Protein AF-A0A2N5UGQ9-F1 (afdb_monomer_lite)

Organism: NCBI:txid200324

Radius of gyration: 31.46 Å; chains: 1; bounding box: 88×105×103 Å

Secondary structure (DSSP, 8-state):
---------------------------------------SSHHHHHHHHHHHHHHHHHHHHHHHHHHHHHHHHHTT---S----------PPPPP-------PPPPEE-----------THHHHT----------------------------PPP-EEEEETTTEEEEE--HHHHHHHTSHHHHGGGGSBTTHHHHHTT-S-SSPPBHHHHHHHHHHHHHHTT--HHHHHHHHHTTTTPPTTTTHHHHHHTS-HHHHTHHHHHTTSSHHHHHHHTT--HHHHT-GGG-TTT---TTS--HHHHHHHHHHHHHTTSS-HHHHHHHHHHEEEETTEEEES-HHHHHHHHHHHHHHIIIIIT-HHHHHHHHHHHHHHHHHHHHTSS-TTHHHHS-HHHHHHHHHHT--HHHHHHHTT-STTEEEEEE--PPP-------PPPPPPP----------EEEE---------EEEETTEEEEHHHH-HHHHHHHHHHHHHTSS-EEEEEEEPPPP--PPPPPPPP---

Structure (mmCIF, N/CA/C/O backbone):
data_AF-A0A2N5UGQ9-F1
#
_entry.id   AF-A0A2N5UGQ9-F1
#
loop_
_atom_site.group_PDB
_atom_site.id
_atom_site.type_symbol
_atom_site.label_atom_id
_atom_site.label_alt_id
_atom_site.label_comp_id
_atom_site.label_asym_id
_atom_site.label_entity_id
_atom_site.label_seq_id
_atom_site.pdbx_PDB_ins_code
_atom_site.Cartn_x
_atom_site.Cartn_y
_atom_site.Cartn_z
_atom_site.occupancy
_atom_site.B_iso_or_equiv
_atom_site.auth_seq_id
_atom_site.auth_comp_id
_atom_site.auth_asym_id
_atom_site.auth_atom_id
_atom_site.pdbx_PDB_model_num
ATOM 1 N N . MET A 1 1 ? -35.618 5.389 42.904 1.00 29.02 1 MET A N 1
ATOM 2 C CA . MET A 1 1 ? -36.733 4.886 43.729 1.00 29.02 1 MET A CA 1
ATOM 3 C C . MET A 1 1 ? -37.173 3.585 43.067 1.00 29.02 1 MET A C 1
ATOM 5 O O . MET A 1 1 ? -37.572 3.658 41.916 1.00 29.02 1 MET A O 1
ATOM 9 N N . THR A 1 2 ? -36.703 2.414 43.520 1.00 29.02 2 THR A N 1
ATOM 10 C CA . THR A 1 2 ? -37.198 1.641 44.693 1.00 29.02 2 THR A CA 1
ATOM 11 C C . THR A 1 2 ? -38.627 1.131 44.433 1.00 29.02 2 THR A C 1
ATOM 13 O O . THR A 1 2 ? -39.467 1.930 44.044 1.00 29.02 2 THR A O 1
ATOM 16 N N . GLU A 1 3 ? -38.963 -0.158 44.566 1.00 28.66 3 GLU A N 1
ATOM 17 C CA . GLU A 1 3 ? -38.413 -1.184 45.476 1.00 28.66 3 GLU A CA 1
ATOM 18 C C . GLU A 1 3 ? -38.223 -2.595 44.869 1.00 28.66 3 GLU A C 1
ATOM 20 O O . GLU A 1 3 ? -38.599 -2.891 43.739 1.00 28.66 3 GLU A O 1
ATOM 25 N N . SER A 1 4 ? -37.595 -3.451 45.677 1.00 27.23 4 SER A N 1
ATOM 26 C CA . SER A 1 4 ? -37.209 -4.854 45.478 1.00 27.23 4 SER A CA 1
ATOM 27 C C . SER A 1 4 ? -38.100 -5.845 46.244 1.00 27.23 4 SER A C 1
ATOM 29 O O . SER A 1 4 ? -38.632 -5.475 47.289 1.00 27.23 4 SER A O 1
ATOM 31 N N . SER A 1 5 ? -38.082 -7.140 45.889 1.00 29.22 5 SER A N 1
ATOM 32 C CA . SER A 1 5 ? -38.308 -8.219 46.875 1.00 29.22 5 SER A CA 1
ATOM 33 C C . SER A 1 5 ? -37.562 -9.544 46.581 1.00 29.22 5 SER A C 1
ATOM 35 O O . SER A 1 5 ? -37.318 -9.922 45.438 1.00 29.22 5 SER A O 1
ATOM 37 N N . SER A 1 6 ? -37.153 -10.190 47.680 1.00 28.23 6 SER A N 1
ATOM 38 C CA . SER A 1 6 ? -36.387 -11.441 47.927 1.00 28.23 6 SER A CA 1
ATOM 39 C C . SER A 1 6 ? -37.110 -12.754 47.508 1.00 28.23 6 SER A C 1
ATOM 41 O O . SER A 1 6 ? -38.331 -12.739 47.443 1.00 28.23 6 SER A O 1
ATOM 43 N N . LEU A 1 7 ? -36.495 -13.901 47.124 1.00 28.92 7 LEU A N 1
ATOM 44 C CA . LEU A 1 7 ? -35.469 -14.823 47.718 1.00 28.92 7 LEU A CA 1
ATOM 45 C C . LEU A 1 7 ? -36.015 -15.818 48.800 1.00 28.92 7 LEU A C 1
ATOM 47 O O . LEU A 1 7 ? -36.831 -15.400 49.611 1.00 28.92 7 LEU A O 1
ATOM 51 N N . VAL A 1 8 ? -35.618 -17.114 48.929 1.00 32.03 8 VAL A N 1
ATOM 52 C CA . VAL A 1 8 ? -34.527 -17.895 48.266 1.00 32.03 8 VAL A CA 1
ATOM 53 C C . VAL A 1 8 ? -34.916 -19.249 47.564 1.00 32.03 8 VAL A C 1
ATOM 55 O O . VAL A 1 8 ? -34.967 -19.204 46.338 1.00 32.03 8 VAL A O 1
ATOM 58 N N . PRO A 1 9 ? -35.044 -20.465 48.188 1.00 38.66 9 PRO A N 1
ATOM 59 C CA . PRO A 1 9 ? -34.280 -21.615 47.646 1.00 38.66 9 PRO A CA 1
ATOM 60 C C . PRO A 1 9 ? -35.013 -22.943 47.315 1.00 38.66 9 PRO A C 1
ATOM 62 O O . PRO A 1 9 ? -36.004 -23.313 47.937 1.00 38.66 9 PRO A O 1
ATOM 65 N N . GLY A 1 10 ? -34.385 -23.742 46.437 1.00 27.06 10 GLY A N 1
ATOM 66 C CA . GLY A 1 10 ? -34.603 -25.188 46.244 1.00 27.06 10 GLY A CA 1
ATOM 67 C C . GLY A 1 10 ? -33.299 -25.875 45.792 1.00 27.06 10 GLY A C 1
ATOM 68 O O . GLY A 1 10 ? -32.514 -25.263 45.069 1.00 27.06 10 GLY A O 1
ATOM 69 N N . THR A 1 11 ? -33.010 -27.096 46.259 1.00 28.11 11 THR A N 1
ATOM 70 C CA . THR A 1 11 ? -31.654 -27.696 46.238 1.00 28.11 11 THR A CA 1
ATOM 71 C C . THR A 1 11 ? -31.594 -29.147 45.711 1.00 28.11 11 THR A C 1
ATOM 73 O O . THR A 1 11 ? -32.601 -29.843 45.670 1.00 28.11 11 THR A O 1
ATOM 76 N N . PHE A 1 12 ? -30.366 -29.601 45.398 1.00 26.59 12 PHE A N 1
ATOM 77 C CA . PHE A 1 12 ? -29.890 -30.998 45.235 1.00 26.59 12 PHE A CA 1
ATOM 78 C C . PHE A 1 12 ? -30.134 -31.804 43.925 1.00 26.59 12 PHE A C 1
ATOM 80 O O . PHE A 1 12 ? -31.005 -32.659 43.838 1.00 26.59 12 PHE A O 1
ATOM 87 N N . SER A 1 13 ? -29.141 -31.671 43.030 1.00 28.47 13 SER A N 1
ATOM 88 C CA . SER A 1 13 ? -28.192 -32.735 42.600 1.00 28.47 13 SER A CA 1
ATOM 89 C C . SER A 1 13 ? -28.497 -33.768 41.480 1.00 28.47 13 SER A C 1
ATOM 91 O O . SER A 1 13 ? -29.654 -34.058 41.191 1.00 28.47 13 SER A O 1
ATOM 93 N N . PRO A 1 14 ? -27.438 -34.330 40.827 1.00 40.19 14 PRO A N 1
ATOM 94 C CA . PRO A 1 14 ? -27.535 -35.041 39.541 1.00 40.19 14 PRO A CA 1
ATOM 95 C C . PRO A 1 14 ? -27.021 -36.508 39.545 1.00 40.19 14 PRO A C 1
ATOM 97 O O . PRO A 1 14 ? -26.355 -36.944 40.485 1.00 40.19 14 PRO A O 1
ATOM 100 N N . PRO A 1 15 ? -27.200 -37.232 38.424 1.00 36.00 15 PRO A N 1
ATOM 101 C CA . PRO A 1 15 ? -26.332 -38.333 37.968 1.00 36.00 15 PRO A CA 1
ATOM 102 C C . PRO A 1 15 ? -25.694 -38.016 36.584 1.00 36.00 15 PRO A C 1
ATOM 104 O O . PRO A 1 15 ? -26.194 -37.160 35.864 1.00 36.00 15 PRO A O 1
ATOM 107 N N . LEU A 1 16 ? -24.615 -38.644 36.095 1.00 29.03 16 LEU A N 1
ATOM 108 C CA . LEU A 1 16 ? -23.739 -39.712 36.602 1.00 29.03 16 LEU A CA 1
ATOM 109 C C . LEU A 1 16 ? -22.352 -39.595 35.914 1.00 29.03 16 LEU A C 1
ATOM 111 O O . LEU A 1 16 ? -22.257 -39.114 34.786 1.00 29.03 16 LEU A O 1
ATOM 115 N N . ARG A 1 17 ? -21.283 -40.065 36.571 1.00 28.36 17 ARG A N 1
ATOM 116 C CA . ARG A 1 17 ? -19.973 -40.360 35.948 1.00 28.36 17 ARG A CA 1
ATOM 117 C C . ARG A 1 17 ? -19.872 -41.865 35.696 1.00 28.36 17 ARG A C 1
ATOM 119 O O . ARG A 1 17 ? -20.254 -42.630 36.574 1.00 28.36 17 ARG A O 1
ATOM 126 N N . GLU A 1 18 ? -19.207 -42.257 34.614 1.00 29.31 18 GLU A N 1
ATOM 127 C CA . GLU A 1 18 ? -18.512 -43.550 34.522 1.00 29.31 18 GLU A CA 1
ATOM 128 C C . GLU A 1 18 ? -17.000 -43.326 34.354 1.00 29.31 18 GLU A C 1
ATOM 130 O O . GLU A 1 18 ? -16.552 -42.253 33.939 1.00 29.31 18 GLU A O 1
ATOM 135 N N . THR A 1 19 ? -16.205 -44.315 34.760 1.00 27.69 19 THR A N 1
ATOM 136 C CA . THR A 1 19 ? -14.738 -44.260 34.876 1.00 27.69 19 THR A CA 1
ATOM 137 C C . THR A 1 19 ? -14.119 -45.639 34.596 1.00 27.69 19 THR A C 1
ATOM 139 O O . THR A 1 19 ? -14.829 -46.637 34.642 1.00 27.69 19 THR A O 1
ATOM 142 N N . ILE A 1 20 ? -12.778 -45.684 34.439 1.00 29.08 20 ILE A N 1
ATOM 143 C CA . ILE A 1 20 ? -11.912 -46.895 34.372 1.00 29.08 20 ILE A CA 1
ATOM 144 C C . ILE A 1 20 ? -11.889 -47.524 32.943 1.00 29.08 20 ILE A C 1
ATOM 146 O O . ILE A 1 20 ? -12.908 -47.542 32.270 1.00 29.08 20 ILE A O 1
ATOM 150 N N . SER A 1 21 ? -10.774 -47.990 32.347 1.00 25.17 21 SER A N 1
ATOM 151 C CA . SER A 1 21 ? -9.422 -48.300 32.862 1.00 25.17 21 SER A CA 1
ATOM 152 C C . SER A 1 21 ? -8.260 -47.908 31.922 1.00 25.17 21 SER A C 1
ATOM 154 O O . SER A 1 21 ? -8.451 -47.595 30.749 1.00 25.17 21 SER A O 1
ATOM 156 N N . SER A 1 22 ? -7.042 -48.002 32.459 1.00 27.41 22 SER A N 1
ATOM 157 C CA . SER A 1 22 ? -5.740 -47.954 31.776 1.00 27.41 22 SER A CA 1
ATOM 158 C C . SER A 1 22 ? -5.113 -49.348 31.614 1.00 27.41 22 SER A C 1
ATOM 160 O O . SER A 1 22 ? -5.283 -50.153 32.520 1.00 27.41 22 SER A O 1
ATOM 162 N N . THR A 1 23 ? -4.275 -49.553 30.587 1.00 28.27 23 THR A N 1
ATOM 163 C CA . THR A 1 23 ? -3.160 -50.545 30.467 1.00 28.27 23 THR A CA 1
ATOM 164 C C . THR A 1 23 ? -2.579 -50.408 29.047 1.00 28.27 23 THR A C 1
ATOM 166 O O . THR A 1 23 ? -3.360 -50.180 28.132 1.00 28.27 23 THR A O 1
ATOM 169 N N . SER A 1 24 ? -1.312 -50.597 28.673 1.00 27.05 24 SER A N 1
ATOM 170 C CA . SER A 1 24 ? 0.035 -50.683 29.269 1.00 27.05 24 SER A CA 1
ATOM 171 C C . SER A 1 24 ? 0.940 -51.248 28.146 1.00 27.05 24 SER A C 1
ATOM 173 O O . SER A 1 24 ? 0.479 -52.077 27.363 1.00 27.05 24 SER A O 1
ATOM 175 N N . PHE A 1 25 ? 2.207 -50.832 28.048 1.00 30.00 25 PHE A N 1
ATOM 176 C CA . PHE A 1 25 ? 3.183 -51.352 27.064 1.00 30.00 25 PHE A CA 1
ATOM 177 C C . PHE A 1 25 ? 3.488 -52.858 27.227 1.00 30.00 25 PHE A C 1
ATOM 179 O O . PHE A 1 25 ? 3.295 -53.413 28.310 1.00 30.00 25 PHE A O 1
ATOM 186 N N . PRO A 1 26 ? 4.071 -53.492 26.190 1.00 36.44 26 PRO A N 1
ATOM 187 C CA . PRO A 1 26 ? 5.343 -54.196 26.418 1.00 36.44 26 PRO A CA 1
ATOM 188 C C . PRO A 1 26 ? 6.451 -53.872 25.388 1.00 36.44 26 PRO A C 1
ATOM 190 O O . PRO A 1 26 ? 6.210 -53.252 24.354 1.00 36.44 26 PRO A O 1
ATOM 193 N N . ASP A 1 27 ? 7.678 -54.297 25.709 1.00 27.75 27 ASP A N 1
ATOM 194 C CA . ASP A 1 27 ? 8.948 -53.970 25.035 1.00 27.75 27 ASP A CA 1
ATOM 195 C C . ASP A 1 27 ? 9.632 -55.223 24.415 1.00 27.75 27 ASP A C 1
ATOM 197 O O . ASP A 1 27 ? 9.356 -56.346 24.830 1.00 27.75 27 ASP A O 1
ATOM 201 N N . ARG A 1 28 ? 10.571 -55.001 23.476 1.00 30.22 28 ARG A N 1
ATOM 202 C CA . ARG A 1 28 ? 11.617 -55.910 22.918 1.00 30.22 28 ARG A CA 1
ATOM 203 C C . ARG A 1 28 ? 11.262 -57.270 22.270 1.00 30.22 28 ARG A C 1
ATOM 205 O O . ARG A 1 28 ? 10.964 -58.247 22.944 1.00 30.22 28 ARG A O 1
ATOM 212 N N . GLY A 1 29 ? 11.709 -57.410 21.010 1.00 26.36 29 GLY A N 1
ATOM 213 C CA . GLY A 1 29 ? 12.816 -58.346 20.704 1.00 26.36 29 GLY A CA 1
ATOM 214 C C . GLY A 1 29 ? 12.620 -59.453 19.642 1.00 26.36 29 GLY A C 1
ATOM 215 O O . GLY A 1 29 ? 11.780 -60.325 19.793 1.00 26.36 29 GLY A O 1
ATOM 216 N N . GLY A 1 30 ? 13.536 -59.514 18.658 1.00 26.05 30 GLY A N 1
ATOM 217 C CA . GLY A 1 30 ? 14.164 -60.796 18.265 1.00 26.05 30 GLY A CA 1
ATOM 218 C C . GLY A 1 30 ? 13.646 -61.623 17.066 1.00 26.05 30 GLY A C 1
ATOM 219 O O . GLY A 1 30 ? 13.143 -62.715 17.264 1.00 26.05 30 GLY A O 1
ATOM 220 N N . ILE A 1 31 ? 13.944 -61.175 15.837 1.00 29.48 31 ILE A N 1
ATOM 221 C CA . ILE A 1 31 ? 14.646 -61.938 14.763 1.00 29.48 31 ILE A CA 1
ATOM 222 C C . ILE A 1 31 ? 14.107 -63.314 14.228 1.00 29.48 31 ILE A C 1
ATOM 224 O O . ILE A 1 31 ? 13.942 -64.294 14.938 1.00 29.48 31 ILE A O 1
ATOM 228 N N . HIS A 1 32 ? 14.091 -63.397 12.882 1.00 28.92 32 HIS A N 1
ATOM 229 C CA . HIS A 1 32 ? 14.123 -64.565 11.960 1.00 28.92 32 HIS A CA 1
ATOM 230 C C . HIS A 1 32 ? 12.854 -65.352 11.522 1.00 28.92 32 HIS A C 1
ATOM 232 O O . HIS A 1 32 ? 12.464 -66.372 12.078 1.00 28.92 32 HIS A O 1
ATOM 238 N N . SER A 1 33 ? 12.476 -65.051 10.268 1.00 28.28 33 SER A N 1
ATOM 239 C CA . SER A 1 33 ? 12.177 -65.993 9.164 1.00 28.28 33 SER A CA 1
ATOM 240 C C . SER A 1 33 ? 10.825 -66.732 9.087 1.00 28.28 33 SER A C 1
ATOM 242 O O . SER A 1 33 ? 10.581 -67.712 9.782 1.00 28.28 33 SER A O 1
ATOM 244 N N . ARG A 1 34 ? 10.039 -66.390 8.051 1.00 27.77 34 ARG A N 1
ATOM 245 C CA . ARG A 1 34 ? 9.722 -67.274 6.901 1.00 27.77 34 ARG A CA 1
ATOM 246 C C . ARG A 1 34 ? 9.024 -66.491 5.778 1.00 27.77 34 ARG A C 1
ATOM 248 O O . ARG A 1 34 ? 8.281 -65.553 6.043 1.00 27.77 34 ARG A O 1
ATOM 255 N N . LEU A 1 35 ? 9.285 -66.870 4.523 1.00 30.47 35 LEU A N 1
ATOM 256 C CA . LEU A 1 35 ? 8.620 -66.300 3.344 1.00 30.47 35 LEU A CA 1
ATOM 257 C C . LEU A 1 35 ? 7.172 -66.805 3.220 1.00 30.47 35 LEU A C 1
ATOM 259 O O . LEU A 1 35 ? 6.908 -67.981 3.461 1.00 30.47 35 LEU A O 1
ATOM 263 N N . GLY A 1 36 ? 6.264 -65.937 2.765 1.00 26.98 36 GLY A N 1
ATOM 264 C CA . GLY A 1 36 ? 4.869 -66.277 2.466 1.00 26.98 36 GLY A CA 1
ATOM 265 C C . GLY A 1 36 ? 4.197 -65.205 1.602 1.00 26.98 36 GLY A C 1
ATOM 266 O O . GLY A 1 36 ? 3.963 -64.090 2.054 1.00 26.98 36 GLY A O 1
ATOM 267 N N . LEU A 1 37 ? 3.922 -65.544 0.342 1.00 35.88 37 LEU A N 1
ATOM 268 C CA . LEU A 1 37 ? 3.366 -64.684 -0.713 1.00 35.88 37 LEU A CA 1
ATOM 269 C C . LEU A 1 37 ? 2.123 -63.860 -0.298 1.00 35.88 37 LEU A C 1
ATOM 271 O O . LEU A 1 37 ? 1.048 -64.419 -0.104 1.00 35.88 37 LEU A O 1
ATOM 275 N N . SER A 1 38 ? 2.233 -62.523 -0.292 1.00 29.17 38 SER A N 1
ATOM 276 C CA . SER A 1 38 ? 1.080 -61.595 -0.307 1.00 29.17 38 SER A CA 1
ATOM 277 C C . SER A 1 38 ? 1.454 -60.218 -0.892 1.00 29.17 38 SER A C 1
ATOM 279 O O . SER A 1 38 ? 1.330 -59.174 -0.256 1.00 29.17 38 SER A O 1
ATOM 281 N N . GLY A 1 39 ? 1.976 -60.211 -2.123 1.00 33.06 39 GLY A N 1
ATOM 282 C CA . GLY A 1 39 ? 2.514 -59.016 -2.792 1.00 33.06 39 GLY A CA 1
ATOM 283 C C . GLY A 1 39 ? 1.795 -58.655 -4.093 1.00 33.06 39 GLY A C 1
ATOM 284 O O . GLY A 1 39 ? 2.442 -58.598 -5.130 1.00 33.06 39 GLY A O 1
ATOM 285 N N . ALA A 1 40 ? 0.469 -58.456 -4.068 1.00 31.64 40 ALA A N 1
ATOM 286 C CA . ALA A 1 40 ? -0.285 -58.087 -5.283 1.00 31.64 40 ALA A CA 1
ATOM 287 C C . ALA A 1 40 ? -1.544 -57.211 -5.087 1.00 31.64 40 ALA A C 1
ATOM 289 O O . ALA A 1 40 ? -2.052 -56.674 -6.068 1.00 31.64 40 ALA A O 1
ATOM 290 N N . ARG A 1 41 ? -2.076 -57.038 -3.862 1.00 31.70 41 ARG A N 1
ATOM 291 C CA . ARG A 1 41 ? -3.328 -56.272 -3.630 1.00 31.70 41 ARG A CA 1
ATOM 292 C C . ARG A 1 41 ? -3.166 -54.918 -2.928 1.00 31.70 41 ARG A C 1
ATOM 294 O O . ARG A 1 41 ? -4.109 -54.137 -2.930 1.00 31.70 41 ARG A O 1
ATOM 301 N N . THR A 1 42 ? -1.986 -54.593 -2.404 1.00 33.34 42 THR A N 1
ATOM 302 C CA . THR A 1 42 ? -1.709 -53.325 -1.693 1.00 33.34 42 THR A CA 1
ATOM 303 C C . THR A 1 42 ? -1.152 -52.199 -2.571 1.00 33.34 42 THR A C 1
ATOM 305 O O . THR A 1 42 ? -1.208 -51.042 -2.169 1.00 33.34 42 THR A O 1
ATOM 308 N N . LEU A 1 43 ? -0.673 -52.488 -3.788 1.00 30.67 43 LEU A N 1
ATOM 309 C CA . LEU A 1 43 ? -0.173 -51.455 -4.713 1.00 30.67 43 LEU A CA 1
ATOM 310 C C . LEU A 1 43 ? -1.290 -50.740 -5.496 1.00 30.67 43 LEU A C 1
ATOM 312 O O . LEU A 1 43 ? -1.149 -49.569 -5.839 1.00 30.67 43 LEU A O 1
ATOM 316 N N . SER A 1 44 ? -2.422 -51.404 -5.751 1.00 31.64 44 SER A N 1
ATOM 317 C CA . SER A 1 44 ? -3.517 -50.804 -6.532 1.00 31.64 44 SER A CA 1
ATOM 318 C C . SER A 1 44 ? -4.309 -49.749 -5.744 1.00 31.64 44 SER A C 1
ATOM 320 O O . SER A 1 44 ? -4.719 -48.745 -6.321 1.00 31.64 44 SER A O 1
ATOM 322 N N . SER A 1 45 ? -4.464 -49.907 -4.424 1.00 33.16 45 SER A N 1
ATOM 323 C CA . SER A 1 45 ? -5.122 -48.906 -3.571 1.00 33.16 45 SER A CA 1
ATOM 324 C C . SER A 1 45 ? -4.252 -47.667 -3.334 1.00 33.16 45 SER A C 1
ATOM 326 O O . SER A 1 45 ? -4.770 -46.553 -3.385 1.00 33.16 45 SER A O 1
ATOM 328 N N . ALA A 1 46 ? -2.936 -47.839 -3.155 1.00 34.66 46 ALA A N 1
ATOM 329 C CA . ALA A 1 46 ? -1.989 -46.731 -3.010 1.00 34.66 46 ALA A CA 1
ATOM 330 C C . ALA A 1 46 ? -1.975 -45.825 -4.255 1.00 34.66 46 ALA A C 1
ATOM 332 O O . ALA A 1 46 ? -2.190 -44.620 -4.143 1.00 34.66 46 ALA A O 1
ATOM 333 N N . ILE A 1 47 ? -1.856 -46.409 -5.454 1.00 34.03 47 ILE A N 1
ATOM 334 C CA . ILE A 1 47 ? -1.821 -45.659 -6.724 1.00 34.03 47 ILE A CA 1
ATOM 335 C C . ILE A 1 47 ? -3.159 -44.946 -7.012 1.00 34.03 47 ILE A C 1
ATOM 337 O O . ILE A 1 47 ? -3.176 -43.876 -7.626 1.00 34.03 47 ILE A O 1
ATOM 341 N N . VAL A 1 48 ? -4.296 -45.492 -6.563 1.00 37.28 48 VAL A N 1
ATOM 342 C CA . VAL A 1 48 ? -5.604 -44.819 -6.676 1.00 37.28 48 VAL A CA 1
ATOM 343 C C . VAL A 1 48 ? -5.734 -43.680 -5.656 1.00 37.28 48 VAL A C 1
ATOM 345 O O . VAL A 1 48 ? -6.184 -42.596 -6.028 1.00 37.28 48 VAL A O 1
ATOM 348 N N . GLY A 1 49 ? -5.278 -43.869 -4.413 1.00 32.69 49 GLY A N 1
ATOM 349 C CA . GLY A 1 49 ? -5.228 -42.817 -3.389 1.00 32.69 49 GLY A CA 1
ATOM 350 C C . GLY A 1 49 ? -4.318 -41.645 -3.776 1.00 32.69 49 GLY A C 1
ATOM 351 O O . GLY A 1 49 ? -4.709 -40.482 -3.648 1.00 32.69 49 GLY A O 1
ATOM 352 N N . GLU A 1 50 ? -3.149 -41.931 -4.350 1.00 32.59 50 GLU A N 1
ATOM 353 C CA . GLU A 1 50 ? -2.255 -40.918 -4.916 1.00 32.59 50 GLU A CA 1
ATOM 354 C C . GLU A 1 50 ? -2.900 -40.199 -6.104 1.00 32.59 50 GLU A C 1
ATOM 356 O O . GLU A 1 50 ? -2.915 -38.976 -6.129 1.00 32.59 50 GLU A O 1
ATOM 361 N N . ARG A 1 51 ? -3.543 -40.896 -7.051 1.00 31.36 51 ARG A N 1
ATOM 362 C CA . ARG A 1 51 ? -4.238 -40.224 -8.171 1.00 31.36 51 ARG A CA 1
ATOM 363 C C . ARG A 1 51 ? -5.424 -39.368 -7.720 1.00 31.36 51 ARG A C 1
ATOM 365 O O . ARG A 1 51 ? -5.666 -38.322 -8.325 1.00 31.36 51 ARG A O 1
ATOM 372 N N . HIS A 1 52 ? -6.147 -39.765 -6.671 1.00 34.69 52 HIS A N 1
ATOM 373 C CA . HIS A 1 52 ? -7.220 -38.951 -6.092 1.00 34.69 52 HIS A CA 1
ATOM 374 C C . HIS A 1 52 ? -6.684 -37.728 -5.342 1.00 34.69 52 HIS A C 1
ATOM 376 O O . HIS A 1 52 ? -7.227 -36.639 -5.517 1.00 34.69 52 HIS A O 1
ATOM 382 N N . THR A 1 53 ? -5.597 -37.859 -4.577 1.00 37.09 53 THR A N 1
ATOM 383 C CA . THR A 1 53 ? -4.960 -36.715 -3.901 1.00 37.09 53 THR A CA 1
ATOM 384 C C . THR A 1 53 ? -4.236 -35.788 -4.880 1.00 37.09 53 THR A C 1
ATOM 386 O O . THR A 1 53 ? -4.322 -34.573 -4.716 1.00 37.09 53 THR A O 1
ATOM 389 N N . GLN A 1 54 ? -3.630 -36.306 -5.954 1.00 32.97 54 GLN A N 1
ATOM 39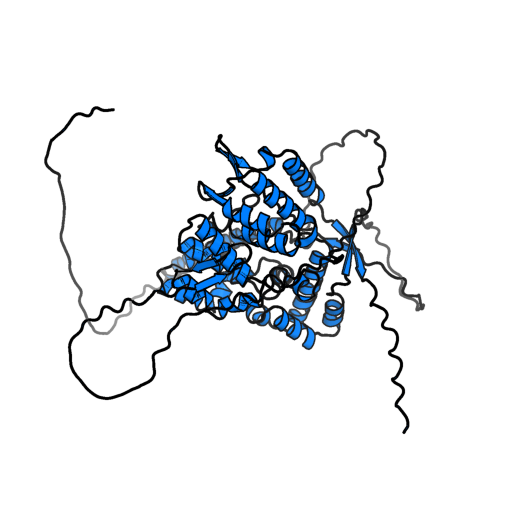0 C CA . GLN A 1 54 ? -3.097 -35.503 -7.058 1.00 32.97 54 GLN A CA 1
ATOM 391 C C . GLN A 1 54 ? -4.228 -34.722 -7.738 1.00 32.97 54 GLN A C 1
ATOM 393 O O . GLN A 1 54 ? -4.142 -33.504 -7.838 1.00 32.97 54 GLN A O 1
ATOM 398 N N . ARG A 1 55 ? -5.336 -35.381 -8.124 1.00 33.66 55 ARG A N 1
ATOM 399 C CA . ARG A 1 55 ? -6.509 -34.709 -8.721 1.00 33.66 55 ARG A CA 1
ATOM 400 C C . ARG A 1 55 ? -7.160 -33.698 -7.777 1.00 33.66 55 ARG A C 1
ATOM 402 O O . ARG A 1 55 ? -7.587 -32.651 -8.253 1.00 33.66 55 ARG A O 1
ATOM 409 N N . ALA A 1 56 ? -7.215 -33.966 -6.472 1.00 34.81 56 ALA A N 1
ATOM 410 C CA . ALA A 1 56 ? -7.697 -33.008 -5.478 1.00 34.81 56 ALA A CA 1
ATOM 411 C C . ALA A 1 56 ? -6.777 -31.780 -5.400 1.00 34.81 56 ALA A C 1
ATOM 413 O O . ALA A 1 56 ? -7.263 -30.663 -5.540 1.00 34.81 56 ALA A O 1
ATOM 414 N N . LYS A 1 57 ? -5.452 -31.973 -5.311 1.00 32.91 57 LYS A N 1
ATOM 415 C CA . LYS A 1 57 ? -4.454 -30.889 -5.356 1.00 32.91 57 LYS A CA 1
ATOM 416 C C . LYS A 1 57 ? -4.515 -30.099 -6.669 1.00 32.91 57 LYS A C 1
ATOM 418 O O . LYS A 1 57 ? -4.452 -28.877 -6.636 1.00 32.91 57 LYS A O 1
ATOM 423 N N . THR A 1 58 ? -4.694 -30.753 -7.820 1.00 32.69 58 THR A N 1
ATOM 424 C CA . THR A 1 58 ? -4.865 -30.073 -9.116 1.00 32.69 58 THR A CA 1
ATOM 425 C C . THR A 1 58 ? -6.179 -29.295 -9.176 1.00 32.69 58 THR A C 1
ATOM 427 O O . THR A 1 58 ? -6.188 -28.186 -9.691 1.00 32.69 58 THR A O 1
ATOM 430 N N . ARG A 1 59 ? -7.284 -29.828 -8.635 1.00 31.11 59 ARG A N 1
ATOM 431 C CA . ARG A 1 59 ? -8.594 -29.151 -8.609 1.00 31.11 59 ARG A CA 1
ATOM 432 C C . ARG A 1 59 ? -8.620 -27.980 -7.622 1.00 31.11 59 ARG A C 1
ATOM 434 O O . ARG A 1 59 ? -9.220 -26.961 -7.932 1.00 31.11 59 ARG A O 1
ATOM 441 N N . GLN A 1 60 ? -7.924 -28.099 -6.492 1.00 35.53 60 GLN A N 1
ATOM 442 C CA . GLN A 1 60 ? -7.728 -27.022 -5.520 1.00 35.53 60 GLN A CA 1
ATOM 443 C C . GLN A 1 60 ? -6.802 -25.933 -6.078 1.00 35.53 60 GLN A C 1
ATOM 445 O O . GLN A 1 60 ? -7.146 -24.762 -5.992 1.00 35.53 60 GLN A O 1
ATOM 450 N N . LYS A 1 61 ? -5.704 -26.300 -6.761 1.00 34.62 61 LYS A N 1
ATOM 451 C CA . LYS A 1 61 ? -4.894 -25.343 -7.536 1.00 34.62 61 LYS A CA 1
ATOM 452 C C . LYS A 1 61 ? -5.706 -24.659 -8.636 1.00 34.62 61 LYS A C 1
ATOM 454 O O . LYS A 1 61 ? -5.569 -23.460 -8.802 1.00 34.62 61 LYS A O 1
ATOM 459 N N . ARG A 1 62 ? -6.566 -25.380 -9.365 1.00 31.45 62 ARG A N 1
ATOM 460 C CA . ARG A 1 62 ? -7.419 -24.776 -10.403 1.00 31.45 62 ARG A CA 1
ATOM 461 C C . ARG A 1 62 ? -8.416 -23.790 -9.798 1.00 31.45 62 ARG A C 1
ATOM 463 O O . ARG A 1 62 ? -8.445 -22.657 -10.230 1.00 31.45 62 ARG A O 1
ATOM 470 N N . SER A 1 63 ? -9.096 -24.165 -8.713 1.00 36.00 63 SER A N 1
ATOM 471 C CA . SER A 1 63 ? -9.973 -23.259 -7.956 1.00 36.00 63 SER A CA 1
ATOM 472 C C . SER A 1 63 ? -9.246 -22.034 -7.388 1.00 36.00 63 SER A C 1
ATOM 474 O O . SER A 1 63 ? -9.868 -20.987 -7.254 1.00 36.00 63 SER A O 1
ATOM 476 N N . PHE A 1 64 ? -7.961 -22.160 -7.042 1.00 37.16 64 PHE A N 1
ATOM 477 C CA . PHE A 1 64 ? -7.110 -21.039 -6.639 1.00 37.16 64 PHE A CA 1
ATOM 478 C C . PHE A 1 64 ? -6.792 -20.139 -7.842 1.00 37.16 64 PHE A C 1
ATOM 480 O O . PHE A 1 64 ? -7.070 -18.950 -7.781 1.00 37.16 64 PHE A O 1
ATOM 487 N N . TYR A 1 65 ? -6.331 -20.693 -8.970 1.00 34.78 65 TYR A N 1
ATOM 488 C CA . TYR A 1 65 ? -6.104 -19.928 -10.205 1.00 34.78 65 TYR A CA 1
ATOM 489 C C . TYR A 1 65 ? -7.381 -19.277 -10.764 1.00 34.78 65 TYR A C 1
ATOM 491 O O . TYR A 1 65 ? -7.309 -18.160 -11.258 1.00 34.78 65 TYR A O 1
ATOM 499 N N . ASP A 1 66 ? -8.544 -19.920 -10.656 1.00 37.16 66 ASP A N 1
ATOM 500 C CA . ASP A 1 66 ? -9.831 -19.377 -11.112 1.00 37.16 66 ASP A CA 1
ATOM 501 C C . ASP A 1 66 ? -10.322 -18.238 -10.189 1.00 37.16 66 ASP A C 1
ATOM 503 O O . ASP A 1 66 ? -10.920 -17.270 -10.659 1.00 37.16 66 ASP A O 1
ATOM 507 N N . ALA A 1 67 ? -10.036 -18.309 -8.881 1.00 40.62 67 ALA A N 1
ATOM 508 C CA . ALA A 1 67 ? -10.243 -17.192 -7.955 1.00 40.62 67 ALA A CA 1
ATOM 509 C C . ALA A 1 67 ? -9.239 -16.056 -8.212 1.00 40.62 67 ALA A C 1
ATOM 511 O O . ALA A 1 67 ? -9.616 -14.889 -8.218 1.00 40.62 67 ALA A O 1
ATOM 512 N N . GLN A 1 68 ? -7.983 -16.383 -8.518 1.00 42.84 68 GLN A N 1
ATOM 513 C CA . GLN A 1 68 ? -6.971 -15.387 -8.855 1.00 42.84 68 GLN A CA 1
ATOM 514 C C . GLN A 1 68 ? -7.152 -14.770 -10.241 1.00 42.84 68 GLN A C 1
ATOM 516 O O . GLN A 1 68 ? -6.727 -13.642 -10.432 1.00 42.84 68 GLN A O 1
ATOM 521 N N . LEU A 1 69 ? -7.831 -15.427 -11.184 1.00 33.69 69 LEU A N 1
ATOM 522 C CA . LEU A 1 69 ? -8.286 -14.794 -12.425 1.00 33.69 69 LEU A CA 1
ATOM 523 C C . LEU A 1 69 ? -9.349 -13.723 -12.148 1.00 33.69 69 LEU A C 1
ATOM 525 O O . LEU A 1 69 ? -9.305 -12.667 -12.769 1.00 33.69 69 LEU A O 1
ATOM 529 N N . LYS A 1 70 ? -10.228 -13.931 -11.158 1.00 34.88 70 LYS A N 1
ATOM 530 C CA . LYS A 1 70 ? -11.144 -12.880 -10.685 1.00 34.88 70 LYS A CA 1
ATOM 531 C C . LYS A 1 70 ? -10.409 -11.751 -9.966 1.00 34.88 70 LYS A C 1
ATOM 533 O O . LYS A 1 70 ? -10.672 -10.592 -10.275 1.00 34.88 70 LYS A O 1
ATOM 538 N N . ASN A 1 71 ? -9.423 -12.059 -9.116 1.00 37.19 71 ASN A N 1
ATOM 539 C CA . ASN A 1 71 ? -8.544 -11.012 -8.585 1.00 37.19 71 ASN A CA 1
ATOM 540 C C . ASN A 1 71 ? -7.797 -10.304 -9.733 1.00 37.19 71 ASN A C 1
ATOM 542 O O . ASN A 1 71 ? -7.687 -9.094 -9.710 1.00 37.19 71 ASN A O 1
ATOM 546 N N . LEU A 1 72 ? -7.342 -10.984 -10.789 1.00 36.34 72 LEU A N 1
ATOM 547 C CA . LEU A 1 72 ? -6.683 -10.346 -11.940 1.00 36.34 72 LEU A CA 1
ATOM 548 C C . LEU A 1 72 ? -7.624 -9.443 -12.754 1.00 36.34 72 LEU A C 1
ATOM 550 O O . LEU A 1 72 ? -7.174 -8.427 -13.284 1.00 36.34 72 LEU A O 1
ATOM 554 N N . GLU A 1 73 ? -8.924 -9.743 -12.806 1.00 35.72 73 GLU A N 1
ATOM 555 C CA . GLU A 1 73 ? -9.946 -8.829 -13.333 1.00 35.72 73 GLU A CA 1
ATOM 556 C C . GLU A 1 73 ? -10.115 -7.585 -12.433 1.00 35.72 73 GLU A C 1
ATOM 558 O O . GLU A 1 73 ? -10.180 -6.467 -12.956 1.00 35.72 73 GLU A O 1
ATOM 563 N N . GLU A 1 74 ? -10.080 -7.762 -11.105 1.00 36.06 74 GLU A N 1
ATOM 564 C CA . GLU A 1 74 ? -10.131 -6.725 -10.048 1.00 36.06 74 GLU A CA 1
ATOM 565 C C . GLU A 1 74 ? -8.817 -5.911 -9.895 1.00 36.06 74 GLU A C 1
ATOM 567 O O . GLU A 1 74 ? -8.803 -4.760 -9.442 1.00 36.06 74 GLU A O 1
ATOM 572 N N . TYR A 1 75 ? -7.697 -6.479 -10.343 1.00 35.47 75 TYR A N 1
ATOM 573 C CA . TYR A 1 75 ? -6.367 -5.870 -10.446 1.00 35.47 75 TYR A CA 1
ATOM 574 C C . TYR A 1 75 ? -6.043 -5.398 -11.881 1.00 35.47 75 TYR A C 1
ATOM 576 O O . TYR A 1 75 ? -4.992 -4.806 -12.114 1.00 35.47 75 TYR A O 1
ATOM 584 N N . GLY A 1 76 ? -6.952 -5.593 -12.844 1.00 36.62 76 GLY A N 1
ATOM 585 C CA . GLY A 1 76 ? -6.870 -5.028 -14.196 1.00 36.62 76 GLY A CA 1
ATOM 586 C C . GLY A 1 76 ? -5.878 -5.684 -15.168 1.00 36.62 76 GLY A C 1
ATOM 587 O O . GLY A 1 76 ? -5.711 -5.168 -16.272 1.00 36.62 76 GLY A O 1
ATOM 588 N N . MET A 1 77 ? -5.246 -6.807 -14.819 1.00 34.84 77 MET A N 1
ATOM 589 C CA . MET A 1 77 ? -4.195 -7.429 -15.634 1.00 34.84 77 MET A CA 1
ATOM 590 C C . MET A 1 77 ? -4.729 -8.527 -16.563 1.00 34.84 77 MET A C 1
ATOM 592 O O . MET A 1 77 ? -4.684 -9.713 -16.244 1.00 34.84 77 MET A O 1
ATOM 596 N N . LEU A 1 78 ? -5.150 -8.131 -17.766 1.00 30.72 78 LEU A N 1
ATOM 597 C CA . LEU A 1 78 ? -5.259 -9.033 -18.915 1.00 30.72 78 LEU A CA 1
ATOM 598 C C . LEU A 1 78 ? -4.404 -8.489 -20.061 1.00 30.72 78 LEU A C 1
ATOM 600 O O . LEU A 1 78 ? -4.679 -7.420 -20.601 1.00 30.72 78 LEU A O 1
ATOM 604 N N . LEU A 1 79 ? -3.368 -9.245 -20.429 1.00 31.58 79 LEU A N 1
ATOM 605 C CA . LEU A 1 79 ? -2.715 -9.107 -21.727 1.00 31.58 79 LEU A CA 1
ATOM 606 C C . LEU A 1 79 ? -3.553 -9.871 -22.754 1.00 31.58 79 LEU A C 1
ATOM 608 O O . LEU A 1 79 ? -3.955 -11.008 -22.507 1.00 31.58 79 LEU A O 1
ATOM 612 N N . GLU A 1 80 ? -3.815 -9.244 -23.895 1.00 32.34 80 GLU A N 1
ATOM 613 C CA . GLU A 1 80 ? -4.591 -9.836 -24.985 1.00 32.34 80 GLU A CA 1
ATOM 614 C C . GLU A 1 80 ? -3.941 -11.140 -25.472 1.00 32.34 80 GLU A C 1
ATOM 616 O O . GLU A 1 80 ? -2.760 -11.133 -25.823 1.00 32.34 80 GLU A O 1
ATOM 621 N N . ASN A 1 81 ? -4.705 -12.246 -25.472 1.00 31.05 81 ASN A N 1
ATOM 622 C CA . ASN A 1 81 ? -4.678 -13.344 -26.460 1.00 31.05 81 ASN A CA 1
ATOM 623 C C . ASN A 1 81 ? -5.515 -14.561 -25.997 1.00 31.05 81 ASN A C 1
ATOM 625 O O . ASN A 1 81 ? -4.972 -15.592 -25.602 1.00 31.05 81 ASN A O 1
ATOM 629 N N . THR A 1 82 ? -6.842 -14.489 -26.129 1.00 26.27 82 THR A N 1
ATOM 630 C CA . THR A 1 82 ? -7.709 -15.678 -26.256 1.00 26.27 82 THR A CA 1
ATOM 631 C C . THR A 1 82 ? -8.912 -15.356 -27.153 1.00 26.27 82 THR A C 1
ATOM 633 O O . THR A 1 82 ? -9.601 -14.369 -26.901 1.00 26.27 82 THR A O 1
ATOM 636 N N . PRO A 1 83 ? -9.204 -16.158 -28.195 1.00 25.45 83 PRO A N 1
ATOM 637 C CA . PRO A 1 83 ? -10.370 -15.939 -29.043 1.00 25.45 83 PRO A CA 1
ATOM 638 C C . PRO A 1 83 ? -11.623 -16.578 -28.428 1.00 25.45 83 PRO A C 1
ATOM 640 O O . PRO A 1 83 ? -11.637 -17.773 -28.126 1.00 25.45 83 PRO A O 1
ATOM 643 N N . SER A 1 84 ? -12.703 -15.809 -28.307 1.00 27.88 84 SER A N 1
ATOM 644 C CA . SER A 1 84 ? -14.021 -16.310 -27.902 1.00 27.88 84 SER A CA 1
ATOM 645 C C . SER A 1 84 ? -15.118 -15.798 -28.837 1.00 27.88 84 SER A C 1
ATOM 647 O O . SER A 1 84 ? -15.577 -14.662 -28.750 1.00 27.88 84 SER A O 1
ATOM 649 N N . HIS A 1 85 ? -15.587 -16.681 -29.722 1.00 25.95 85 HIS A N 1
ATOM 650 C CA . HIS A 1 85 ? -16.887 -16.517 -30.368 1.00 25.95 85 HIS A CA 1
ATOM 651 C C . HIS A 1 85 ? -18.009 -16.756 -29.349 1.00 25.95 85 HIS A C 1
ATOM 653 O O . HIS A 1 85 ? -17.976 -17.759 -28.639 1.00 25.95 85 HIS A O 1
ATOM 659 N N . ILE A 1 86 ? -19.024 -15.889 -29.352 1.00 25.39 86 ILE A N 1
ATOM 660 C CA . ILE A 1 86 ? -20.458 -16.211 -29.525 1.00 25.39 86 ILE A CA 1
ATOM 661 C C . ILE A 1 86 ? -21.233 -14.887 -29.444 1.00 25.39 86 ILE A C 1
ATOM 663 O O . ILE A 1 86 ? -21.142 -14.155 -28.462 1.00 25.39 86 ILE A O 1
ATOM 667 N N . THR A 1 87 ? -21.984 -14.573 -30.496 1.00 23.20 87 THR A N 1
ATOM 668 C CA . THR A 1 87 ? -22.831 -13.381 -30.599 1.00 23.20 87 THR A CA 1
ATOM 669 C C . THR A 1 87 ? -24.225 -13.631 -30.026 1.00 23.20 87 THR A C 1
ATOM 671 O O . THR A 1 87 ? -24.844 -14.655 -30.305 1.00 23.20 87 THR A O 1
ATOM 674 N N . LEU A 1 88 ? -24.754 -12.647 -29.296 1.00 23.53 88 LEU A N 1
ATOM 675 C CA . LEU A 1 88 ? -26.190 -12.468 -29.076 1.00 23.53 88 LEU A CA 1
ATOM 676 C C . LEU A 1 88 ? -26.524 -10.991 -29.302 1.00 23.53 88 LEU A C 1
ATOM 678 O O . LEU A 1 88 ? -25.972 -10.111 -28.643 1.00 23.53 88 LEU A O 1
ATOM 682 N N . GLU A 1 89 ? -27.386 -10.732 -30.280 1.00 22.66 89 GLU A N 1
ATOM 683 C CA . GLU A 1 89 ? -27.777 -9.388 -30.702 1.00 22.66 89 GLU A CA 1
ATOM 684 C C . GLU A 1 89 ? -28.759 -8.744 -29.712 1.00 22.66 89 GLU A C 1
ATOM 686 O O . GLU A 1 89 ? -29.622 -9.414 -29.146 1.00 22.66 89 GLU A O 1
ATOM 691 N N . ASN A 1 90 ? -28.678 -7.421 -29.568 1.00 26.00 90 ASN A N 1
ATOM 692 C CA . ASN A 1 90 ? -29.759 -6.586 -29.044 1.00 26.00 90 ASN A CA 1
ATOM 693 C C . ASN A 1 90 ? -29.905 -5.336 -29.937 1.00 26.00 90 ASN A C 1
ATOM 695 O O . ASN A 1 90 ? -28.904 -4.864 -30.482 1.00 26.00 90 ASN A O 1
ATOM 699 N N . PRO A 1 91 ? -31.130 -4.812 -30.132 1.00 26.89 91 PRO A N 1
ATOM 700 C CA . PRO A 1 91 ? -31.418 -3.802 -31.151 1.00 26.89 91 PRO A CA 1
ATOM 701 C C . PRO A 1 91 ? -30.948 -2.383 -30.763 1.00 26.89 91 PRO A C 1
ATOM 703 O O . PRO A 1 91 ? -30.798 -2.082 -29.576 1.00 26.89 91 PRO A O 1
ATOM 706 N N . PRO A 1 92 ? -30.741 -1.484 -31.745 1.00 25.42 92 PRO A N 1
ATOM 707 C CA . PRO A 1 92 ? -30.176 -0.157 -31.506 1.00 25.42 92 PRO A CA 1
ATOM 708 C C . PRO A 1 92 ? -31.201 0.840 -30.926 1.00 25.42 92 PRO A C 1
ATOM 710 O O . PRO A 1 92 ? -32.369 0.822 -31.324 1.00 25.42 92 PRO A O 1
ATOM 713 N N . PRO A 1 93 ? -30.780 1.773 -30.049 1.00 27.56 93 PRO A N 1
ATOM 714 C CA . PRO A 1 93 ? -31.620 2.878 -29.601 1.00 27.56 93 PRO A CA 1
ATOM 715 C C . PRO A 1 93 ? -31.707 4.004 -30.647 1.00 27.56 93 PRO A C 1
ATOM 717 O O . PRO A 1 93 ? -30.780 4.262 -31.416 1.00 27.56 93 PRO A O 1
ATOM 720 N N . SER A 1 94 ? -32.840 4.705 -30.645 1.00 25.92 94 SER A N 1
ATOM 721 C CA . SER A 1 94 ? -33.165 5.815 -31.548 1.00 25.92 94 SER A CA 1
ATOM 722 C C . SER A 1 94 ? -32.291 7.056 -31.336 1.00 25.92 94 SER A C 1
ATOM 724 O O . SER A 1 94 ? -32.074 7.481 -30.202 1.00 25.92 94 SER A O 1
ATOM 726 N N . GLN A 1 95 ? -31.883 7.701 -32.432 1.00 24.86 95 GLN A N 1
ATOM 727 C CA . GLN A 1 95 ? -31.150 8.970 -32.406 1.00 24.86 95 GLN A CA 1
ATOM 728 C C . GLN A 1 95 ? -32.028 10.133 -31.913 1.00 24.86 95 GLN A C 1
ATOM 730 O O . GLN A 1 95 ? -33.112 10.363 -32.446 1.00 24.86 95 GLN A O 1
ATOM 735 N N . SER A 1 96 ? -31.510 10.939 -30.983 1.00 25.44 96 SER A N 1
ATOM 736 C CA . SER A 1 96 ? -31.956 12.319 -30.768 1.00 25.44 96 SER A CA 1
ATOM 737 C C . SER A 1 96 ? -30.744 13.255 -30.760 1.00 25.44 96 SER A C 1
ATOM 739 O O . SER A 1 96 ? -29.703 12.974 -30.168 1.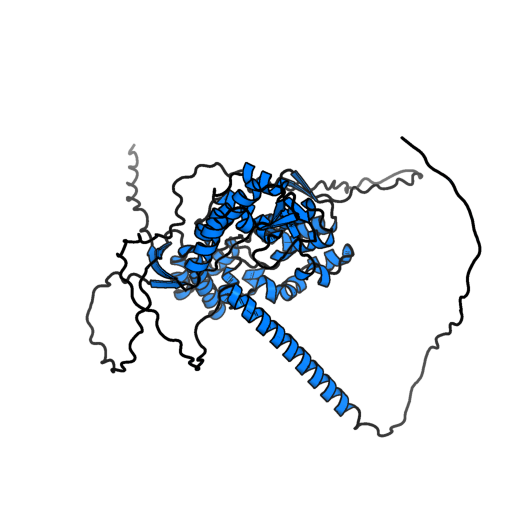00 25.44 96 SER A O 1
ATOM 741 N N . SER A 1 97 ? -30.849 14.355 -31.501 1.00 26.00 97 SER A N 1
ATOM 742 C CA . SER A 1 97 ? -29.761 15.306 -31.724 1.00 26.00 97 SER A CA 1
ATOM 743 C C . SER A 1 97 ? -29.524 16.202 -30.503 1.00 26.00 97 SER A C 1
ATOM 745 O O . SER A 1 97 ? -30.396 16.996 -30.153 1.00 26.00 97 SER A O 1
ATOM 747 N N . GLY A 1 98 ? -28.326 16.133 -29.918 1.00 24.91 98 GLY A N 1
ATOM 748 C CA . GLY A 1 98 ? -27.823 17.057 -28.895 1.00 24.91 98 GLY A CA 1
ATOM 749 C C . GLY A 1 98 ? -26.474 17.649 -29.314 1.00 24.91 98 GLY A C 1
ATOM 750 O O . GLY A 1 98 ? -25.680 16.982 -29.977 1.00 24.91 98 GLY A O 1
ATOM 751 N N . GLN A 1 99 ? -26.235 18.921 -28.993 1.00 24.66 99 GLN A N 1
ATOM 752 C CA . GLN A 1 99 ? -25.079 19.685 -29.485 1.00 24.66 99 GLN A CA 1
ATOM 753 C C . GLN A 1 99 ? -23.744 19.166 -28.917 1.00 24.66 99 GLN A C 1
ATOM 755 O O . GLN A 1 99 ? -23.649 18.807 -27.746 1.00 24.66 99 GLN A O 1
ATOM 760 N N . LYS A 1 100 ? -22.688 19.166 -29.744 1.00 24.50 100 LYS A N 1
ATOM 761 C CA . LYS A 1 100 ? -21.319 18.855 -29.304 1.00 24.50 100 LYS A CA 1
ATOM 762 C C . LYS A 1 100 ? -20.751 20.010 -28.477 1.00 24.50 100 LYS A C 1
ATOM 764 O O . LYS A 1 100 ? -20.283 20.993 -29.047 1.00 24.50 100 LYS A O 1
ATOM 769 N N . GLU A 1 101 ? -20.711 19.857 -27.158 1.00 25.61 101 GLU A N 1
ATOM 770 C CA . GLU A 1 101 ? -19.802 20.645 -26.324 1.00 25.61 101 GLU A CA 1
ATOM 771 C C . GLU A 1 101 ? -18.370 20.099 -26.418 1.00 25.61 101 GLU A C 1
ATOM 773 O O . GLU A 1 101 ? -18.123 18.891 -26.391 1.00 25.61 101 GLU A O 1
ATOM 778 N N . SER A 1 102 ? -17.412 21.016 -26.536 1.00 23.92 102 SER A N 1
ATOM 779 C CA . SER A 1 102 ? -15.981 20.722 -26.600 1.00 23.92 102 SER A CA 1
ATOM 780 C C . SER A 1 102 ? -15.441 20.365 -25.210 1.00 23.92 102 SER A C 1
ATOM 782 O O . SER A 1 102 ? -15.027 21.252 -24.462 1.00 23.92 102 SER A O 1
ATOM 784 N N . LYS A 1 103 ? -15.387 19.071 -24.867 1.00 29.69 103 LYS A N 1
ATOM 785 C CA . LYS A 1 103 ? -14.629 18.609 -23.690 1.00 29.69 103 LYS A CA 1
ATOM 786 C C . LYS A 1 103 ? -13.138 18.912 -23.880 1.00 29.69 103 LYS A C 1
ATOM 788 O O . LYS A 1 103 ? -12.546 18.497 -24.873 1.00 29.69 103 LYS A O 1
ATOM 793 N N . MET A 1 104 ? -12.538 19.637 -22.933 1.00 27.92 104 MET A N 1
ATOM 794 C CA . MET A 1 104 ? -11.090 19.871 -22.912 1.00 27.92 104 MET A CA 1
ATOM 795 C C . MET A 1 104 ? -10.343 18.550 -22.710 1.00 27.92 104 MET A C 1
ATOM 797 O O . MET A 1 104 ? -10.710 17.767 -21.834 1.00 27.92 104 MET A O 1
ATOM 801 N N . ALA A 1 105 ? -9.265 18.338 -23.465 1.00 34.91 105 ALA A N 1
ATOM 802 C CA . ALA A 1 105 ? -8.347 17.231 -23.219 1.00 34.91 105 ALA A CA 1
ATOM 803 C C . ALA A 1 105 ? -7.661 17.415 -21.855 1.00 34.91 105 ALA A C 1
ATOM 805 O O . ALA A 1 105 ? -7.008 18.433 -21.613 1.00 34.91 105 ALA A O 1
ATOM 806 N N . SER A 1 106 ? -7.799 16.435 -20.961 1.00 45.09 106 SER A N 1
ATOM 807 C CA . SER A 1 106 ? -7.126 16.448 -19.663 1.00 45.09 106 SER A CA 1
ATOM 808 C C . SER A 1 106 ? -5.682 15.970 -19.795 1.00 45.09 106 SER A C 1
ATOM 810 O O . SER A 1 106 ? -5.419 14.831 -20.188 1.00 45.09 106 SER A O 1
ATOM 812 N N . VAL A 1 107 ? -4.744 16.834 -19.419 1.00 41.75 107 VAL A N 1
ATOM 813 C CA . VAL A 1 107 ? -3.329 16.482 -19.281 1.00 41.75 107 VAL A CA 1
ATOM 814 C C . VAL A 1 107 ? -3.127 15.733 -17.955 1.00 41.75 107 VAL A C 1
ATOM 816 O O . VAL A 1 107 ? -3.525 16.225 -16.899 1.00 41.75 107 VAL A O 1
ATOM 819 N N . SER A 1 108 ? -2.514 14.548 -18.009 1.00 46.28 108 SER A N 1
ATOM 820 C CA . SER A 1 108 ? -2.035 13.800 -16.840 1.00 46.28 108 SER A CA 1
ATOM 821 C C . SER A 1 108 ? -0.632 14.318 -16.496 1.00 46.28 108 SER A C 1
ATOM 823 O O . SER A 1 108 ? 0.389 13.952 -17.085 1.00 46.28 108 SER A O 1
ATOM 825 N N . THR A 1 109 ? -0.612 15.276 -15.568 1.00 39.28 109 THR A N 1
ATOM 826 C CA . THR A 1 109 ? 0.596 15.856 -14.972 1.00 39.28 109 THR A CA 1
ATOM 827 C C . THR A 1 109 ? 0.540 15.724 -13.456 1.00 39.28 109 THR A C 1
ATOM 829 O O . THR A 1 109 ? 0.025 16.609 -12.770 1.00 39.28 109 THR A O 1
ATOM 832 N N . CYS A 1 110 ? 1.171 14.677 -12.924 1.00 41.34 110 CYS A N 1
ATOM 833 C CA . CYS A 1 110 ? 1.771 14.729 -11.591 1.00 41.34 110 CYS A CA 1
ATOM 834 C C . CYS A 1 110 ? 3.035 15.612 -11.662 1.00 41.34 110 CYS A C 1
ATOM 836 O O . CYS A 1 110 ? 4.154 15.113 -11.609 1.00 41.34 110 CYS A O 1
ATOM 838 N N . GLN A 1 111 ? 2.868 16.923 -11.874 1.00 37.72 111 GLN A N 1
ATOM 839 C CA . GLN A 1 111 ? 3.969 17.889 -11.840 1.00 37.72 111 GLN A CA 1
ATOM 840 C C . GLN A 1 111 ? 3.748 18.895 -10.712 1.00 37.72 111 GLN A C 1
ATOM 842 O O . GLN A 1 111 ? 2.702 19.538 -10.617 1.00 37.72 111 GLN A O 1
ATOM 847 N N . ASN A 1 112 ? 4.760 19.010 -9.852 1.00 42.09 112 ASN A N 1
ATOM 848 C CA . ASN A 1 112 ? 4.748 19.846 -8.659 1.00 42.09 112 ASN A CA 1
ATOM 849 C C . ASN A 1 112 ? 4.722 21.339 -9.016 1.00 42.09 112 ASN A C 1
ATOM 851 O O . ASN A 1 112 ? 5.766 21.978 -9.152 1.00 42.09 112 ASN A O 1
ATOM 855 N N . HIS A 1 113 ? 3.530 21.932 -9.067 1.00 32.94 113 HIS A N 1
ATOM 856 C CA . HIS A 1 113 ? 3.384 23.376 -8.911 1.00 32.94 113 HIS A CA 1
ATOM 857 C C . HIS A 1 113 ? 3.518 23.755 -7.429 1.00 32.94 113 HIS A C 1
ATOM 859 O O . HIS A 1 113 ? 2.528 23.907 -6.725 1.00 32.94 113 HIS A O 1
ATOM 865 N N . ALA A 1 114 ? 4.774 23.886 -6.989 1.00 30.67 114 ALA A N 1
ATOM 866 C CA . ALA A 1 114 ? 5.229 24.631 -5.810 1.00 30.67 114 ALA A CA 1
ATOM 867 C C . ALA A 1 114 ? 4.348 24.554 -4.540 1.00 30.67 114 ALA A C 1
ATOM 869 O O . ALA A 1 114 ? 3.683 25.523 -4.177 1.00 30.67 114 ALA A O 1
ATOM 870 N N . PHE A 1 115 ? 4.457 23.450 -3.795 1.00 32.75 115 PHE A N 1
ATOM 871 C CA . PHE A 1 115 ? 4.042 23.389 -2.389 1.00 32.75 115 PHE A CA 1
ATOM 872 C C . PHE A 1 115 ? 5.275 23.309 -1.476 1.00 32.75 115 PHE A C 1
ATOM 874 O O . PHE A 1 115 ? 5.778 22.225 -1.191 1.00 32.75 115 PHE A O 1
ATOM 881 N N . ASP A 1 116 ? 5.760 24.467 -1.011 1.00 30.61 116 ASP A N 1
ATOM 882 C CA . ASP A 1 116 ? 6.740 24.554 0.087 1.00 30.61 116 ASP A CA 1
ATOM 883 C C . ASP A 1 116 ? 6.025 24.342 1.430 1.00 30.61 116 ASP A C 1
ATOM 885 O O . ASP A 1 116 ? 5.757 25.273 2.192 1.00 30.61 116 ASP A O 1
ATOM 889 N N . LEU A 1 117 ? 5.669 23.086 1.698 1.00 32.50 117 LEU A N 1
ATOM 890 C CA . LEU A 1 117 ? 5.441 22.609 3.053 1.00 32.50 117 LEU A CA 1
ATOM 891 C C . LEU A 1 117 ? 6.712 21.890 3.496 1.00 32.50 117 LEU A C 1
ATOM 893 O O . LEU A 1 117 ? 7.133 20.911 2.880 1.00 32.50 117 LEU A O 1
ATOM 897 N N . ARG A 1 118 ? 7.324 22.367 4.584 1.00 30.62 118 ARG A N 1
ATOM 898 C CA . ARG A 1 118 ? 8.540 21.777 5.159 1.00 30.62 118 ARG A CA 1
ATOM 899 C C . ARG A 1 118 ? 8.224 20.432 5.820 1.00 30.62 118 ARG A C 1
ATOM 901 O O . ARG A 1 118 ? 8.126 20.340 7.037 1.00 30.62 118 ARG A O 1
ATOM 908 N N . LEU A 1 119 ? 8.092 19.387 5.008 1.00 39.47 119 LEU A N 1
ATOM 909 C CA . LEU A 1 119 ? 7.759 18.012 5.405 1.00 39.47 119 LEU A CA 1
ATOM 910 C C . LEU A 1 119 ? 8.931 17.225 6.041 1.00 39.47 119 LEU A C 1
ATOM 912 O O . LEU A 1 119 ? 8.846 16.007 6.200 1.00 39.47 119 LEU A O 1
ATOM 916 N N . ASN A 1 120 ? 10.014 17.902 6.444 1.00 29.33 120 ASN A N 1
ATOM 917 C CA . ASN A 1 120 ? 11.246 17.288 6.970 1.00 29.33 120 ASN A CA 1
ATOM 918 C C . ASN A 1 120 ? 11.045 16.415 8.229 1.00 29.33 120 ASN A C 1
ATOM 920 O O . ASN A 1 120 ? 11.939 15.637 8.570 1.00 29.33 120 ASN A O 1
ATOM 924 N N . ASP A 1 121 ? 9.892 16.528 8.893 1.00 34.72 121 ASP A N 1
ATOM 925 C CA . ASP A 1 121 ? 9.550 15.807 10.120 1.00 34.72 121 ASP A CA 1
ATOM 926 C C . ASP A 1 121 ? 8.820 14.468 9.902 1.00 34.72 121 ASP A C 1
ATOM 928 O O . ASP A 1 121 ? 8.675 13.718 10.867 1.00 34.72 121 ASP A O 1
ATOM 932 N N . ILE A 1 122 ? 8.372 14.134 8.678 1.00 42.56 122 ILE A N 1
ATOM 933 C CA . ILE A 1 122 ? 7.535 12.934 8.449 1.00 42.56 122 ILE A CA 1
ATOM 934 C C . ILE A 1 122 ? 8.323 11.613 8.543 1.00 42.56 122 ILE A C 1
ATOM 936 O O . ILE A 1 122 ? 7.773 10.639 9.047 1.00 42.56 122 ILE A O 1
ATOM 940 N N . THR A 1 123 ? 9.599 11.561 8.136 1.00 35.69 123 THR A N 1
ATOM 941 C CA . THR A 1 123 ? 10.416 10.323 8.206 1.00 35.69 123 THR A CA 1
ATOM 942 C C . THR A 1 123 ? 11.604 10.377 9.166 1.00 35.69 123 THR A C 1
ATOM 944 O O . THR A 1 123 ? 12.079 9.329 9.598 1.00 35.69 123 THR A O 1
ATOM 947 N N . ASN A 1 124 ? 12.083 11.561 9.562 1.00 30.25 124 ASN A N 1
ATOM 948 C CA . ASN A 1 124 ? 13.280 11.673 10.411 1.00 30.25 124 ASN A CA 1
ATOM 949 C C . ASN A 1 124 ? 13.032 11.412 11.909 1.00 30.25 124 ASN A C 1
ATOM 951 O O . ASN A 1 124 ? 13.992 11.299 12.668 1.00 30.25 124 ASN A O 1
ATOM 955 N N . ASN A 1 125 ? 11.772 11.299 12.347 1.00 32.56 125 ASN A N 1
ATOM 956 C CA . ASN A 1 125 ? 11.415 11.185 13.768 1.00 32.56 125 ASN A CA 1
ATOM 957 C C . ASN A 1 125 ? 10.939 9.791 14.221 1.00 32.56 125 ASN A C 1
ATOM 959 O O . ASN A 1 125 ? 10.545 9.631 15.374 1.00 32.56 125 ASN A O 1
ATOM 963 N N . LEU A 1 126 ? 11.098 8.750 13.394 1.00 40.38 126 LEU A N 1
ATOM 964 C CA . LEU A 1 126 ? 11.106 7.357 13.869 1.00 40.38 126 LEU A CA 1
ATOM 965 C C . LEU A 1 126 ? 12.474 6.983 14.469 1.00 40.38 126 LEU A C 1
ATOM 967 O O . LEU A 1 126 ? 13.075 5.958 14.136 1.00 40.38 126 LEU A O 1
ATOM 971 N N . THR A 1 127 ? 12.975 7.819 15.382 1.00 32.75 127 THR A N 1
ATOM 972 C CA . THR A 1 127 ? 14.135 7.483 16.209 1.00 32.75 127 THR A CA 1
ATOM 973 C C . THR A 1 127 ? 13.716 6.433 17.235 1.00 32.75 127 THR A C 1
ATOM 975 O O . THR A 1 127 ? 13.022 6.709 18.210 1.00 32.75 127 THR A O 1
ATOM 978 N N . ALA A 1 128 ? 14.120 5.185 16.987 1.00 37.06 128 ALA A N 1
ATOM 979 C CA . ALA A 1 128 ? 13.789 4.051 17.838 1.00 37.06 128 ALA A CA 1
ATOM 980 C C . ALA A 1 128 ? 14.469 4.170 19.214 1.00 37.06 128 ALA A C 1
ATOM 982 O O . ALA A 1 128 ? 15.609 3.745 19.409 1.00 37.06 128 ALA A O 1
ATOM 983 N N . GLY A 1 129 ? 13.740 4.717 20.188 1.00 31.17 129 GLY A N 1
ATOM 984 C CA . GLY A 1 129 ? 14.086 4.675 21.606 1.00 31.17 129 GLY A CA 1
ATOM 985 C C . GLY A 1 129 ? 13.906 3.273 22.186 1.00 31.17 129 GLY A C 1
ATOM 986 O O . GLY A 1 129 ? 12.992 3.036 22.971 1.00 31.17 129 GLY A O 1
ATOM 987 N N . VAL A 1 130 ? 14.768 2.328 21.801 1.00 35.19 130 VAL A N 1
ATOM 988 C CA . VAL A 1 130 ? 14.811 0.994 22.413 1.00 35.19 130 VAL A CA 1
ATOM 989 C C . VAL A 1 130 ? 15.400 1.123 23.819 1.00 35.19 130 VAL A C 1
ATOM 991 O O . VAL A 1 130 ? 16.617 1.145 23.995 1.00 35.19 130 VAL A O 1
ATOM 994 N N . SER A 1 131 ? 14.541 1.200 24.839 1.00 34.16 131 SER A N 1
ATOM 995 C CA . SER A 1 131 ? 14.967 1.139 26.241 1.00 34.16 131 SER A CA 1
ATOM 996 C C . SER A 1 131 ? 15.337 -0.301 26.621 1.00 34.16 131 SER A C 1
ATOM 998 O O . SER A 1 131 ? 14.540 -1.030 27.216 1.00 34.16 131 SER A O 1
ATOM 1000 N N . VAL A 1 132 ? 16.545 -0.719 26.245 1.00 35.06 132 VAL A N 1
ATOM 1001 C CA . VAL A 1 132 ? 17.190 -1.947 26.726 1.00 35.06 132 VAL A CA 1
ATOM 1002 C C . VAL A 1 132 ? 18.428 -1.535 27.516 1.00 35.06 132 VAL A C 1
ATOM 1004 O O . VAL A 1 132 ? 19.482 -1.279 26.936 1.00 35.06 132 VAL A O 1
ATOM 1007 N N . ASP A 1 133 ? 18.295 -1.479 28.842 1.00 31.17 133 ASP A N 1
ATOM 1008 C CA . ASP A 1 133 ? 19.441 -1.328 29.740 1.00 31.17 133 ASP A CA 1
ATOM 1009 C C . ASP A 1 133 ? 20.342 -2.566 29.621 1.00 31.17 133 ASP A C 1
ATOM 1011 O O . ASP A 1 133 ? 19.981 -3.672 30.033 1.00 31.17 133 ASP A O 1
ATOM 1015 N N . GLN A 1 134 ? 21.526 -2.388 29.029 1.00 31.22 134 GLN A N 1
ATOM 1016 C CA . GLN A 1 134 ? 22.548 -3.431 28.911 1.00 31.22 134 GLN A CA 1
ATOM 1017 C C . GLN A 1 134 ? 23.480 -3.460 30.132 1.00 31.22 134 GLN A C 1
ATOM 1019 O O . GLN A 1 134 ? 24.693 -3.277 30.005 1.00 31.22 134 GLN A O 1
ATOM 1024 N N . ASP A 1 135 ? 22.940 -3.768 31.311 1.00 28.09 135 ASP A N 1
ATOM 1025 C CA . ASP A 1 135 ? 23.761 -4.065 32.493 1.00 28.09 135 ASP A CA 1
ATOM 1026 C C . ASP A 1 135 ? 24.308 -5.502 32.445 1.00 28.09 135 ASP A C 1
ATOM 1028 O O . ASP A 1 135 ? 23.842 -6.422 33.119 1.00 28.09 135 ASP A O 1
ATOM 1032 N N . LEU A 1 136 ? 25.336 -5.697 31.612 1.00 34.56 136 LEU A N 1
ATOM 1033 C CA . LEU A 1 136 ? 26.143 -6.919 31.555 1.00 34.56 136 LEU A CA 1
ATOM 1034 C C . LEU A 1 136 ? 27.638 -6.607 31.353 1.00 34.56 136 LEU A C 1
ATOM 1036 O O . LEU A 1 136 ? 28.239 -6.958 30.336 1.00 34.56 136 LEU A O 1
ATOM 1040 N N . LYS A 1 137 ? 28.278 -6.011 32.370 1.00 29.81 137 LYS A N 1
ATOM 1041 C CA . LYS A 1 137 ? 29.737 -6.118 32.558 1.00 29.81 137 LYS A CA 1
ATOM 1042 C C . LYS A 1 137 ? 30.130 -6.420 34.004 1.00 29.81 137 LYS A C 1
ATOM 1044 O O . LYS A 1 137 ? 29.956 -5.616 34.906 1.00 29.81 137 LYS A O 1
ATOM 1049 N N . SER A 1 138 ? 30.717 -7.604 34.146 1.00 30.08 138 SER A N 1
ATOM 1050 C CA . SER A 1 138 ? 31.566 -8.108 35.229 1.00 30.08 138 SER A CA 1
ATOM 1051 C C . SER A 1 138 ? 32.032 -7.128 36.320 1.00 30.08 138 SER A C 1
ATOM 1053 O O . SER A 1 138 ? 32.921 -6.307 36.086 1.00 30.08 138 SER A O 1
ATOM 1055 N N . THR A 1 139 ? 31.650 -7.424 37.559 1.00 26.59 139 THR A N 1
ATOM 1056 C CA . THR A 1 139 ? 32.581 -7.423 38.697 1.00 26.59 139 THR A CA 1
ATOM 1057 C C . THR A 1 139 ? 32.454 -8.753 39.435 1.00 26.59 139 THR A C 1
ATOM 1059 O O . THR A 1 139 ? 31.371 -9.324 39.542 1.00 26.59 139 THR A O 1
ATOM 1062 N N . ALA A 1 140 ? 33.586 -9.294 39.878 1.00 31.81 140 ALA A N 1
ATOM 1063 C CA . ALA A 1 140 ? 33.640 -10.516 40.668 1.00 31.81 140 ALA A CA 1
ATOM 1064 C C . ALA A 1 140 ? 33.879 -10.189 42.149 1.00 31.81 140 ALA A C 1
ATOM 1066 O O . ALA A 1 140 ? 34.436 -9.139 42.465 1.00 31.81 140 ALA A O 1
ATOM 1067 N N . ALA A 1 141 ? 33.573 -11.181 42.991 1.00 33.19 141 ALA A N 1
ATOM 1068 C CA . ALA A 1 141 ? 33.888 -11.315 44.417 1.00 33.19 141 ALA A CA 1
ATOM 1069 C C . ALA A 1 141 ? 32.865 -10.789 45.451 1.00 33.19 141 ALA A C 1
ATOM 1071 O O . ALA A 1 141 ? 32.509 -9.617 45.487 1.00 33.19 141 ALA A O 1
ATOM 1072 N N . ASN A 1 142 ? 32.572 -11.712 46.379 1.00 30.20 142 ASN A N 1
ATOM 1073 C CA . ASN A 1 142 ? 32.086 -11.559 47.756 1.00 30.20 142 ASN A CA 1
ATOM 1074 C C . ASN A 1 142 ? 30.589 -11.295 48.016 1.00 30.20 142 ASN A C 1
ATOM 1076 O O . ASN A 1 142 ? 30.121 -10.168 47.926 1.00 30.20 142 ASN A O 1
ATOM 1080 N N . GLY A 1 143 ? 29.938 -12.312 48.599 1.00 31.67 143 GLY A N 1
ATOM 1081 C CA . GLY A 1 143 ? 29.249 -12.120 49.885 1.00 31.67 143 GLY A CA 1
ATOM 1082 C C . GLY A 1 143 ? 27.727 -12.294 49.921 1.00 31.67 143 GLY A C 1
ATOM 1083 O O . GLY A 1 143 ? 27.002 -11.470 49.384 1.00 31.67 143 GLY A O 1
ATOM 1084 N N . ASP A 1 144 ? 27.309 -13.301 50.693 1.00 28.27 144 ASP A N 1
ATOM 1085 C CA . ASP A 1 144 ? 26.010 -13.493 51.360 1.00 28.27 144 ASP A CA 1
ATOM 1086 C C . ASP A 1 144 ? 24.703 -13.742 50.583 1.00 28.27 144 ASP A C 1
ATOM 1088 O O . ASP A 1 144 ? 24.453 -13.311 49.459 1.00 28.27 144 ASP A O 1
ATOM 1092 N N . GLU A 1 145 ? 23.862 -14.534 51.255 1.00 38.97 145 GLU A N 1
ATOM 1093 C CA . GLU A 1 145 ? 22.558 -15.020 50.816 1.00 38.97 145 GLU A CA 1
ATOM 1094 C C . GLU A 1 145 ? 21.417 -14.020 51.107 1.00 38.97 145 GLU A C 1
ATOM 1096 O O . GLU A 1 145 ? 21.566 -13.031 51.821 1.00 38.97 145 GLU A O 1
ATOM 1101 N N . SER A 1 146 ? 20.214 -14.379 50.644 1.00 35.28 146 SER A N 1
ATOM 1102 C CA . SER A 1 146 ? 18.907 -13.790 50.987 1.00 35.28 146 SER A CA 1
ATOM 1103 C C . SER A 1 146 ? 18.498 -12.480 50.287 1.00 35.28 146 SER A C 1
ATOM 1105 O O . SER A 1 146 ? 18.468 -11.390 50.844 1.00 35.28 146 SER A O 1
ATOM 1107 N N . SER A 1 147 ? 17.951 -12.625 49.079 1.00 31.58 147 SER A N 1
ATOM 1108 C CA . SER A 1 147 ? 16.559 -12.203 48.838 1.00 31.58 147 SER A CA 1
ATOM 1109 C C . SER A 1 147 ? 16.014 -12.827 47.552 1.00 31.58 147 SER A C 1
ATOM 1111 O O . SER A 1 147 ? 16.645 -12.782 46.498 1.00 31.58 147 SER A O 1
ATOM 1113 N N . ALA A 1 148 ? 14.813 -13.406 47.625 1.00 37.91 148 ALA A N 1
ATOM 1114 C CA . ALA A 1 148 ? 14.057 -13.804 46.441 1.00 37.91 148 ALA A CA 1
ATOM 1115 C C . ALA A 1 148 ? 13.423 -12.551 45.813 1.00 37.91 148 ALA A C 1
ATOM 1117 O O . ALA A 1 148 ? 12.229 -12.301 45.952 1.00 37.91 148 ALA A O 1
ATOM 1118 N N . GLY A 1 149 ? 14.259 -11.725 45.179 1.00 32.81 149 GLY A N 1
ATOM 1119 C CA . GLY A 1 149 ? 13.826 -10.540 44.449 1.00 32.81 149 GLY A CA 1
ATOM 1120 C C . GLY A 1 149 ? 13.055 -10.936 43.195 1.00 32.81 149 GLY A C 1
ATOM 1121 O O . GLY A 1 149 ? 13.640 -11.410 42.219 1.00 32.81 149 GLY A O 1
ATOM 1122 N N . GLU A 1 150 ? 11.741 -10.735 43.222 1.00 39.06 150 GLU A N 1
ATOM 1123 C CA . GLU A 1 150 ? 10.855 -10.925 42.079 1.00 39.06 150 GLU A CA 1
ATOM 1124 C C . GLU A 1 150 ? 11.292 -9.980 40.945 1.00 39.06 150 GLU A C 1
ATOM 1126 O O . GLU A 1 150 ? 11.078 -8.769 41.002 1.00 39.06 150 GLU A O 1
ATOM 1131 N N . ARG A 1 151 ? 11.971 -10.520 39.920 1.00 43.31 151 ARG A N 1
ATOM 1132 C CA . ARG A 1 151 ? 12.372 -9.746 38.737 1.00 43.31 151 ARG A CA 1
ATOM 1133 C C . ARG A 1 151 ? 11.120 -9.355 37.958 1.00 43.31 151 ARG A C 1
ATOM 1135 O O . ARG A 1 151 ? 10.692 -10.075 37.057 1.00 43.31 151 ARG A O 1
ATOM 1142 N N . THR A 1 152 ? 10.575 -8.185 38.271 1.00 46.19 152 THR A N 1
ATOM 1143 C CA . THR A 1 152 ? 9.522 -7.496 37.519 1.00 46.19 152 THR A CA 1
ATOM 1144 C C . THR A 1 152 ? 10.074 -6.988 36.184 1.00 46.19 152 THR A C 1
ATOM 1146 O O . THR A 1 152 ? 10.189 -5.792 35.929 1.00 46.19 152 THR A O 1
ATOM 1149 N N . GLY A 1 153 ? 10.450 -7.930 35.314 1.00 57.72 153 GLY A N 1
ATOM 1150 C CA . GLY A 1 153 ? 10.951 -7.658 33.974 1.00 57.72 153 GLY A CA 1
ATOM 1151 C C . GLY A 1 153 ? 9.920 -6.859 33.188 1.00 57.72 153 GLY A C 1
ATOM 1152 O O . GLY A 1 153 ? 8.882 -7.392 32.790 1.00 57.72 153 GLY A O 1
ATOM 1153 N N . ARG A 1 154 ? 10.202 -5.569 32.987 1.00 67.19 154 ARG A N 1
ATOM 1154 C CA . ARG A 1 154 ? 9.365 -4.668 32.196 1.00 67.19 154 ARG A CA 1
ATOM 1155 C C . ARG A 1 154 ? 9.208 -5.274 30.801 1.00 67.19 154 ARG A C 1
ATOM 1157 O O . ARG A 1 154 ? 10.206 -5.564 30.144 1.00 67.19 154 ARG A O 1
ATOM 1164 N N . ARG A 1 155 ? 7.963 -5.512 30.371 1.00 78.44 155 ARG A N 1
ATOM 1165 C CA . ARG A 1 155 ? 7.695 -6.052 29.029 1.00 78.44 155 ARG A CA 1
ATOM 1166 C C . ARG A 1 155 ? 8.325 -5.126 27.981 1.00 78.44 155 ARG A C 1
ATOM 1168 O O . ARG A 1 155 ? 8.249 -3.909 28.166 1.00 78.44 155 ARG A O 1
ATOM 1175 N N . PRO A 1 156 ? 8.936 -5.668 26.913 1.00 87.31 156 PRO A N 1
ATOM 1176 C CA . PRO A 1 156 ? 9.502 -4.840 25.861 1.00 87.31 156 PRO A CA 1
ATOM 1177 C C . PRO A 1 156 ? 8.387 -4.021 25.209 1.00 87.31 156 PRO A C 1
ATOM 1179 O O . PRO A 1 156 ? 7.357 -4.566 24.813 1.00 87.31 156 PRO A O 1
ATOM 1182 N N . THR A 1 157 ? 8.602 -2.713 25.116 1.00 91.38 157 THR A N 1
ATOM 1183 C CA . THR A 1 157 ? 7.695 -1.774 24.454 1.00 91.38 157 THR A CA 1
ATOM 1184 C C . THR A 1 157 ? 8.420 -1.063 23.326 1.00 91.38 157 THR A C 1
ATOM 1186 O O . THR A 1 157 ? 9.600 -0.746 23.464 1.00 91.38 157 THR A O 1
ATOM 1189 N N . TYR A 1 158 ? 7.706 -0.758 22.249 1.00 92.44 158 TYR A N 1
ATOM 1190 C CA . TYR A 1 158 ? 8.199 0.074 21.156 1.00 92.44 158 TYR A CA 1
ATOM 1191 C C . TYR A 1 158 ? 7.329 1.332 21.078 1.00 92.44 158 TYR A C 1
ATOM 1193 O O . TYR A 1 158 ? 6.111 1.239 20.908 1.00 92.44 158 TYR A O 1
ATOM 1201 N N . GLU A 1 159 ? 7.936 2.505 21.256 1.00 93.94 159 GLU A N 1
ATOM 1202 C CA . GLU A 1 159 ? 7.241 3.786 21.111 1.00 93.94 159 GLU A CA 1
ATOM 1203 C C . GLU A 1 159 ? 7.346 4.287 19.666 1.00 93.94 159 GLU A C 1
ATOM 1205 O O . GLU A 1 159 ? 8.419 4.273 19.066 1.00 93.94 159 GLU A O 1
ATOM 1210 N N . ILE A 1 160 ? 6.224 4.745 19.117 1.00 93.25 160 ILE A N 1
ATOM 1211 C CA . ILE A 1 160 ? 6.118 5.367 17.795 1.00 93.25 160 ILE A CA 1
ATOM 1212 C C . ILE A 1 160 ? 5.645 6.798 17.973 1.00 93.25 160 ILE A C 1
ATOM 1214 O O . ILE A 1 160 ? 4.720 7.055 18.745 1.00 93.25 160 ILE A O 1
ATOM 1218 N N . GLN A 1 161 ? 6.238 7.703 17.203 1.00 94.38 161 GLN A N 1
ATOM 1219 C CA . GLN A 1 161 ? 5.706 9.031 16.953 1.00 94.38 161 GLN A CA 1
ATOM 1220 C C . GLN A 1 161 ? 5.308 9.104 15.475 1.00 94.38 161 GLN A C 1
ATOM 1222 O O . GLN A 1 161 ? 6.156 9.312 14.614 1.00 94.38 161 GLN A O 1
ATOM 1227 N N . ASP A 1 162 ? 4.023 8.907 15.184 1.00 95.75 162 ASP A N 1
ATOM 1228 C CA . ASP A 1 162 ? 3.462 9.025 13.834 1.00 95.75 162 ASP A CA 1
ATOM 1229 C C . ASP A 1 162 ? 2.734 10.387 13.710 1.00 95.75 162 ASP A C 1
ATOM 1231 O O . ASP A 1 162 ? 2.057 10.798 14.661 1.00 95.75 162 ASP A O 1
ATOM 1235 N N . PRO A 1 163 ? 2.859 11.137 12.596 1.00 94.12 163 PRO A N 1
ATOM 1236 C CA . PRO A 1 163 ? 2.176 12.427 12.436 1.00 94.12 163 PRO A CA 1
ATOM 1237 C C . PRO A 1 163 ? 0.637 12.348 12.486 1.00 94.12 163 PRO A C 1
ATOM 1239 O O . PRO A 1 163 ? -0.018 13.277 12.966 1.00 94.12 163 PRO A O 1
ATOM 1242 N N . ILE A 1 164 ? 0.056 11.256 11.985 1.00 97.06 164 ILE A N 1
ATOM 1243 C CA . ILE A 1 164 ? -1.388 11.012 11.851 1.00 97.06 164 ILE A CA 1
ATOM 1244 C C . ILE A 1 164 ? -1.936 10.351 13.122 1.00 97.06 164 ILE A C 1
ATOM 1246 O O . ILE A 1 164 ? -3.002 10.730 13.608 1.00 97.06 164 ILE A O 1
ATOM 1250 N N . TYR A 1 165 ? -1.208 9.393 13.699 1.00 97.12 165 TYR A N 1
ATOM 1251 C CA . TYR A 1 165 ? -1.685 8.631 14.862 1.00 97.12 165 TYR A CA 1
ATOM 1252 C C . TYR A 1 165 ? -1.178 9.145 16.214 1.00 97.12 165 TYR A C 1
ATOM 1254 O O . TYR A 1 165 ? -1.705 8.757 17.261 1.00 97.12 165 TYR A O 1
ATOM 1262 N N . GLY A 1 166 ? -0.212 10.066 16.207 1.00 94.69 166 GLY A N 1
ATOM 1263 C CA . GLY A 1 166 ? 0.397 10.643 17.400 1.00 94.69 166 GLY A CA 1
ATOM 1264 C C . GLY A 1 166 ? 1.400 9.700 18.065 1.00 94.69 166 GLY A C 1
ATOM 1265 O O . GLY A 1 166 ? 2.020 8.856 17.416 1.00 94.69 166 GLY A O 1
ATOM 1266 N N . LYS A 1 167 ? 1.572 9.854 19.385 1.00 95.56 167 LYS A N 1
ATOM 1267 C CA . LYS A 1 167 ? 2.402 8.939 20.172 1.00 95.56 167 LYS A CA 1
ATOM 1268 C C . LYS A 1 167 ? 1.636 7.645 20.449 1.00 95.56 167 LYS A C 1
ATOM 1270 O O . LYS A 1 167 ? 0.641 7.668 21.173 1.00 95.56 167 LYS A O 1
ATOM 1275 N N . VAL A 1 168 ? 2.132 6.519 19.939 1.00 94.06 168 VAL A N 1
ATOM 1276 C CA . VAL A 1 168 ? 1.563 5.183 20.178 1.00 94.06 168 VAL A CA 1
ATOM 1277 C C . VAL A 1 168 ? 2.596 4.276 20.842 1.00 94.06 168 VAL A C 1
ATOM 1279 O O . VAL A 1 168 ? 3.764 4.267 20.464 1.00 94.06 168 VAL A O 1
ATOM 1282 N N . VAL A 1 169 ? 2.166 3.495 21.836 1.00 94.62 169 VAL A N 1
ATOM 1283 C CA . VAL A 1 169 ? 2.997 2.470 22.483 1.00 94.62 169 VAL A CA 1
ATOM 1284 C C . VAL A 1 169 ? 2.533 1.087 22.037 1.00 94.62 169 VAL A C 1
ATOM 1286 O O . VAL A 1 169 ? 1.366 0.715 22.207 1.00 94.62 169 VAL A O 1
ATOM 1289 N N . ILE A 1 170 ? 3.457 0.312 21.478 1.00 94.56 170 ILE A N 1
ATOM 1290 C CA . ILE A 1 170 ? 3.283 -1.113 21.205 1.00 94.56 170 ILE A CA 1
ATOM 1291 C C . ILE A 1 170 ? 3.852 -1.885 22.391 1.00 94.56 170 ILE A C 1
ATOM 1293 O O . ILE A 1 170 ? 5.026 -1.759 22.721 1.00 94.56 170 ILE A O 1
ATOM 1297 N N . ASP A 1 171 ? 2.998 -2.679 23.022 1.00 93.69 171 ASP A N 1
ATOM 1298 C CA . ASP A 1 171 ? 3.239 -3.486 24.220 1.00 93.69 171 ASP A CA 1
ATOM 1299 C C . ASP A 1 171 ? 3.081 -5.000 23.966 1.00 93.69 171 ASP A C 1
ATOM 1301 O O . ASP A 1 171 ? 3.328 -5.815 24.859 1.00 93.69 171 ASP A O 1
ATOM 1305 N N . SER A 1 172 ? 2.725 -5.384 22.733 1.00 96.38 172 SER A N 1
ATOM 1306 C CA . SER A 1 172 ? 2.822 -6.763 22.248 1.00 96.38 172 SER A CA 1
ATOM 1307 C C . SER A 1 172 ? 4.292 -7.141 22.081 1.00 96.38 172 SER A C 1
ATOM 1309 O O . SER A 1 172 ? 4.967 -6.675 21.162 1.00 96.38 172 SER A O 1
ATOM 1311 N N . ALA A 1 173 ? 4.791 -8.028 22.943 1.00 97.38 173 ALA A N 1
ATOM 1312 C CA . ALA A 1 173 ? 6.166 -8.520 22.853 1.00 97.38 173 ALA A CA 1
ATOM 1313 C C . ALA A 1 173 ? 6.447 -9.231 21.514 1.00 97.38 173 ALA A C 1
ATOM 1315 O O . ALA A 1 173 ? 7.576 -9.188 21.026 1.00 97.38 173 ALA A O 1
ATOM 1316 N N . CYS A 1 174 ? 5.421 -9.833 20.901 1.00 98.19 174 CYS A N 1
ATOM 1317 C CA . CYS A 1 174 ? 5.520 -10.451 19.583 1.00 98.19 174 CYS A CA 1
ATOM 1318 C C . CYS A 1 174 ? 5.707 -9.404 18.479 1.00 98.19 174 CYS A C 1
ATOM 1320 O O . CYS A 1 174 ? 6.648 -9.516 17.695 1.00 98.19 174 CYS A O 1
ATOM 1322 N N . ALA A 1 175 ? 4.877 -8.353 18.463 1.00 98.31 175 ALA A N 1
ATOM 1323 C CA . ALA A 1 175 ? 5.000 -7.265 17.496 1.00 98.31 175 ALA A CA 1
ATOM 1324 C C . ALA A 1 175 ? 6.347 -6.539 17.636 1.00 98.31 175 ALA A C 1
ATOM 1326 O O . ALA A 1 175 ? 7.015 -6.298 16.635 1.00 98.31 175 ALA A O 1
ATOM 1327 N N . VAL A 1 176 ? 6.794 -6.259 18.868 1.00 98.19 176 VAL A N 1
ATOM 1328 C CA . VAL A 1 176 ? 8.097 -5.620 19.118 1.00 98.19 176 VAL A CA 1
ATOM 1329 C C . VAL A 1 176 ? 9.258 -6.497 18.635 1.00 98.19 176 VAL A C 1
ATOM 1331 O O . VAL A 1 176 ? 10.198 -5.976 18.040 1.00 98.19 176 VAL A O 1
ATOM 1334 N N . GLU A 1 177 ? 9.217 -7.816 18.842 1.00 98.12 177 GLU A N 1
ATOM 1335 C CA . GLU A 1 177 ? 10.261 -8.713 18.327 1.00 98.12 177 GLU A CA 1
ATOM 1336 C C . GLU A 1 177 ? 10.251 -8.775 16.792 1.00 98.12 177 GLU A C 1
ATOM 1338 O O . GLU A 1 177 ? 11.301 -8.598 16.179 1.00 98.12 177 GLU A O 1
ATOM 1343 N N . ILE A 1 178 ? 9.073 -8.928 16.173 1.00 98.44 178 ILE A N 1
ATOM 1344 C CA . ILE A 1 178 ? 8.895 -8.927 14.711 1.00 98.44 178 ILE A CA 1
ATOM 1345 C C . ILE A 1 178 ? 9.402 -7.627 14.090 1.00 98.44 178 ILE A C 1
ATOM 1347 O O . ILE A 1 178 ? 10.151 -7.671 13.118 1.00 98.44 178 ILE A O 1
ATOM 1351 N N . MET A 1 179 ? 9.053 -6.475 14.666 1.00 97.81 179 MET A N 1
ATOM 1352 C CA . MET A 1 179 ? 9.475 -5.177 14.146 1.00 97.81 179 MET A CA 1
ATOM 1353 C C . MET A 1 179 ? 10.993 -5.001 14.145 1.00 97.81 179 MET A C 1
ATOM 1355 O O . MET A 1 179 ? 11.497 -4.249 13.318 1.00 97.81 179 MET A O 1
ATOM 1359 N N . ASN A 1 180 ? 11.728 -5.681 15.028 1.00 96.69 180 ASN A N 1
ATOM 1360 C CA . ASN A 1 180 ? 13.191 -5.631 15.081 1.00 96.69 180 ASN A CA 1
ATOM 1361 C C . ASN A 1 180 ? 13.885 -6.678 14.183 1.00 96.69 180 ASN A C 1
ATOM 1363 O O . ASN A 1 180 ? 15.112 -6.660 14.080 1.00 96.69 180 ASN A O 1
ATOM 1367 N N . LEU A 1 181 ? 13.143 -7.568 13.512 1.00 97.25 181 LEU A N 1
ATOM 1368 C CA . LEU A 1 181 ? 13.703 -8.499 12.527 1.00 97.25 181 LEU A CA 1
ATOM 1369 C C . LEU A 1 181 ? 14.173 -7.754 11.270 1.00 97.25 181 LEU A C 1
ATOM 1371 O O . LEU A 1 181 ? 13.506 -6.828 10.801 1.00 97.25 181 LEU A O 1
ATOM 1375 N N . SER A 1 182 ? 15.281 -8.191 10.664 1.00 95.56 182 SER A N 1
ATOM 1376 C CA . SER A 1 182 ? 15.772 -7.608 9.404 1.00 95.56 182 SER A CA 1
ATOM 1377 C C . SER A 1 182 ? 14.770 -7.819 8.264 1.00 95.56 182 SER A C 1
ATOM 1379 O O . SER A 1 182 ? 14.592 -6.954 7.408 1.00 95.56 182 SER A O 1
ATOM 1381 N N . GLU A 1 183 ? 14.041 -8.934 8.315 1.00 94.25 183 GLU A N 1
ATOM 1382 C CA . GLU A 1 183 ? 12.972 -9.302 7.391 1.00 94.25 183 GLU A CA 1
ATOM 1383 C C . GLU A 1 183 ? 11.756 -8.361 7.455 1.00 94.25 183 GLU A C 1
ATOM 1385 O O . GLU A 1 183 ? 10.990 -8.316 6.492 1.00 94.25 183 GLU A O 1
ATOM 1390 N N . PHE A 1 184 ? 11.602 -7.588 8.536 1.00 97.06 184 PHE A N 1
ATOM 1391 C CA . PHE A 1 184 ? 10.598 -6.526 8.653 1.00 97.06 184 PHE A CA 1
ATOM 1392 C C . PHE A 1 184 ? 11.207 -5.130 8.448 1.00 97.06 184 PHE A C 1
ATOM 1394 O O . PHE A 1 184 ? 10.653 -4.315 7.717 1.00 97.06 184 PHE A O 1
ATOM 1401 N N . GLN A 1 185 ? 12.391 -4.858 9.013 1.00 96.69 185 GLN A N 1
ATOM 1402 C CA . GLN A 1 185 ? 13.092 -3.572 8.857 1.00 96.69 185 GLN A CA 1
ATOM 1403 C C . GLN A 1 185 ? 13.378 -3.211 7.388 1.00 96.69 185 GLN A C 1
ATOM 1405 O O . GLN A 1 185 ? 13.293 -2.035 7.046 1.00 96.69 185 GLN A O 1
ATOM 1410 N N . ARG A 1 186 ? 13.622 -4.200 6.509 1.00 95.94 186 ARG A N 1
ATOM 1411 C CA . ARG A 1 186 ? 13.760 -4.013 5.045 1.00 95.94 186 ARG A CA 1
ATOM 1412 C C . ARG A 1 186 ? 12.611 -3.208 4.424 1.00 95.94 186 ARG A C 1
ATOM 1414 O O . ARG A 1 186 ? 12.830 -2.503 3.448 1.00 95.94 186 ARG A O 1
ATOM 1421 N N . LEU A 1 187 ? 11.394 -3.291 4.973 1.00 97.19 187 LEU A N 1
ATOM 1422 C CA . LEU A 1 187 ? 10.229 -2.572 4.447 1.00 97.19 187 LEU A CA 1
ATOM 1423 C C . LEU A 1 187 ? 10.382 -1.040 4.506 1.00 97.19 187 LEU A C 1
ATOM 1425 O O . LEU A 1 187 ? 9.638 -0.343 3.823 1.00 97.19 187 LEU A O 1
ATOM 1429 N N . LYS A 1 188 ? 11.351 -0.510 5.268 1.00 97.00 188 LYS A N 1
ATOM 1430 C CA . LYS A 1 188 ? 11.728 0.914 5.251 1.00 97.00 188 LYS A CA 1
ATOM 1431 C C . LYS A 1 188 ? 12.347 1.349 3.922 1.00 97.00 188 LYS A C 1
ATOM 1433 O O . LYS A 1 188 ? 12.171 2.492 3.517 1.00 97.00 188 LYS A O 1
ATOM 1438 N N . ASP A 1 189 ? 13.021 0.426 3.238 1.00 97.38 189 ASP A N 1
ATOM 1439 C CA . ASP A 1 189 ? 13.664 0.656 1.944 1.00 97.38 189 ASP A CA 1
ATOM 1440 C C . ASP A 1 189 ? 12.762 0.253 0.756 1.00 97.38 189 ASP A C 1
ATOM 1442 O O . ASP A 1 189 ? 13.194 0.336 -0.394 1.00 97.38 189 ASP A O 1
ATOM 1446 N N . VAL A 1 190 ? 11.524 -0.195 1.011 1.00 97.88 190 VAL A N 1
ATOM 1447 C CA . VAL A 1 190 ? 10.523 -0.534 -0.017 1.00 97.88 190 VAL A CA 1
ATOM 1448 C C . VAL A 1 190 ? 9.446 0.546 -0.038 1.00 97.88 190 VAL A C 1
ATOM 1450 O O . VAL A 1 190 ? 8.712 0.716 0.937 1.00 97.88 190 VAL A O 1
ATOM 1453 N N . LEU A 1 191 ? 9.339 1.293 -1.138 1.00 97.75 191 LEU A N 1
ATOM 1454 C CA . LEU A 1 191 ? 8.445 2.447 -1.230 1.00 97.75 191 LEU A CA 1
ATOM 1455 C C . LEU A 1 191 ? 7.022 2.005 -1.594 1.00 97.75 191 LEU A C 1
ATOM 1457 O O . LEU A 1 191 ? 6.825 1.141 -2.455 1.00 97.75 191 LEU A O 1
ATOM 1461 N N . GLN A 1 192 ? 6.016 2.639 -0.984 1.00 95.00 192 GLN A N 1
ATOM 1462 C CA . GLN A 1 192 ? 4.591 2.363 -1.228 1.00 95.00 192 GLN A CA 1
ATOM 1463 C C . GLN A 1 192 ? 4.261 2.452 -2.728 1.00 95.00 192 GLN A C 1
ATOM 1465 O O . GLN A 1 192 ? 3.683 1.537 -3.319 1.00 95.00 192 GLN A O 1
ATOM 1470 N N . HIS A 1 193 ? 4.754 3.521 -3.360 1.00 95.94 193 HIS A N 1
ATOM 1471 C CA . HIS A 1 193 ? 4.587 3.834 -4.784 1.00 95.94 193 HIS A CA 1
ATOM 1472 C C . HIS A 1 193 ? 5.822 3.479 -5.630 1.00 95.94 193 HIS A C 1
ATOM 1474 O O . HIS A 1 193 ? 6.045 4.054 -6.695 1.00 95.94 193 HIS A O 1
ATOM 1480 N N . GLY A 1 194 ? 6.649 2.547 -5.141 1.00 96.31 194 GLY A N 1
ATOM 1481 C CA . GLY A 1 194 ? 7.752 1.919 -5.870 1.00 96.31 194 GLY A CA 1
ATOM 1482 C C . GLY A 1 194 ? 8.552 2.868 -6.767 1.00 96.31 194 GLY A C 1
ATOM 1483 O O . GLY A 1 194 ? 9.173 3.828 -6.307 1.00 96.31 194 GLY A O 1
ATOM 1484 N N . ILE A 1 195 ? 8.518 2.608 -8.078 1.00 97.00 195 ILE A N 1
ATOM 1485 C CA . ILE A 1 195 ? 9.337 3.338 -9.050 1.00 97.00 195 ILE A CA 1
ATOM 1486 C C . ILE A 1 195 ? 8.970 4.824 -9.198 1.00 97.00 195 ILE A C 1
ATOM 1488 O O . ILE A 1 195 ? 9.868 5.627 -9.438 1.00 97.00 195 ILE A O 1
ATOM 1492 N N . THR A 1 196 ? 7.703 5.228 -9.042 1.00 95.62 196 THR A N 1
ATOM 1493 C CA . THR A 1 196 ? 7.311 6.643 -9.213 1.00 95.62 196 THR A CA 1
ATOM 1494 C C . THR A 1 196 ? 7.714 7.490 -8.009 1.00 95.62 196 THR A C 1
ATOM 1496 O O . THR A 1 196 ? 8.128 8.638 -8.186 1.00 95.62 196 THR A O 1
ATOM 1499 N N . ALA A 1 197 ? 7.710 6.908 -6.804 1.00 96.00 197 ALA A N 1
ATOM 1500 C CA . ALA A 1 197 ? 8.379 7.503 -5.650 1.00 96.00 197 ALA A CA 1
ATOM 1501 C C . ALA A 1 197 ? 9.899 7.578 -5.872 1.00 96.00 197 ALA A C 1
ATOM 1503 O O . ALA A 1 197 ? 10.466 8.663 -5.781 1.00 96.00 197 ALA A O 1
ATOM 1504 N N . LEU A 1 198 ? 10.543 6.465 -6.250 1.00 96.94 198 LEU A N 1
ATOM 1505 C CA . LEU A 1 198 ? 12.003 6.377 -6.389 1.00 96.94 198 LEU A CA 1
ATOM 1506 C C . LEU A 1 198 ? 12.599 7.399 -7.376 1.00 96.94 198 LEU A C 1
ATOM 1508 O O . LEU A 1 198 ? 13.682 7.925 -7.132 1.00 96.94 198 LEU A O 1
ATOM 1512 N N . ILE A 1 199 ? 11.909 7.695 -8.483 1.00 95.25 199 ILE A N 1
ATOM 1513 C CA . ILE A 1 199 ? 12.362 8.691 -9.475 1.00 95.25 199 ILE A CA 1
ATOM 1514 C C . ILE A 1 199 ? 11.913 10.132 -9.162 1.00 95.25 199 ILE A C 1
ATOM 1516 O O . ILE A 1 199 ? 12.104 11.020 -9.994 1.00 95.25 199 ILE A O 1
ATOM 1520 N N . GLY A 1 200 ? 11.309 10.377 -7.994 1.00 93.44 200 GLY A N 1
ATOM 1521 C CA . GLY A 1 200 ? 10.947 11.715 -7.522 1.00 93.44 200 GLY A CA 1
ATOM 1522 C C . GLY A 1 200 ? 9.712 12.341 -8.181 1.00 93.44 200 GLY A C 1
ATOM 1523 O O . GLY A 1 200 ? 9.628 13.565 -8.249 1.00 93.44 200 GLY A O 1
ATOM 1524 N N . MET A 1 201 ? 8.751 11.547 -8.675 1.00 91.94 201 MET A N 1
ATOM 1525 C CA . MET A 1 201 ? 7.458 12.093 -9.139 1.00 91.94 201 MET A CA 1
ATOM 1526 C C . MET A 1 201 ? 6.499 12.435 -7.999 1.00 91.94 201 MET A C 1
ATOM 1528 O O . MET A 1 201 ? 5.551 13.191 -8.202 1.00 91.94 201 MET A O 1
ATOM 1532 N N . LEU A 1 202 ? 6.714 11.848 -6.824 1.00 92.81 202 LEU A N 1
ATOM 1533 C CA . LEU A 1 202 ? 5.845 11.999 -5.664 1.00 92.81 202 LEU A CA 1
ATOM 1534 C C . LEU A 1 202 ? 6.512 12.853 -4.581 1.00 92.81 202 LEU A C 1
ATOM 1536 O O . LEU A 1 202 ? 7.743 12.954 -4.563 1.00 92.81 202 LEU A O 1
ATOM 1540 N N . PRO A 1 203 ? 5.723 13.468 -3.681 1.00 91.75 203 PRO A N 1
ATOM 1541 C CA . PRO A 1 203 ? 6.251 14.287 -2.600 1.00 91.75 203 PRO A CA 1
ATOM 1542 C C . PRO A 1 203 ? 7.282 13.558 -1.730 1.00 91.75 203 PRO A C 1
ATOM 1544 O O . PRO A 1 203 ? 7.260 12.333 -1.562 1.00 91.75 203 PRO A O 1
ATOM 1547 N N . SER A 1 204 ? 8.182 14.356 -1.159 1.00 87.44 204 SER A N 1
ATOM 1548 C CA . SER A 1 204 ? 9.173 13.909 -0.186 1.00 87.44 204 SER A CA 1
ATOM 1549 C C . SER A 1 204 ? 8.783 14.364 1.227 1.00 87.44 204 SER A C 1
ATOM 1551 O O . SER A 1 204 ? 8.270 15.474 1.383 1.00 87.44 204 SER A O 1
ATOM 1553 N N . PRO A 1 205 ? 9.079 13.562 2.262 1.00 90.75 205 PRO A N 1
ATOM 1554 C CA . PRO A 1 205 ? 9.713 12.250 2.177 1.00 90.75 205 PRO A CA 1
ATOM 1555 C C . PRO A 1 205 ? 8.738 11.160 1.707 1.00 90.75 205 PRO A C 1
ATOM 1557 O O . PRO A 1 205 ? 7.528 11.257 1.901 1.00 90.75 205 PRO A O 1
ATOM 1560 N N . HIS A 1 206 ? 9.282 10.122 1.074 1.00 92.94 206 HIS A N 1
ATOM 1561 C CA . HIS A 1 206 ? 8.485 9.038 0.507 1.00 92.94 206 HIS A CA 1
ATOM 1562 C C . HIS A 1 206 ? 7.926 8.109 1.588 1.00 92.94 206 HIS A C 1
ATOM 1564 O O . HIS A 1 206 ? 8.604 7.783 2.563 1.00 92.94 206 HIS A O 1
ATOM 1570 N N . ILE A 1 207 ? 6.702 7.634 1.365 1.00 95.94 207 ILE A N 1
ATOM 1571 C CA . ILE A 1 207 ? 6.057 6.619 2.199 1.00 95.94 207 ILE A CA 1
ATOM 1572 C C . ILE A 1 207 ? 6.651 5.248 1.863 1.00 95.94 207 ILE A C 1
ATOM 1574 O O . ILE A 1 207 ? 6.772 4.880 0.690 1.00 95.94 207 ILE A O 1
ATOM 1578 N N . ASN A 1 208 ? 6.993 4.488 2.898 1.00 97.69 208 ASN A N 1
ATOM 1579 C CA . ASN A 1 208 ? 7.524 3.132 2.803 1.00 97.69 208 ASN A CA 1
ATOM 1580 C C . ASN A 1 208 ? 6.548 2.104 3.408 1.00 97.69 208 ASN A C 1
ATOM 1582 O O . ASN A 1 208 ? 5.632 2.449 4.161 1.00 97.69 208 ASN A O 1
ATOM 1586 N N . ARG A 1 209 ? 6.760 0.826 3.081 1.00 98.12 209 ARG A N 1
ATOM 1587 C CA . ARG A 1 209 ? 5.900 -0.288 3.510 1.00 98.12 209 ARG A CA 1
ATOM 1588 C C . ARG A 1 209 ? 5.977 -0.567 5.017 1.00 98.12 209 ARG A C 1
ATOM 1590 O O . ARG A 1 209 ? 5.025 -1.120 5.565 1.00 98.12 209 ARG A O 1
ATOM 1597 N N . PHE A 1 210 ? 7.060 -0.183 5.704 1.00 98.12 210 PHE A N 1
ATOM 1598 C CA . PHE A 1 210 ? 7.185 -0.335 7.164 1.00 98.12 210 PHE A CA 1
ATOM 1599 C C . PHE A 1 210 ? 6.189 0.580 7.882 1.00 98.12 210 PHE A C 1
ATOM 1601 O O . PHE A 1 210 ? 5.407 0.102 8.702 1.00 98.12 210 PHE A O 1
ATOM 1608 N N . ASP A 1 211 ? 6.176 1.870 7.537 1.00 97.62 211 ASP A N 1
ATOM 1609 C CA . ASP A 1 211 ? 5.303 2.868 8.167 1.00 97.62 211 ASP A CA 1
ATOM 1610 C C . ASP A 1 211 ? 3.827 2.555 7.913 1.00 97.62 211 ASP A C 1
ATOM 1612 O O . ASP A 1 211 ? 3.000 2.662 8.818 1.00 97.62 211 ASP A O 1
ATOM 1616 N N . HIS A 1 212 ? 3.514 2.089 6.702 1.00 98.50 212 HIS A N 1
ATOM 1617 C CA . HIS A 1 212 ? 2.182 1.628 6.327 1.00 98.50 212 HIS A CA 1
ATOM 1618 C C . HIS A 1 212 ? 1.738 0.382 7.119 1.00 98.50 212 HIS A C 1
ATOM 1620 O O . HIS A 1 212 ? 0.680 0.390 7.749 1.00 98.50 212 HIS A O 1
ATOM 1626 N N . SER A 1 213 ? 2.577 -0.660 7.184 1.00 98.56 213 SER A N 1
ATOM 1627 C CA . SER A 1 213 ? 2.293 -1.893 7.942 1.00 98.56 213 SER A CA 1
ATOM 1628 C C . SER A 1 213 ? 2.091 -1.625 9.439 1.00 98.56 213 SER A C 1
ATOM 1630 O O . SER A 1 213 ? 1.170 -2.142 10.077 1.00 98.56 213 SER A O 1
ATOM 1632 N N . VAL A 1 214 ? 2.943 -0.773 10.013 1.00 98.50 214 VAL A N 1
ATOM 1633 C CA . VAL A 1 214 ? 2.830 -0.319 11.403 1.00 98.50 214 VAL A CA 1
ATOM 1634 C C . VAL A 1 214 ? 1.555 0.505 11.604 1.00 98.50 214 VAL A C 1
ATOM 1636 O O . VAL A 1 214 ? 0.861 0.327 12.604 1.00 98.50 214 VAL A O 1
ATOM 1639 N N . GLY A 1 215 ? 1.208 1.365 10.648 1.00 98.62 215 GLY A N 1
ATOM 1640 C CA . GLY A 1 215 ? -0.002 2.174 10.672 1.00 98.62 215 GLY A CA 1
ATOM 1641 C C . GLY A 1 215 ? -1.301 1.364 10.612 1.00 98.62 215 GLY A C 1
ATOM 1642 O O . GLY A 1 215 ? -2.193 1.578 11.436 1.00 98.62 215 GLY A O 1
ATOM 1643 N N . ALA A 1 216 ? -1.372 0.350 9.746 1.00 98.69 216 ALA A N 1
ATOM 1644 C CA . ALA A 1 216 ? -2.482 -0.602 9.704 1.00 98.69 216 ALA A CA 1
ATOM 1645 C C . ALA A 1 216 ? -2.652 -1.333 11.053 1.00 98.69 216 ALA A C 1
ATOM 1647 O O . ALA A 1 216 ? -3.762 -1.421 11.587 1.00 98.69 216 ALA A O 1
ATOM 1648 N N . MET A 1 217 ? -1.555 -1.780 11.680 1.00 98.69 217 MET A N 1
ATOM 1649 C CA . MET A 1 217 ? -1.600 -2.342 13.037 1.00 98.69 217 MET A CA 1
ATOM 1650 C C . MET A 1 217 ? -2.121 -1.333 14.075 1.00 98.69 217 MET A C 1
ATOM 1652 O O . MET A 1 217 ? -2.930 -1.704 14.933 1.00 98.69 217 MET A O 1
ATOM 1656 N N . ILE A 1 218 ? -1.691 -0.067 14.012 1.00 98.56 218 ILE A N 1
ATOM 1657 C CA . ILE A 1 218 ? -2.174 0.996 14.908 1.00 98.56 218 ILE A CA 1
ATOM 1658 C C . ILE A 1 218 ? -3.683 1.202 14.741 1.00 98.56 218 ILE A C 1
ATOM 1660 O O . ILE A 1 218 ? -4.383 1.300 15.749 1.00 98.56 218 ILE A O 1
ATOM 1664 N N . LEU A 1 219 ? -4.206 1.203 13.512 1.00 98.62 219 LEU A N 1
ATOM 1665 C CA . LEU A 1 219 ? -5.643 1.309 13.253 1.00 98.62 219 LEU A CA 1
ATOM 1666 C C . LEU A 1 219 ? -6.425 0.123 13.832 1.00 98.62 219 LEU A C 1
ATOM 1668 O O . LEU A 1 219 ? -7.422 0.341 14.523 1.00 98.62 219 LEU A O 1
ATOM 1672 N N . VAL A 1 220 ? -5.958 -1.118 13.639 1.00 98.50 220 VAL A N 1
ATOM 1673 C CA . VAL A 1 220 ? -6.590 -2.300 14.258 1.00 98.50 220 VAL A CA 1
ATOM 1674 C C . VAL A 1 220 ? -6.561 -2.207 15.787 1.00 98.50 220 VAL A C 1
ATOM 1676 O O . VAL A 1 220 ? -7.573 -2.487 16.433 1.00 98.50 220 VAL A O 1
ATOM 1679 N N . LYS A 1 221 ? -5.448 -1.757 16.384 1.00 97.62 221 LYS A N 1
ATOM 1680 C CA . LYS A 1 221 ? -5.344 -1.531 17.835 1.00 97.62 221 LYS A CA 1
ATOM 1681 C C . LYS A 1 221 ? -6.306 -0.440 18.316 1.00 97.62 221 LYS A C 1
ATOM 1683 O O . LYS A 1 221 ? -6.983 -0.635 19.323 1.00 97.62 221 LYS A O 1
ATOM 1688 N N . HIS A 1 222 ? -6.396 0.678 17.595 1.00 97.62 222 HIS A N 1
ATOM 1689 C CA . HIS A 1 222 ? -7.248 1.824 17.927 1.00 97.62 222 HIS A CA 1
ATOM 1690 C C . HIS A 1 222 ? -8.724 1.437 18.034 1.00 97.62 222 HIS A C 1
ATOM 1692 O O . HIS A 1 222 ? -9.407 1.836 18.977 1.00 97.62 222 HIS A O 1
ATOM 1698 N N . VAL A 1 223 ? -9.211 0.621 17.096 1.00 97.81 223 VAL A N 1
ATOM 1699 C CA . VAL A 1 223 ? -10.612 0.176 17.074 1.00 97.81 223 VAL A CA 1
ATOM 1700 C C . VAL A 1 223 ? -10.891 -1.040 17.972 1.00 97.81 223 VAL A C 1
ATOM 1702 O O . VAL A 1 223 ? -12.016 -1.535 17.988 1.00 97.81 223 VAL A O 1
ATOM 1705 N N . GLY A 1 224 ? -9.902 -1.511 18.743 1.00 96.81 224 GLY A N 1
ATOM 1706 C CA . GLY A 1 224 ? -10.058 -2.600 19.715 1.00 96.81 224 GLY A CA 1
ATOM 1707 C C . GLY A 1 224 ? -9.910 -4.016 19.147 1.00 96.81 224 GLY A C 1
ATOM 1708 O O . GLY A 1 224 ? -10.420 -4.965 19.742 1.00 96.81 224 GLY A O 1
ATOM 1709 N N . GLY A 1 225 ? -9.231 -4.183 18.009 1.00 97.12 225 GLY A N 1
ATOM 1710 C CA . GLY A 1 225 ? -8.915 -5.498 17.448 1.00 97.12 225 GLY A CA 1
ATOM 1711 C C . GLY A 1 225 ? -7.978 -6.320 18.343 1.00 97.12 225 GLY A C 1
ATOM 1712 O O . GLY A 1 225 ? -7.152 -5.775 19.080 1.00 97.12 225 GLY A O 1
ATOM 1713 N N . SER A 1 226 ? -8.096 -7.649 18.276 1.00 97.12 226 SER A N 1
ATOM 1714 C CA . SER A 1 226 ? -7.265 -8.575 19.059 1.00 97.12 226 SER A CA 1
ATOM 1715 C C . SER A 1 226 ? -5.775 -8.447 18.721 1.00 97.12 226 SER A C 1
ATOM 1717 O O . SER A 1 226 ? -5.414 -7.995 17.637 1.00 97.12 226 SER A O 1
ATOM 1719 N N . GLU A 1 227 ? -4.894 -8.899 19.619 1.00 97.75 227 GLU A N 1
ATOM 1720 C CA . GLU A 1 227 ? -3.446 -8.939 19.351 1.00 97.75 227 GLU A CA 1
ATOM 1721 C C . GLU A 1 227 ? -3.119 -9.783 18.104 1.00 97.75 227 GLU A C 1
ATOM 1723 O O . GLU A 1 227 ? -2.269 -9.404 17.308 1.00 97.75 227 GLU A O 1
ATOM 1728 N N . GLU A 1 228 ? -3.863 -10.867 17.861 1.00 98.00 228 GLU A N 1
ATOM 1729 C CA . GLU A 1 228 ? -3.736 -11.668 16.637 1.00 98.00 228 GLU A CA 1
ATOM 1730 C C . GLU A 1 228 ? -4.091 -10.862 15.371 1.00 98.00 228 GLU A C 1
ATOM 1732 O O . GLU A 1 228 ? -3.370 -10.934 14.379 1.00 98.00 228 GLU A O 1
ATOM 1737 N N . ALA A 1 229 ? -5.151 -10.044 15.414 1.00 98.25 229 ALA A N 1
ATOM 1738 C CA . ALA A 1 229 ? -5.526 -9.163 14.305 1.00 98.25 229 ALA A CA 1
ATOM 1739 C C . ALA A 1 229 ? -4.526 -8.008 14.112 1.00 98.25 229 ALA A C 1
ATOM 1741 O O . ALA A 1 229 ? -4.267 -7.600 12.983 1.00 98.25 229 ALA A O 1
ATOM 1742 N N . GLN A 1 230 ? -3.940 -7.496 15.200 1.00 98.50 230 GLN A N 1
ATOM 1743 C CA . GLN A 1 230 ? -2.857 -6.507 15.157 1.00 98.50 230 GLN A CA 1
ATOM 1744 C C . GLN A 1 230 ? -1.602 -7.096 14.495 1.00 98.50 230 GLN A C 1
ATOM 1746 O O . GLN A 1 230 ? -1.005 -6.446 13.644 1.00 98.50 230 GLN A O 1
ATOM 1751 N N . LEU A 1 231 ? -1.235 -8.341 14.822 1.00 98.69 231 LEU A N 1
ATOM 1752 C CA . LEU A 1 231 ? -0.115 -9.048 14.193 1.00 98.69 231 LEU A CA 1
ATOM 1753 C C . LEU A 1 231 ? -0.374 -9.367 12.718 1.00 98.69 231 LEU A C 1
ATOM 1755 O O . LEU A 1 231 ? 0.540 -9.227 11.912 1.00 98.69 231 LEU A O 1
ATOM 1759 N N . ALA A 1 232 ? -1.601 -9.747 12.351 1.00 98.50 232 ALA A N 1
ATOM 1760 C CA . ALA A 1 232 ? -1.985 -9.901 10.950 1.00 98.50 232 ALA A CA 1
ATOM 1761 C C . ALA A 1 232 ? -1.829 -8.570 10.195 1.00 98.50 232 ALA A C 1
ATOM 1763 O O . ALA A 1 232 ? -1.210 -8.526 9.135 1.00 98.50 232 ALA A O 1
ATOM 1764 N N . ALA A 1 233 ? -2.302 -7.465 10.782 1.00 98.50 233 ALA A N 1
ATOM 1765 C CA . ALA A 1 233 ? -2.212 -6.139 10.177 1.00 98.50 233 ALA A CA 1
ATOM 1766 C C . ALA A 1 233 ? -0.776 -5.617 10.074 1.00 98.50 233 ALA A C 1
ATOM 1768 O O . ALA A 1 233 ? -0.424 -5.000 9.075 1.00 98.50 233 ALA A O 1
ATOM 1769 N N . LEU A 1 234 ? 0.079 -5.931 11.047 1.00 98.69 234 LEU A N 1
ATOM 1770 C CA . LEU A 1 234 ? 1.511 -5.647 10.972 1.00 98.69 234 LEU A CA 1
ATOM 1771 C C . LEU A 1 234 ? 2.194 -6.407 9.827 1.00 98.69 234 LEU A C 1
ATOM 1773 O O . LEU A 1 234 ? 3.216 -5.956 9.330 1.00 98.69 234 LEU A O 1
ATOM 1777 N N . LEU A 1 235 ? 1.677 -7.573 9.437 1.00 98.38 235 LEU A N 1
ATOM 1778 C CA . LEU A 1 235 ? 2.368 -8.515 8.558 1.00 98.38 235 LEU A CA 1
ATOM 1779 C C . LEU A 1 235 ? 1.777 -8.648 7.149 1.00 98.38 235 LEU A C 1
ATOM 1781 O O . LEU A 1 235 ? 2.396 -9.326 6.328 1.00 98.38 235 LEU A O 1
ATOM 1785 N N . HIS A 1 236 ? 0.633 -8.024 6.852 1.00 97.25 236 HIS A N 1
ATOM 1786 C CA . HIS A 1 236 ? -0.058 -8.164 5.560 1.00 97.25 236 HIS A CA 1
ATOM 1787 C C . HIS A 1 236 ? 0.866 -7.884 4.358 1.00 97.25 236 HIS A C 1
ATOM 1789 O O . HIS A 1 236 ? 0.925 -8.665 3.407 1.00 97.25 236 HIS A O 1
ATOM 1795 N N . ASP A 1 237 ? 1.694 -6.849 4.482 1.00 96.25 237 ASP A N 1
ATOM 1796 C CA . ASP A 1 237 ? 2.595 -6.350 3.445 1.00 96.25 237 ASP A CA 1
ATOM 1797 C C . ASP A 1 237 ? 4.044 -6.857 3.552 1.00 96.25 237 ASP A C 1
ATOM 1799 O O . ASP A 1 237 ? 4.917 -6.451 2.780 1.00 96.25 237 ASP A O 1
ATOM 1803 N N . VAL A 1 238 ? 4.345 -7.773 4.481 1.00 96.62 238 VAL A N 1
ATOM 1804 C CA . VAL A 1 238 ? 5.738 -8.171 4.775 1.00 96.62 238 VAL A CA 1
ATOM 1805 C C . VAL A 1 238 ? 6.462 -8.834 3.597 1.00 96.62 238 VAL A C 1
ATOM 1807 O O . VAL A 1 238 ? 7.694 -8.792 3.500 1.00 96.62 238 VAL A O 1
ATOM 1810 N N . SER A 1 239 ? 5.683 -9.417 2.686 1.00 95.19 239 SER A N 1
ATOM 1811 C CA . SER A 1 239 ? 6.116 -10.042 1.440 1.00 95.19 239 SER A CA 1
ATOM 1812 C C . SER A 1 239 ? 6.089 -9.097 0.230 1.00 95.19 239 SER A C 1
ATOM 1814 O O . SER A 1 239 ? 6.173 -9.570 -0.903 1.00 95.19 239 SER A O 1
ATOM 1816 N N . HIS A 1 240 ? 6.012 -7.775 0.415 1.00 96.38 240 HIS A N 1
ATOM 1817 C CA . HIS A 1 240 ? 6.299 -6.860 -0.686 1.00 96.38 240 HIS A CA 1
ATOM 1818 C C . HIS A 1 240 ? 7.779 -6.922 -1.097 1.00 96.38 240 HIS A C 1
ATOM 1820 O O . HIS A 1 240 ? 8.707 -6.877 -0.277 1.00 96.38 240 HIS A O 1
ATOM 1826 N N . THR A 1 241 ? 7.973 -7.034 -2.408 1.00 94.75 241 THR A N 1
ATOM 1827 C CA . THR A 1 241 ? 9.250 -6.942 -3.119 1.00 94.75 241 THR A CA 1
ATOM 1828 C C . THR A 1 241 ? 9.641 -5.491 -3.38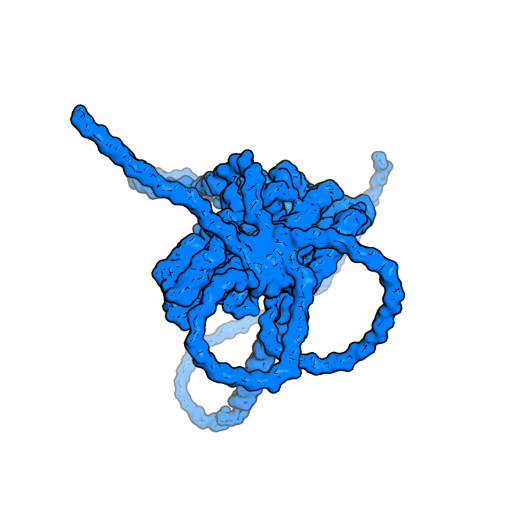5 1.00 94.75 241 THR A C 1
ATOM 1830 O O . THR A 1 241 ? 8.796 -4.594 -3.355 1.00 94.75 241 THR A O 1
ATOM 1833 N N . ALA A 1 242 ? 10.910 -5.281 -3.739 1.00 95.38 242 ALA A N 1
ATOM 1834 C CA . ALA A 1 242 ? 11.394 -4.019 -4.283 1.00 95.38 242 ALA A CA 1
ATOM 1835 C C . ALA A 1 242 ? 10.490 -3.508 -5.422 1.00 95.38 242 ALA A C 1
ATOM 1837 O O . ALA A 1 242 ? 10.058 -4.273 -6.291 1.00 95.38 242 ALA A O 1
ATOM 1838 N N . LEU A 1 243 ? 10.239 -2.200 -5.414 1.00 96.44 243 LEU A N 1
ATOM 1839 C CA . LEU A 1 243 ? 9.345 -1.452 -6.300 1.00 96.44 243 LEU A CA 1
ATOM 1840 C C . LEU A 1 243 ? 7.852 -1.820 -6.165 1.00 96.44 243 LEU A C 1
ATOM 1842 O O . LEU A 1 243 ? 7.051 -1.493 -7.046 1.00 96.44 243 LEU A O 1
ATOM 1846 N N . SER A 1 244 ? 7.450 -2.444 -5.051 1.00 93.88 244 SER A N 1
ATOM 1847 C CA . SER A 1 244 ? 6.054 -2.763 -4.728 1.00 93.88 244 SER A CA 1
ATOM 1848 C C . SER A 1 244 ? 5.334 -3.474 -5.896 1.00 93.88 244 SER A C 1
ATOM 1850 O O . SER A 1 244 ? 5.822 -4.487 -6.389 1.00 93.88 244 SER A O 1
ATOM 1852 N N . HIS A 1 245 ? 4.189 -2.970 -6.375 1.00 94.06 245 HIS A N 1
ATOM 1853 C CA . HIS A 1 245 ? 3.378 -3.622 -7.417 1.00 94.06 245 HIS A CA 1
ATOM 1854 C C . HIS A 1 245 ? 3.995 -3.618 -8.831 1.00 94.06 245 HIS A C 1
ATOM 1856 O O . HIS A 1 245 ? 3.400 -4.181 -9.750 1.00 94.06 245 HIS A O 1
ATOM 1862 N N . VAL A 1 246 ? 5.182 -3.034 -9.051 1.00 94.81 246 VAL A N 1
ATOM 1863 C CA . VAL A 1 246 ? 5.879 -3.164 -10.348 1.00 94.81 246 VAL A CA 1
ATOM 1864 C C . VAL A 1 246 ? 6.143 -4.641 -10.674 1.00 94.81 246 VAL A C 1
ATOM 1866 O O . VAL A 1 246 ? 6.019 -5.050 -11.827 1.00 94.81 246 VAL A O 1
ATOM 1869 N N . THR A 1 247 ? 6.441 -5.477 -9.674 1.00 93.00 247 THR A N 1
ATOM 1870 C CA . THR A 1 247 ? 6.666 -6.916 -9.885 1.00 93.00 247 THR A CA 1
ATOM 1871 C C . THR A 1 247 ? 5.415 -7.675 -10.309 1.00 93.00 247 THR A C 1
ATOM 1873 O O . THR A 1 247 ? 5.535 -8.670 -11.023 1.00 93.00 247 THR A O 1
ATOM 1876 N N . ASP A 1 248 ? 4.223 -7.205 -9.940 1.00 93.94 248 ASP A N 1
ATOM 1877 C CA . ASP A 1 248 ? 2.972 -7.854 -10.340 1.00 93.94 248 ASP A CA 1
ATOM 1878 C C . ASP A 1 248 ? 2.828 -7.817 -11.876 1.00 93.94 248 ASP A C 1
ATOM 1880 O O . ASP A 1 248 ? 2.496 -8.825 -12.503 1.00 93.94 248 ASP A O 1
ATOM 1884 N N . LEU A 1 249 ? 3.233 -6.705 -12.506 1.00 93.38 249 LEU A N 1
ATOM 1885 C CA . LEU A 1 249 ? 3.316 -6.549 -13.967 1.00 93.38 249 LEU A CA 1
ATOM 1886 C C . LEU A 1 249 ? 4.446 -7.380 -14.610 1.00 93.38 249 LEU A C 1
ATOM 1888 O O . LEU A 1 249 ? 4.324 -7.799 -15.764 1.00 93.38 249 LEU A O 1
ATOM 1892 N N . VAL A 1 250 ? 5.547 -7.639 -13.890 1.00 95.06 250 VAL A N 1
ATOM 1893 C CA . VAL A 1 250 ? 6.660 -8.484 -14.375 1.00 95.06 250 VAL A CA 1
ATOM 1894 C C . VAL A 1 250 ? 6.198 -9.931 -14.555 1.00 95.06 250 VAL A C 1
ATOM 1896 O O . VAL A 1 250 ? 6.488 -10.550 -15.587 1.00 95.06 250 VAL A O 1
ATOM 1899 N N . PHE A 1 251 ? 5.488 -10.468 -13.556 1.00 94.12 251 PHE A N 1
ATOM 1900 C CA . PHE A 1 251 ? 5.137 -11.889 -13.476 1.00 94.12 251 PHE A CA 1
ATOM 1901 C C . PHE A 1 251 ? 3.689 -12.219 -13.880 1.00 94.12 251 PHE A C 1
ATOM 1903 O O . PHE A 1 251 ? 3.412 -13.375 -14.197 1.00 94.12 251 PHE A O 1
ATOM 1910 N N . GLY A 1 252 ? 2.787 -11.233 -13.933 1.00 93.06 252 GLY A N 1
ATOM 1911 C CA . GLY A 1 252 ? 1.388 -11.406 -14.345 1.00 93.06 252 GLY A CA 1
ATOM 1912 C C . GLY A 1 252 ? 0.452 -11.935 -13.250 1.00 93.06 252 GLY A C 1
ATOM 1913 O O . GLY A 1 252 ? -0.611 -12.461 -13.566 1.00 93.06 252 GLY A O 1
ATOM 1914 N N . TYR A 1 253 ? 0.840 -11.823 -11.979 1.00 92.12 253 TYR A N 1
ATOM 1915 C CA . TYR A 1 253 ? 0.026 -12.143 -10.799 1.00 92.12 253 TYR A CA 1
ATOM 1916 C C . TYR A 1 253 ? 0.486 -11.310 -9.604 1.00 92.12 253 TYR A C 1
ATOM 1918 O O . TYR A 1 253 ? 1.590 -10.774 -9.618 1.00 92.12 253 TYR A O 1
ATOM 1926 N N . VAL A 1 254 ? -0.352 -11.220 -8.570 1.00 90.06 254 VAL A N 1
ATOM 1927 C CA . VAL A 1 254 ? -0.047 -10.472 -7.346 1.00 90.06 254 VAL A CA 1
ATOM 1928 C C . VAL A 1 254 ? 1.017 -11.224 -6.536 1.00 90.06 254 VAL A C 1
ATOM 1930 O O . VAL A 1 254 ? 0.731 -12.229 -5.885 1.00 90.06 254 VAL A O 1
ATOM 1933 N N . VAL A 1 255 ? 2.275 -10.789 -6.628 1.00 91.25 255 VAL A N 1
ATOM 1934 C CA . VAL A 1 255 ? 3.447 -11.558 -6.170 1.00 91.25 255 VAL A CA 1
ATOM 1935 C C . VAL A 1 255 ? 3.477 -11.676 -4.654 1.00 91.25 255 VAL A C 1
ATOM 1937 O O . VAL A 1 255 ? 3.709 -12.761 -4.125 1.00 91.25 255 VAL A O 1
ATOM 1940 N N . HIS A 1 256 ? 3.226 -10.566 -3.961 1.00 88.69 256 HIS A N 1
ATOM 1941 C CA . HIS A 1 256 ? 3.296 -10.490 -2.505 1.00 88.69 256 HIS A CA 1
ATOM 1942 C C . HIS A 1 256 ? 2.194 -11.317 -1.819 1.00 88.69 256 HIS A C 1
ATOM 1944 O O . HIS A 1 256 ? 2.445 -11.849 -0.741 1.00 88.69 256 HIS A O 1
ATOM 1950 N N . GLU A 1 257 ? 1.026 -11.502 -2.452 1.00 88.62 257 GLU A N 1
ATOM 1951 C CA . GLU A 1 257 ? -0.011 -12.458 -2.028 1.00 88.62 257 GLU A CA 1
ATOM 1952 C C . GLU A 1 257 ? 0.403 -13.912 -2.344 1.00 88.62 257 GLU A C 1
ATOM 1954 O O . GLU A 1 257 ? 0.448 -14.762 -1.456 1.00 88.62 257 GLU A O 1
ATOM 1959 N N . VAL A 1 258 ? 0.731 -14.212 -3.610 1.00 90.38 258 VAL A N 1
ATOM 1960 C CA . VAL A 1 258 ? 0.953 -15.589 -4.110 1.00 90.38 258 VAL A CA 1
ATOM 1961 C C . VAL A 1 258 ? 2.206 -16.245 -3.538 1.00 90.38 258 VAL A C 1
ATOM 1963 O O . VAL A 1 258 ? 2.212 -17.445 -3.263 1.00 90.38 258 VAL A O 1
ATOM 1966 N N . GLU A 1 259 ? 3.285 -15.480 -3.387 1.00 92.94 259 GLU A N 1
ATOM 1967 C CA . GLU A 1 259 ? 4.582 -15.976 -2.923 1.00 92.94 259 GLU A CA 1
ATOM 1968 C C . GLU A 1 259 ? 4.823 -15.687 -1.433 1.00 92.94 259 GLU A C 1
ATOM 1970 O O . GLU A 1 259 ? 5.929 -15.926 -0.946 1.00 92.94 259 GLU A O 1
ATOM 1975 N N . LYS A 1 260 ? 3.791 -15.248 -0.689 1.00 93.00 260 LYS A N 1
ATOM 1976 C CA . LYS A 1 260 ? 3.845 -14.975 0.760 1.00 93.00 260 LYS A CA 1
ATOM 1977 C C . LYS A 1 260 ? 4.444 -16.153 1.535 1.00 93.00 260 LYS A C 1
ATOM 1979 O O . LYS A 1 260 ? 5.432 -15.973 2.240 1.00 93.00 260 LYS A O 1
ATOM 1984 N N . ASP A 1 261 ? 3.954 -17.374 1.311 1.00 92.38 261 ASP A N 1
ATOM 1985 C CA . ASP A 1 261 ? 4.504 -18.591 1.934 1.00 92.38 261 ASP A CA 1
ATOM 1986 C C . ASP A 1 261 ? 5.992 -18.822 1.583 1.00 92.38 261 ASP A C 1
ATOM 1988 O O . ASP A 1 261 ? 6.797 -19.135 2.459 1.00 92.38 261 ASP A O 1
ATOM 1992 N N . ILE A 1 262 ? 6.387 -18.608 0.320 1.00 92.19 262 ILE A N 1
ATOM 1993 C CA . ILE A 1 262 ? 7.767 -18.810 -0.176 1.00 92.19 262 ILE A CA 1
ATOM 1994 C C . ILE A 1 262 ? 8.735 -17.774 0.416 1.00 92.19 262 ILE A C 1
ATOM 1996 O O . ILE A 1 262 ? 9.925 -18.053 0.603 1.00 92.19 262 ILE A O 1
ATOM 2000 N N . PHE A 1 263 ? 8.249 -16.561 0.681 1.00 92.38 263 PHE A N 1
ATOM 2001 C CA . PHE A 1 263 ? 8.980 -15.559 1.443 1.00 92.38 263 PHE A CA 1
ATOM 2002 C C . PHE A 1 263 ? 9.117 -16.006 2.902 1.00 92.38 263 PHE A C 1
ATOM 2004 O O . PHE A 1 263 ? 10.235 -16.119 3.402 1.00 92.38 263 PHE A O 1
ATOM 2011 N N . LEU A 1 264 ? 8.003 -16.344 3.556 1.00 93.69 264 LEU A N 1
ATOM 2012 C CA . LEU A 1 264 ? 7.952 -16.683 4.979 1.00 93.69 264 LEU A CA 1
ATOM 2013 C C . LEU A 1 264 ? 8.805 -17.897 5.359 1.00 93.69 264 LEU A C 1
ATOM 2015 O O . LEU A 1 264 ? 9.436 -17.865 6.416 1.00 93.69 264 LEU A O 1
ATOM 2019 N N . GLU A 1 265 ? 8.903 -18.911 4.492 1.00 93.31 265 GLU A N 1
ATOM 2020 C CA . GLU A 1 265 ? 9.809 -20.066 4.636 1.00 93.31 265 GLU A CA 1
ATOM 2021 C C . GLU A 1 265 ? 11.291 -19.678 4.820 1.00 93.31 265 GLU A C 1
ATOM 2023 O O . GLU A 1 265 ? 12.075 -20.476 5.336 1.00 93.31 265 GLU A O 1
ATOM 2028 N N . LYS A 1 266 ? 11.681 -18.458 4.426 1.00 92.31 266 LYS A N 1
ATOM 2029 C CA . LYS A 1 266 ? 13.052 -17.924 4.508 1.00 92.31 266 LYS A CA 1
ATOM 2030 C C . LYS A 1 266 ? 13.247 -16.927 5.656 1.00 92.31 266 LYS A C 1
ATOM 2032 O O . LYS A 1 266 ? 14.332 -16.366 5.779 1.00 92.31 266 LYS A O 1
ATOM 2037 N N . THR A 1 267 ? 12.218 -16.687 6.472 1.00 95.00 267 THR A N 1
ATOM 2038 C CA . THR A 1 267 ? 12.229 -15.684 7.551 1.00 95.00 267 THR A CA 1
ATOM 2039 C C . THR A 1 267 ? 12.115 -16.309 8.938 1.00 95.00 267 THR A C 1
ATOM 2041 O O . THR A 1 267 ? 11.624 -17.424 9.116 1.00 95.00 267 THR A O 1
ATOM 2044 N N . GLN A 1 268 ? 12.494 -15.543 9.956 1.00 97.25 268 GLN A N 1
ATOM 2045 C CA . GLN A 1 268 ? 12.274 -15.878 11.361 1.00 97.25 268 GLN A CA 1
ATOM 2046 C C . GLN A 1 268 ? 10.833 -15.598 11.823 1.00 97.25 268 GLN A C 1
ATOM 2048 O O . GLN A 1 268 ? 10.428 -16.072 12.881 1.00 97.25 268 GLN A O 1
ATOM 2053 N N . ILE A 1 269 ? 10.014 -14.879 11.045 1.00 98.00 269 ILE A N 1
ATOM 2054 C CA . ILE A 1 269 ? 8.677 -14.430 11.475 1.00 98.00 269 ILE A CA 1
ATOM 2055 C C . ILE A 1 269 ? 7.777 -15.606 11.922 1.00 98.00 269 ILE A C 1
ATOM 2057 O O . ILE A 1 269 ? 7.223 -15.535 13.023 1.00 98.00 269 ILE A O 1
ATOM 2061 N N . PRO A 1 270 ? 7.669 -16.741 11.191 1.00 98.19 270 PRO A N 1
ATOM 2062 C CA . PRO A 1 270 ? 6.865 -17.879 11.641 1.00 98.19 270 PRO A CA 1
ATOM 2063 C C . PRO A 1 270 ? 7.386 -18.562 12.913 1.00 98.19 270 PRO A C 1
ATOM 2065 O O . PRO A 1 270 ? 6.615 -19.261 13.575 1.00 98.19 270 PRO A O 1
ATOM 2068 N N . SER A 1 271 ? 8.674 -18.422 13.256 1.00 98.19 271 SER A N 1
ATOM 2069 C CA . SER A 1 271 ? 9.226 -18.961 14.505 1.00 98.19 271 SER A CA 1
ATOM 2070 C C . SER A 1 271 ? 8.978 -18.010 15.679 1.00 98.19 271 SER A C 1
ATOM 2072 O O . SER A 1 271 ? 8.596 -18.479 16.751 1.00 98.19 271 SER A O 1
ATOM 2074 N N . VAL A 1 272 ? 9.071 -16.692 15.461 1.00 98.50 272 VAL A N 1
ATOM 2075 C CA . VAL A 1 272 ? 8.728 -15.661 16.456 1.00 98.50 272 VAL A CA 1
ATOM 2076 C C . VAL A 1 272 ? 7.238 -15.699 16.805 1.00 98.50 272 VAL A C 1
ATOM 2078 O O . VAL A 1 272 ? 6.896 -15.740 17.984 1.00 98.50 272 VAL A O 1
ATOM 2081 N N . LEU A 1 273 ? 6.340 -15.798 15.820 1.00 98.56 273 LEU A N 1
ATOM 2082 C CA . LEU A 1 273 ? 4.900 -15.967 16.072 1.00 98.56 273 LEU A CA 1
ATOM 2083 C C . LEU A 1 273 ? 4.620 -17.179 16.983 1.00 98.56 273 LEU A C 1
ATOM 2085 O O . LEU A 1 273 ? 3.966 -17.039 18.016 1.00 98.56 273 LEU A O 1
ATOM 2089 N N . LYS A 1 274 ? 5.209 -18.345 16.674 1.00 98.50 274 LYS A N 1
ATOM 2090 C CA . LYS A 1 274 ? 5.083 -19.566 17.497 1.00 98.50 274 LYS A CA 1
ATOM 2091 C C . LYS A 1 274 ? 5.675 -19.410 18.898 1.00 98.50 274 LYS A C 1
ATOM 2093 O O . LYS A 1 274 ? 5.078 -19.890 19.856 1.00 98.50 274 LYS A O 1
ATOM 2098 N N . LYS A 1 275 ? 6.831 -18.748 19.026 1.00 98.31 275 LYS A N 1
ATOM 2099 C CA . LYS A 1 275 ? 7.502 -18.454 20.306 1.00 98.31 275 LYS A CA 1
ATOM 2100 C C . LYS A 1 275 ? 6.592 -17.667 21.255 1.00 98.31 275 LYS A C 1
ATOM 2102 O O . LYS A 1 275 ? 6.610 -17.925 22.454 1.00 98.31 275 LYS A O 1
ATOM 2107 N N . HIS A 1 276 ? 5.781 -16.756 20.714 1.00 98.12 276 HIS A N 1
ATOM 2108 C CA . HIS A 1 276 ? 4.802 -15.959 21.465 1.00 98.12 276 HIS A CA 1
ATOM 2109 C C . HIS A 1 276 ? 3.395 -16.582 21.529 1.00 98.12 276 HIS A C 1
ATOM 2111 O O . HIS A 1 276 ? 2.487 -15.973 22.083 1.00 98.12 276 HIS A O 1
ATOM 2117 N N . GLY A 1 277 ? 3.205 -17.805 21.019 1.00 98.19 277 GLY A N 1
ATOM 2118 C CA . GLY A 1 277 ? 1.950 -18.559 21.138 1.00 98.19 277 GLY A CA 1
ATOM 2119 C C . GLY A 1 277 ? 0.927 -18.355 20.013 1.00 98.19 277 GLY A C 1
ATOM 2120 O O . GLY A 1 277 ? -0.179 -18.884 20.113 1.00 98.19 277 GLY A O 1
ATOM 2121 N N . PHE A 1 278 ? 1.278 -17.649 18.936 1.00 98.44 278 PHE A N 1
ATOM 2122 C CA . PHE A 1 278 ? 0.416 -17.449 17.766 1.00 98.44 278 PHE A CA 1
ATOM 2123 C C . PHE A 1 278 ? 0.640 -18.539 16.705 1.00 98.44 278 PHE A C 1
ATOM 2125 O O . PHE A 1 278 ? 1.770 -18.983 16.487 1.00 98.44 278 PHE A O 1
ATOM 2132 N N . ASP A 1 279 ? -0.421 -18.958 16.003 1.00 98.00 279 ASP A N 1
ATOM 2133 C CA . ASP A 1 279 ? -0.304 -19.835 14.828 1.00 98.00 279 ASP A CA 1
ATOM 2134 C C . ASP A 1 279 ? -0.045 -18.992 13.567 1.00 98.00 279 ASP A C 1
ATOM 2136 O O . ASP A 1 279 ? -0.944 -18.262 13.136 1.00 98.00 279 ASP A O 1
ATOM 2140 N N . PRO A 1 280 ? 1.128 -19.111 12.909 1.00 97.06 280 PRO A N 1
ATOM 2141 C CA . PRO A 1 280 ? 1.405 -18.375 11.679 1.00 97.06 280 PRO A CA 1
ATOM 2142 C C . PRO A 1 280 ? 0.353 -18.612 10.594 1.00 97.06 280 PRO A C 1
ATOM 2144 O O . PRO A 1 280 ? -0.033 -17.675 9.907 1.00 97.06 280 PRO A O 1
ATOM 2147 N N . LYS A 1 281 ? -0.176 -19.839 10.470 1.00 95.19 281 LYS A N 1
ATOM 2148 C CA . LYS A 1 281 ? -1.180 -20.167 9.441 1.00 95.19 281 LYS A CA 1
ATOM 2149 C C . LYS A 1 281 ? -2.499 -19.428 9.628 1.00 95.19 281 LYS A C 1
ATOM 2151 O O . LYS A 1 281 ? -3.291 -19.360 8.693 1.00 95.19 281 LYS A O 1
ATOM 2156 N N . ARG A 1 282 ? -2.757 -18.954 10.846 1.00 96.69 282 ARG A N 1
ATOM 2157 C CA . ARG A 1 282 ? -3.939 -18.176 11.188 1.00 96.69 282 ARG A CA 1
ATOM 2158 C C . ARG A 1 282 ? -3.661 -16.685 11.028 1.00 96.69 282 ARG A C 1
ATOM 2160 O O . ARG A 1 282 ? -4.472 -16.016 10.409 1.00 96.69 282 ARG A O 1
ATOM 2167 N N . VAL A 1 283 ? -2.504 -16.202 11.489 1.00 97.56 283 VAL A N 1
ATOM 2168 C CA . VAL A 1 283 ? -2.072 -14.794 11.363 1.00 97.56 283 VAL A CA 1
ATOM 2169 C C . VAL A 1 283 ? -1.941 -14.349 9.901 1.00 97.56 283 VAL A C 1
ATOM 2171 O O . VAL A 1 283 ? -2.432 -13.283 9.556 1.00 97.56 283 VAL A O 1
ATOM 2174 N N . PHE A 1 284 ? -1.363 -15.173 9.021 1.00 95.69 284 PHE A N 1
ATOM 2175 C CA . PHE A 1 284 ? -1.229 -14.864 7.585 1.00 95.69 284 PHE A CA 1
ATOM 2176 C C . PHE A 1 284 ? -2.498 -15.130 6.757 1.00 95.69 284 PHE A C 1
ATOM 2178 O O . PHE A 1 284 ? -2.450 -15.119 5.530 1.00 95.69 284 PHE A O 1
ATOM 2185 N N . LYS A 1 285 ? -3.630 -15.406 7.413 1.00 94.12 285 LYS A N 1
ATOM 2186 C CA . LYS A 1 285 ? -4.912 -15.674 6.764 1.00 94.12 285 LYS A CA 1
ATOM 2187 C C . LYS A 1 285 ? -5.845 -14.481 6.961 1.00 94.12 285 LYS A C 1
ATOM 2189 O O . LYS A 1 285 ? -6.719 -14.487 7.827 1.00 94.12 285 LYS A O 1
ATOM 2194 N N . GLU A 1 286 ? -5.584 -13.437 6.184 1.00 91.69 286 GLU A N 1
ATOM 2195 C CA . GLU A 1 286 ? -6.152 -12.089 6.322 1.00 91.69 286 GLU A CA 1
ATOM 2196 C C . GLU A 1 286 ? -7.687 -12.071 6.307 1.00 91.69 286 GLU A C 1
ATOM 2198 O O . GLU A 1 286 ? -8.292 -11.309 7.060 1.00 91.69 286 GLU A O 1
ATOM 2203 N N . GLU A 1 287 ? -8.339 -12.994 5.589 1.00 91.44 287 GLU A N 1
ATOM 2204 C CA . GLU A 1 287 ? -9.802 -13.110 5.569 1.00 91.44 287 GLU A CA 1
ATOM 2205 C C . GLU A 1 287 ? -10.427 -13.532 6.918 1.00 91.44 287 GLU A C 1
ATOM 2207 O O . GLU A 1 287 ? -11.650 -13.530 7.070 1.00 91.44 287 GLU A O 1
ATOM 2212 N N . LEU A 1 288 ? -9.613 -13.905 7.914 1.00 94.88 288 LEU A N 1
ATOM 2213 C CA . LEU A 1 288 ? -10.052 -14.123 9.296 1.00 94.88 288 LEU A CA 1
ATOM 2214 C C . LEU A 1 288 ? -10.133 -12.831 10.124 1.00 94.88 288 LEU A C 1
ATOM 2216 O O . LEU A 1 288 ? -10.651 -12.873 11.244 1.00 94.88 288 LEU A O 1
ATOM 2220 N N . PHE A 1 289 ? -9.646 -11.701 9.601 1.00 96.81 289 PHE A N 1
ATOM 2221 C CA . PHE A 1 289 ? -9.542 -10.431 10.320 1.00 96.81 289 PHE A CA 1
ATOM 2222 C C . PHE A 1 289 ? -10.223 -9.281 9.550 1.00 96.81 289 PHE A C 1
ATOM 2224 O O . PHE A 1 289 ? -9.537 -8.426 8.997 1.00 96.81 289 PHE A O 1
ATOM 2231 N N . PRO A 1 290 ? -11.568 -9.175 9.575 1.00 95.62 290 PRO A N 1
ATOM 2232 C CA . PRO A 1 290 ? -12.319 -8.125 8.866 1.00 95.62 290 PRO A CA 1
ATOM 2233 C C . PRO A 1 290 ? -11.954 -6.668 9.210 1.00 95.62 290 PRO A C 1
ATOM 2235 O O . PRO A 1 290 ? -12.290 -5.750 8.471 1.00 95.62 290 PRO A O 1
ATOM 2238 N N . LEU A 1 291 ? -11.269 -6.424 10.333 1.00 97.19 291 LEU A N 1
ATOM 2239 C CA . LEU A 1 291 ? -10.740 -5.094 10.653 1.00 97.19 291 LEU A CA 1
ATOM 2240 C C . LEU A 1 291 ? -9.470 -4.760 9.858 1.00 97.19 291 LEU A C 1
ATOM 2242 O O . LEU A 1 291 ? -9.210 -3.585 9.628 1.00 97.19 291 LEU A O 1
ATOM 2246 N N . LEU A 1 292 ? -8.693 -5.768 9.452 1.00 97.06 292 LEU A N 1
ATOM 2247 C CA . LEU A 1 292 ? -7.520 -5.615 8.595 1.00 97.06 292 LEU A CA 1
ATOM 2248 C C . LEU A 1 292 ? -7.928 -5.481 7.135 1.00 97.06 292 LEU A C 1
ATOM 2250 O O . LEU A 1 292 ? -7.567 -4.483 6.520 1.00 97.06 292 LEU A O 1
ATOM 2254 N N . GLU A 1 293 ? -8.691 -6.451 6.621 1.00 93.00 293 GLU A N 1
ATOM 2255 C CA . GLU A 1 293 ? -9.024 -6.531 5.201 1.00 93.00 293 GLU A CA 1
ATOM 2256 C C . GLU A 1 293 ? -10.489 -6.911 4.952 1.00 93.00 293 GLU A C 1
ATOM 2258 O O . GLU A 1 293 ? -11.042 -7.826 5.567 1.00 93.00 293 GLU A O 1
ATOM 2263 N N . LEU A 1 294 ? -11.116 -6.186 4.023 1.00 93.38 294 LEU A N 1
ATOM 2264 C CA . LEU A 1 294 ? -12.483 -6.395 3.545 1.00 93.38 294 LEU A CA 1
ATOM 2265 C C . LEU A 1 294 ? -12.555 -6.087 2.045 1.00 93.38 294 LEU A C 1
ATOM 2267 O O . LEU A 1 294 ? -11.858 -5.182 1.594 1.00 93.38 294 LEU A O 1
ATOM 2271 N N . PRO A 1 295 ? -13.448 -6.731 1.274 1.00 92.06 295 PRO A N 1
ATOM 2272 C CA . PRO A 1 295 ? -13.662 -6.380 -0.127 1.00 92.06 295 PRO A CA 1
ATOM 2273 C C . PRO A 1 295 ? -14.058 -4.909 -0.324 1.00 92.06 295 PRO A C 1
ATOM 2275 O O . PRO A 1 295 ? -14.819 -4.334 0.460 1.00 92.06 295 PRO A O 1
ATOM 2278 N N . SER A 1 296 ? -13.596 -4.312 -1.422 1.00 89.56 296 SER A N 1
ATOM 2279 C CA . SER A 1 296 ? -14.048 -2.989 -1.866 1.00 89.56 296 SER A CA 1
ATOM 2280 C C . SER A 1 296 ? -15.580 -2.974 -2.057 1.00 89.56 296 SER A C 1
ATOM 2282 O O . SER A 1 296 ? -16.130 -3.947 -2.580 1.00 89.56 296 SER A O 1
ATOM 2284 N N . PRO A 1 297 ? -16.308 -1.909 -1.657 1.00 94.25 297 PRO A N 1
ATOM 2285 C CA . PRO A 1 297 ? -15.831 -0.575 -1.277 1.00 94.25 297 PRO A CA 1
ATOM 2286 C C . PRO A 1 297 ? -15.731 -0.334 0.241 1.00 94.25 297 PRO A C 1
ATOM 2288 O O . PRO A 1 297 ? -15.720 0.821 0.674 1.00 94.25 297 PRO A O 1
ATOM 2291 N N . GLU A 1 298 ? -15.709 -1.389 1.055 1.00 95.31 298 GLU A N 1
ATOM 2292 C CA . GLU A 1 298 ? -15.590 -1.262 2.510 1.00 95.31 298 GLU A CA 1
ATOM 2293 C C . GLU A 1 298 ? -14.224 -0.667 2.903 1.00 95.31 298 GLU A C 1
ATOM 2295 O O . GLU A 1 298 ? -13.211 -0.862 2.218 1.00 95.31 298 GLU A O 1
ATOM 2300 N N . ILE A 1 299 ? -14.200 0.042 4.035 1.00 95.88 299 ILE A N 1
ATOM 2301 C CA . ILE A 1 299 ? -12.957 0.493 4.670 1.00 95.88 299 ILE A CA 1
ATOM 2302 C C . ILE A 1 299 ? -12.439 -0.581 5.635 1.00 95.88 299 ILE A C 1
ATOM 2304 O O . ILE A 1 299 ? -13.207 -1.224 6.353 1.00 95.88 299 ILE A O 1
ATOM 2308 N N . CYS A 1 300 ? -11.125 -0.743 5.656 1.00 97.25 300 CYS A N 1
ATOM 2309 C CA . CYS A 1 300 ? -10.372 -1.686 6.478 1.00 97.25 300 CYS A CA 1
ATOM 2310 C C . CYS A 1 300 ? -9.028 -1.034 6.866 1.00 97.25 300 CYS A C 1
ATOM 2312 O O . CYS A 1 300 ? -8.745 0.077 6.411 1.00 97.25 300 CYS A O 1
ATOM 2314 N N . ALA A 1 301 ? -8.215 -1.661 7.720 1.00 98.44 301 ALA A N 1
ATOM 2315 C CA . ALA A 1 301 ? -6.998 -1.035 8.244 1.00 98.44 301 ALA A CA 1
ATOM 2316 C C . ALA A 1 301 ? -5.955 -0.707 7.167 1.00 98.44 301 ALA A C 1
ATOM 2318 O O . ALA A 1 301 ? -5.409 0.391 7.206 1.00 98.44 301 ALA A O 1
ATOM 2319 N N . ASP A 1 302 ? -5.718 -1.613 6.209 1.00 97.81 302 ASP A N 1
ATOM 2320 C CA . ASP A 1 302 ? -4.885 -1.346 5.022 1.00 97.81 302 ASP A CA 1
ATOM 2321 C C . ASP A 1 302 ? -5.395 -0.085 4.303 1.00 97.81 302 ASP A C 1
ATOM 2323 O O . ASP A 1 302 ? -4.745 0.966 4.257 1.00 97.81 302 ASP A O 1
ATOM 2327 N N . ARG A 1 303 ? -6.642 -0.173 3.833 1.00 97.69 303 ARG A N 1
ATOM 2328 C CA . ARG A 1 303 ? -7.260 0.819 2.952 1.00 97.69 303 ARG A CA 1
ATOM 2329 C C . ARG A 1 303 ? -7.467 2.179 3.595 1.00 97.69 303 ARG A C 1
ATOM 2331 O O . ARG A 1 303 ? -7.510 3.180 2.886 1.00 97.69 303 ARG A O 1
ATOM 2338 N N . LEU A 1 304 ? -7.619 2.226 4.915 1.00 98.56 304 LEU A N 1
ATOM 2339 C CA . LEU A 1 304 ? -7.680 3.466 5.676 1.00 98.56 304 LEU A CA 1
ATOM 2340 C C . LEU A 1 304 ? -6.279 4.042 5.916 1.00 98.56 304 LEU A C 1
ATOM 2342 O O . LEU A 1 304 ? -6.123 5.254 5.789 1.00 98.56 304 LEU A O 1
ATOM 2346 N N . ASP A 1 305 ? -5.263 3.220 6.206 1.00 98.69 305 ASP A N 1
ATOM 2347 C CA . ASP A 1 305 ? -3.910 3.725 6.449 1.00 98.69 305 ASP A CA 1
ATOM 2348 C C . ASP A 1 305 ? -3.329 4.414 5.217 1.00 98.69 305 ASP A C 1
ATOM 2350 O O . ASP A 1 305 ? -3.003 5.604 5.288 1.00 98.69 305 ASP A O 1
ATOM 2354 N N . TYR A 1 306 ? -3.249 3.710 4.078 1.00 97.75 306 TYR A N 1
ATOM 2355 C CA . TYR A 1 306 ? -2.659 4.320 2.887 1.00 97.75 306 TYR A CA 1
ATOM 2356 C C . TYR A 1 306 ? -3.490 5.513 2.424 1.00 97.75 306 TYR A C 1
ATOM 2358 O O . TYR A 1 306 ? -2.921 6.525 2.031 1.00 97.75 306 TYR A O 1
ATOM 2366 N N . ALA A 1 307 ? -4.820 5.468 2.551 1.00 98.19 307 ALA A N 1
ATOM 2367 C CA . ALA A 1 307 ? -5.672 6.596 2.195 1.00 98.19 307 ALA A CA 1
ATOM 2368 C C . ALA A 1 307 ? -5.358 7.858 3.003 1.00 98.19 307 ALA A C 1
ATOM 2370 O O . ALA A 1 307 ? -5.292 8.940 2.419 1.00 98.19 307 ALA A O 1
ATOM 2371 N N . LEU A 1 308 ? -5.154 7.745 4.318 1.00 98.69 308 LEU A N 1
ATOM 2372 C CA . LEU A 1 308 ? -4.776 8.883 5.156 1.00 98.69 308 LEU A CA 1
ATOM 2373 C C . LEU A 1 308 ? -3.353 9.352 4.840 1.00 98.69 308 LEU A C 1
ATOM 2375 O O . LEU A 1 308 ? -3.130 10.544 4.632 1.00 98.69 308 LEU A O 1
ATOM 2379 N N . ARG A 1 309 ? -2.403 8.416 4.775 1.00 97.94 309 ARG A N 1
ATOM 2380 C CA . ARG A 1 309 ? -0.970 8.692 4.629 1.00 97.94 309 ARG A CA 1
ATOM 2381 C C . ARG A 1 309 ? -0.631 9.306 3.273 1.00 97.94 309 ARG A C 1
ATOM 2383 O O . ARG A 1 309 ? -0.001 10.363 3.220 1.00 97.94 309 ARG A O 1
ATOM 2390 N N . ASP A 1 310 ? -1.130 8.706 2.198 1.00 97.81 310 ASP A N 1
ATOM 2391 C CA . ASP A 1 310 ? -0.977 9.207 0.835 1.00 97.81 310 ASP A CA 1
ATOM 2392 C C . ASP A 1 310 ? -1.694 10.543 0.651 1.00 97.81 310 ASP A C 1
ATOM 2394 O O . ASP A 1 310 ? -1.095 11.492 0.156 1.00 97.81 310 ASP A O 1
ATOM 2398 N N . SER A 1 311 ? -2.953 10.672 1.090 1.00 98.12 311 SER A N 1
ATOM 2399 C CA . SER A 1 311 ? -3.701 11.919 0.873 1.00 98.12 311 SER A CA 1
ATOM 2400 C C . SER A 1 311 ? -3.102 13.098 1.646 1.00 98.12 311 SER A C 1
ATOM 2402 O O . SER A 1 311 ? -3.141 14.217 1.142 1.00 98.12 311 SER A O 1
ATOM 2404 N N . VAL A 1 312 ? -2.498 12.872 2.821 1.00 98.19 312 VAL A N 1
ATOM 2405 C CA . VAL A 1 312 ? -1.702 13.901 3.516 1.00 98.19 312 VAL A CA 1
ATOM 2406 C C . VAL A 1 312 ? -0.419 14.221 2.746 1.00 98.19 312 VAL A C 1
ATOM 2408 O O . VAL A 1 312 ? -0.116 15.395 2.545 1.00 98.19 312 VAL A O 1
ATOM 2411 N N . SER A 1 313 ? 0.313 13.208 2.267 1.00 96.69 313 SER A N 1
ATOM 2412 C CA . SER A 1 313 ? 1.532 13.402 1.464 1.00 96.69 313 SER A CA 1
ATOM 2413 C C . SER A 1 313 ? 1.263 14.202 0.180 1.00 96.69 313 SER A C 1
ATOM 2415 O O . SER A 1 313 ? 2.018 15.113 -0.150 1.00 96.69 313 SER A O 1
ATOM 2417 N N . PHE A 1 314 ? 0.152 13.922 -0.506 1.00 95.50 314 PHE A N 1
ATOM 2418 C CA . PHE A 1 314 ? -0.263 14.587 -1.747 1.00 95.50 314 PHE A CA 1
ATOM 2419 C C . PHE A 1 314 ? -0.957 15.944 -1.530 1.00 95.50 314 PHE A C 1
ATOM 2421 O O . PHE A 1 314 ? -1.265 16.629 -2.505 1.00 95.50 314 PHE A O 1
ATOM 2428 N N . GLY A 1 315 ? -1.229 16.339 -0.280 1.00 96.50 315 GLY A N 1
ATOM 2429 C CA . GLY A 1 315 ? -1.936 17.583 0.046 1.00 96.50 315 GLY A CA 1
ATOM 2430 C C . GLY A 1 315 ? -3.444 17.566 -0.250 1.00 96.50 315 GLY A C 1
ATOM 2431 O O . GLY A 1 315 ? -4.047 18.626 -0.403 1.00 96.50 315 GLY A O 1
ATOM 2432 N N . TYR A 1 316 ? -4.061 16.384 -0.343 1.00 97.25 316 TYR A N 1
ATOM 2433 C CA . TYR A 1 316 ? -5.515 16.196 -0.490 1.00 97.25 316 TYR A CA 1
ATOM 2434 C C . TYR A 1 316 ? -6.250 15.989 0.847 1.00 97.25 316 TYR A C 1
ATOM 2436 O O . TYR A 1 316 ? -7.480 15.992 0.866 1.00 97.25 316 TYR A O 1
ATOM 2444 N N . LEU A 1 317 ? -5.511 15.840 1.950 1.00 97.50 317 LEU A N 1
ATOM 2445 C CA . LEU A 1 317 ? -5.976 16.049 3.324 1.00 97.50 317 LEU A CA 1
ATOM 2446 C C . LEU A 1 317 ? -4.976 16.935 4.061 1.00 97.50 317 LEU A C 1
ATOM 2448 O O . LEU A 1 317 ? -3.765 16.738 3.954 1.00 97.50 317 LEU A O 1
ATOM 2452 N N . GLU A 1 318 ? -5.465 17.848 4.893 1.00 98.00 318 GLU A N 1
ATOM 2453 C CA . GLU A 1 318 ? -4.629 18.422 5.939 1.00 98.00 318 GLU A CA 1
ATOM 2454 C C . GLU A 1 318 ? -4.347 17.382 7.037 1.00 98.00 318 GLU A C 1
ATOM 2456 O O . GLU A 1 318 ? -5.192 16.549 7.375 1.00 98.00 318 GLU A O 1
ATOM 2461 N N . LEU A 1 319 ? -3.190 17.482 7.702 1.00 97.94 319 LEU A N 1
ATOM 2462 C CA . LEU A 1 319 ? -2.836 16.570 8.797 1.00 97.94 319 LEU A CA 1
ATOM 2463 C C . LEU A 1 319 ? -3.898 16.544 9.915 1.00 97.94 319 LEU A C 1
ATOM 2465 O O . LEU A 1 319 ? -4.205 15.484 10.459 1.00 97.94 319 LEU A O 1
ATOM 2469 N N . LYS A 1 320 ? -4.506 17.699 10.227 1.00 98.00 320 LYS A N 1
ATOM 2470 C CA . LYS A 1 320 ? -5.579 17.816 11.231 1.00 98.00 320 LYS A CA 1
ATOM 2471 C C . LYS A 1 320 ? -6.840 17.027 10.843 1.00 98.00 320 LYS A C 1
ATOM 2473 O O . LYS A 1 320 ? -7.531 16.521 11.724 1.00 98.00 320 LYS A O 1
ATOM 2478 N N . GLU A 1 321 ? -7.124 16.915 9.545 1.00 98.62 321 GLU A N 1
ATOM 2479 C CA . GLU A 1 321 ? -8.288 16.214 8.996 1.00 98.62 321 GLU A CA 1
ATOM 2480 C C . GLU A 1 321 ? -8.058 14.707 9.025 1.00 98.62 321 GLU A C 1
ATOM 2482 O O . GLU A 1 321 ? -8.915 13.969 9.504 1.00 98.62 321 GLU A O 1
ATOM 2487 N N . ALA A 1 322 ? -6.866 14.250 8.628 1.00 98.62 322 ALA A N 1
ATOM 2488 C CA . ALA A 1 322 ? -6.481 12.846 8.747 1.00 98.62 322 ALA A CA 1
ATOM 2489 C C . ALA A 1 322 ? -6.502 12.359 10.208 1.00 98.62 322 ALA A C 1
ATOM 2491 O O . ALA A 1 322 ? -7.046 11.295 10.511 1.00 98.62 322 ALA A O 1
ATOM 2492 N N . GLN A 1 323 ? -5.997 13.181 11.135 1.00 98.44 323 GLN A N 1
ATOM 2493 C CA . GLN A 1 323 ? -6.096 12.922 12.571 1.00 98.44 323 GLN A CA 1
ATOM 2494 C C . GLN A 1 323 ? -7.550 12.878 13.078 1.00 98.44 323 GLN A C 1
ATOM 2496 O O . GLN A 1 323 ? -7.850 12.116 13.997 1.00 98.44 323 GLN A O 1
ATOM 2501 N N . GLU A 1 324 ? -8.459 13.689 12.529 1.00 98.19 324 GLU A N 1
ATOM 2502 C CA . GLU A 1 324 ? -9.878 13.645 12.901 1.00 98.19 324 GLU A CA 1
ATOM 2503 C C . GLU A 1 324 ? -10.579 12.408 12.335 1.00 98.19 324 GLU A C 1
ATOM 2505 O O . GLU A 1 324 ? -11.319 11.748 13.061 1.00 98.19 324 GLU A O 1
ATOM 2510 N N . ILE A 1 325 ? -10.286 12.013 11.091 1.00 98.75 325 ILE A N 1
ATOM 2511 C CA . ILE A 1 325 ? -10.780 10.754 10.516 1.00 98.75 325 ILE A CA 1
ATOM 2512 C C . ILE A 1 325 ? -10.366 9.579 11.407 1.00 98.75 325 ILE A C 1
ATOM 2514 O O . ILE A 1 325 ? -11.234 8.810 11.832 1.00 98.75 325 ILE A O 1
ATOM 2518 N N . TYR A 1 326 ? -9.084 9.510 11.784 1.00 98.50 326 TYR A N 1
ATOM 2519 C CA . TYR A 1 326 ? -8.556 8.540 12.744 1.00 98.50 326 TYR A CA 1
ATOM 2520 C C . TYR A 1 326 ? -9.354 8.539 14.060 1.00 98.50 326 TYR A C 1
ATOM 2522 O O . TYR A 1 326 ? -9.975 7.530 14.389 1.00 98.50 326 TYR A O 1
ATOM 2530 N N . ARG A 1 327 ? -9.457 9.680 14.765 1.00 97.94 327 ARG A N 1
ATOM 2531 C CA . ARG A 1 327 ? -10.234 9.802 16.022 1.00 97.94 327 ARG A CA 1
ATOM 2532 C C . ARG A 1 327 ? -11.721 9.467 15.864 1.00 97.94 327 ARG A C 1
ATOM 2534 O O . ARG A 1 327 ? -12.367 9.052 16.834 1.00 97.94 327 ARG A O 1
ATOM 2541 N N . SER A 1 328 ? -12.290 9.665 14.676 1.00 98.06 328 SER A N 1
ATOM 2542 C CA . SER A 1 328 ? -13.687 9.356 14.372 1.00 98.06 328 SER A CA 1
ATOM 2543 C C . SER A 1 328 ? -13.934 7.866 14.097 1.00 98.06 328 SER A C 1
ATOM 2545 O O . SER A 1 328 ? -15.087 7.438 14.155 1.00 98.06 328 SER A O 1
ATOM 2547 N N . THR A 1 329 ? -12.888 7.074 13.850 1.00 98.62 329 THR A N 1
ATOM 2548 C CA . THR A 1 329 ? -12.994 5.654 13.487 1.00 98.62 329 THR A CA 1
ATOM 2549 C C . THR A 1 329 ? -13.306 4.789 14.715 1.00 98.62 329 THR A C 1
ATOM 2551 O O . THR A 1 329 ? -12.756 4.990 15.795 1.00 98.62 329 THR A O 1
ATOM 2554 N N . VAL A 1 330 ? -14.216 3.824 14.574 1.00 98.25 330 VAL A N 1
ATOM 2555 C CA . VAL A 1 330 ? -14.552 2.801 15.583 1.00 98.25 330 VAL A CA 1
ATOM 2556 C C . VAL A 1 330 ? -14.846 1.459 14.914 1.00 98.25 330 VAL A C 1
ATOM 2558 O O . VAL A 1 330 ? -15.190 1.427 13.737 1.00 98.25 330 VAL A O 1
ATOM 2561 N N . ALA A 1 331 ? -14.776 0.356 15.662 1.00 97.62 331 ALA A N 1
ATOM 2562 C CA . ALA A 1 331 ? -15.297 -0.931 15.205 1.00 97.62 331 ALA A CA 1
ATOM 2563 C C . ALA A 1 331 ? -16.794 -1.065 15.532 1.00 97.62 331 ALA A C 1
ATOM 2565 O O . ALA A 1 331 ? -17.216 -0.803 16.661 1.00 97.62 331 ALA A O 1
ATOM 2566 N N . MET A 1 332 ? -17.592 -1.518 14.565 1.00 95.75 332 MET A N 1
ATOM 2567 C CA . MET A 1 332 ? -18.970 -1.985 14.758 1.00 95.75 332 MET A CA 1
ATOM 2568 C C . MET A 1 332 ? -19.202 -3.216 13.877 1.00 95.75 332 MET A C 1
ATOM 2570 O O . MET A 1 332 ? -18.877 -3.194 12.695 1.00 95.75 332 MET A O 1
ATOM 2574 N N . ASP A 1 333 ? -19.717 -4.301 14.461 1.00 91.31 333 ASP A N 1
ATOM 2575 C CA . ASP A 1 333 ? -20.033 -5.565 13.770 1.00 91.31 333 ASP A CA 1
ATOM 2576 C C . ASP A 1 333 ? -18.893 -6.118 12.885 1.00 91.31 333 ASP A C 1
ATOM 2578 O O . ASP A 1 333 ? -19.106 -6.655 11.800 1.00 91.31 333 ASP A O 1
ATOM 2582 N N . GLY A 1 334 ? -17.650 -5.971 13.361 1.00 90.69 334 GLY A N 1
ATOM 2583 C CA . GLY A 1 334 ? -16.434 -6.415 12.670 1.00 90.69 334 GLY A CA 1
ATOM 2584 C C . GLY A 1 334 ? -15.908 -5.462 11.590 1.00 90.69 334 GLY A C 1
ATOM 2585 O O . GLY A 1 334 ? -14.850 -5.733 11.036 1.00 90.69 334 GLY A O 1
ATOM 2586 N N . LYS A 1 335 ? -16.591 -4.345 11.317 1.00 94.31 335 LYS A N 1
ATOM 2587 C CA . LYS A 1 335 ? -16.184 -3.327 10.338 1.00 94.31 335 LYS A CA 1
ATOM 2588 C C . LYS A 1 335 ? -15.650 -2.070 11.012 1.00 94.31 335 LYS A C 1
ATOM 2590 O O . LYS A 1 335 ? -16.094 -1.718 12.105 1.00 94.31 335 LYS A O 1
ATOM 2595 N N . MET A 1 336 ? -14.763 -1.348 10.332 1.00 97.75 336 MET A N 1
ATOM 2596 C CA . MET A 1 336 ? -14.447 0.037 10.687 1.00 97.75 336 MET A CA 1
ATOM 2597 C C . MET A 1 336 ? -15.580 0.965 10.225 1.00 97.75 336 MET A C 1
ATOM 2599 O O . MET A 1 336 ? -16.079 0.828 9.114 1.00 97.75 336 MET A O 1
ATOM 2603 N N . VAL A 1 337 ? -15.999 1.893 11.087 1.00 98.31 337 VAL A N 1
ATOM 2604 C CA . VAL A 1 337 ? -17.115 2.833 10.882 1.00 98.31 337 VAL A CA 1
ATOM 2605 C C . VAL A 1 337 ? -16.719 4.206 11.413 1.00 98.31 337 VAL A C 1
ATOM 2607 O O . VAL A 1 337 ? -16.118 4.303 12.484 1.00 98.31 337 VAL A O 1
ATOM 2610 N N . LEU A 1 338 ? -17.079 5.280 10.709 1.00 98.56 338 LEU A N 1
ATOM 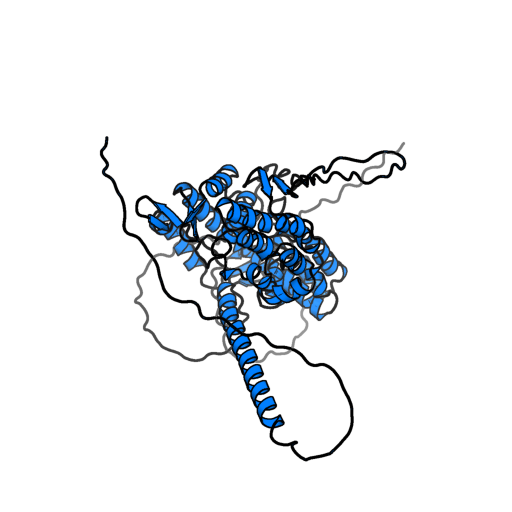2611 C CA . LEU A 1 338 ? -16.817 6.643 11.172 1.00 98.56 338 LEU A CA 1
ATOM 2612 C C . LEU A 1 338 ? -17.997 7.204 11.977 1.00 98.56 338 LEU A C 1
ATOM 2614 O O . LEU A 1 338 ? -19.158 7.129 11.572 1.00 98.56 338 LEU A O 1
ATOM 2618 N N . LYS A 1 339 ? -17.696 7.814 13.126 1.00 98.00 339 LYS A N 1
ATOM 2619 C CA . LYS A 1 339 ? -18.664 8.503 14.003 1.00 98.00 339 LYS A CA 1
ATOM 2620 C C . LYS A 1 339 ? -19.147 9.849 13.447 1.00 98.00 339 LYS A C 1
ATOM 2622 O O . LYS A 1 339 ? -20.093 10.408 13.992 1.00 98.00 339 LYS A O 1
ATOM 2627 N N . SER A 1 340 ? -18.474 10.394 12.433 1.00 97.31 340 SER A N 1
ATOM 2628 C CA . SER A 1 340 ? -18.703 11.739 11.897 1.00 97.31 340 SER A CA 1
ATOM 2629 C C . SER A 1 340 ? -18.958 11.685 10.392 1.00 97.31 340 SER A C 1
ATOM 2631 O O . SER A 1 340 ? -18.165 11.108 9.647 1.00 97.31 340 SER A O 1
ATOM 2633 N N . LEU A 1 341 ? -20.051 12.317 9.948 1.00 97.94 341 LEU A N 1
ATOM 2634 C CA . LEU A 1 341 ? -20.366 12.473 8.526 1.00 97.94 341 LEU A CA 1
ATOM 2635 C C . LEU A 1 341 ? -19.307 13.325 7.813 1.00 97.94 341 LEU A C 1
ATOM 2637 O O . LEU A 1 341 ? -18.890 12.978 6.715 1.00 97.94 341 LEU A O 1
ATOM 2641 N N . GLU A 1 342 ? -18.813 14.386 8.453 1.00 98.25 342 GLU A N 1
ATOM 2642 C CA . GLU A 1 342 ? -17.773 15.240 7.867 1.00 98.25 342 GLU A CA 1
ATOM 2643 C C . GLU A 1 342 ? -16.439 14.497 7.727 1.00 98.25 342 GLU A C 1
ATOM 2645 O O . GLU A 1 342 ? -15.783 14.609 6.696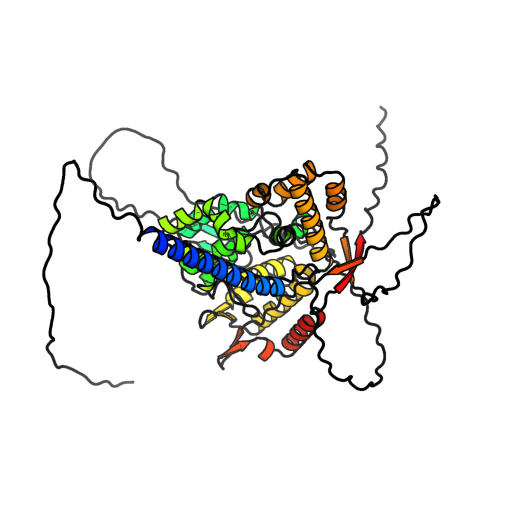 1.00 98.25 342 GLU A O 1
ATOM 2650 N N . ALA A 1 343 ? -16.075 13.648 8.696 1.00 98.44 343 ALA A N 1
ATOM 2651 C CA . ALA A 1 343 ? -14.902 12.782 8.561 1.00 98.44 343 ALA A CA 1
ATOM 2652 C C . ALA A 1 343 ? -15.057 11.784 7.397 1.00 98.44 343 ALA A C 1
ATOM 2654 O O . ALA A 1 343 ? -14.112 11.556 6.645 1.00 98.44 343 ALA A O 1
ATOM 2655 N N . ALA A 1 344 ? -16.259 11.234 7.198 1.00 98.50 344 ALA A N 1
ATOM 2656 C CA . ALA A 1 344 ? -16.551 10.377 6.052 1.00 98.50 344 ALA A CA 1
ATOM 2657 C C . ALA A 1 344 ? -16.447 11.127 4.723 1.00 98.50 344 ALA A C 1
ATOM 2659 O O . ALA A 1 344 ? -15.825 10.613 3.795 1.00 98.50 344 ALA A O 1
ATOM 2660 N N . LYS A 1 345 ? -16.978 12.351 4.641 1.00 98.56 345 LYS A N 1
ATOM 2661 C CA . LYS A 1 345 ? -16.860 13.217 3.459 1.00 98.56 345 LYS A CA 1
ATOM 2662 C C . LYS A 1 345 ? -15.406 13.543 3.135 1.00 98.56 345 LYS A C 1
ATOM 2664 O O . LYS A 1 345 ? -15.003 13.372 1.986 1.00 98.56 345 LYS A O 1
ATOM 2669 N N . LEU A 1 346 ? -14.616 13.944 4.134 1.00 98.50 346 LEU A N 1
ATOM 2670 C CA . LEU A 1 346 ? -13.180 14.194 3.990 1.00 98.50 346 LEU A CA 1
ATOM 2671 C C . LEU A 1 346 ? -12.458 12.949 3.458 1.00 98.50 346 LEU A C 1
ATOM 2673 O O . LEU A 1 346 ? -11.837 13.015 2.400 1.00 98.50 346 LEU A O 1
ATOM 2677 N N . LEU A 1 347 ? -12.616 11.798 4.123 1.00 98.69 347 LEU A N 1
ATOM 2678 C CA . LEU A 1 347 ? -12.002 10.534 3.708 1.00 98.69 347 LEU A CA 1
ATOM 2679 C C . LEU A 1 347 ? -12.419 10.130 2.284 1.00 98.69 347 LEU A C 1
ATOM 2681 O O . LEU A 1 347 ? -11.567 9.837 1.450 1.00 98.69 347 LEU A O 1
ATOM 2685 N N . GLY A 1 348 ? -13.721 10.131 1.989 1.00 98.31 348 GLY A N 1
ATOM 2686 C CA . GLY A 1 348 ? -14.261 9.709 0.698 1.00 98.31 348 GLY A CA 1
ATOM 2687 C C . GLY A 1 348 ? -13.806 10.604 -0.456 1.00 98.31 348 GLY A C 1
ATOM 2688 O O . GLY A 1 348 ? -13.386 10.099 -1.498 1.00 98.31 348 GLY A O 1
ATOM 2689 N N . HIS A 1 349 ? -13.851 11.929 -0.288 1.00 98.00 349 HIS A N 1
ATOM 2690 C CA . HIS A 1 349 ? -13.408 12.863 -1.324 1.00 98.00 349 HIS A CA 1
ATOM 2691 C C . HIS A 1 349 ? -11.889 12.888 -1.498 1.00 98.00 349 HIS A C 1
ATOM 2693 O O . HIS A 1 349 ? -11.434 12.999 -2.640 1.00 98.00 349 HIS A O 1
ATOM 2699 N N . ALA A 1 350 ? -11.115 12.758 -0.418 1.00 98.25 350 ALA A N 1
ATOM 2700 C CA . ALA A 1 350 ? -9.663 12.645 -0.491 1.00 98.25 350 ALA A CA 1
ATOM 2701 C C . ALA A 1 350 ? -9.250 11.366 -1.219 1.00 98.25 350 ALA A C 1
ATOM 2703 O O . ALA A 1 350 ? -8.576 11.454 -2.239 1.00 98.25 350 ALA A O 1
ATOM 2704 N N . TYR A 1 351 ? -9.762 10.204 -0.796 1.00 98.25 351 TYR A N 1
ATOM 2705 C CA . TYR A 1 351 ? -9.511 8.911 -1.441 1.00 98.25 351 TYR A CA 1
ATOM 2706 C C . TYR A 1 351 ? -9.815 8.952 -2.942 1.00 98.25 351 TYR A C 1
ATOM 2708 O O . TYR A 1 351 ? -9.001 8.547 -3.771 1.00 98.25 351 TYR A O 1
ATOM 2716 N N . LEU A 1 352 ? -10.987 9.484 -3.307 1.00 96.75 352 LEU A N 1
ATOM 2717 C CA . LEU A 1 352 ? -11.406 9.608 -4.701 1.00 96.75 352 LEU A CA 1
ATOM 2718 C C . LEU A 1 352 ? -10.476 10.529 -5.506 1.00 96.75 352 LEU A C 1
ATOM 2720 O O . LEU A 1 352 ? -10.271 10.300 -6.693 1.00 96.75 352 LEU A O 1
ATOM 2724 N N . THR A 1 353 ? -9.913 11.559 -4.873 1.00 96.56 353 THR A N 1
ATOM 2725 C CA . THR A 1 353 ? -8.970 12.493 -5.505 1.00 96.56 353 THR A CA 1
ATOM 2726 C C . THR A 1 353 ? -7.574 11.876 -5.632 1.00 96.56 353 THR A C 1
ATOM 2728 O O . THR A 1 353 ? -6.982 11.974 -6.704 1.00 96.56 353 THR A O 1
ATOM 2731 N N . SER A 1 354 ? -7.090 11.171 -4.606 1.00 97.12 354 SER A N 1
ATOM 2732 C CA . SER A 1 354 ? -5.836 10.407 -4.617 1.00 97.12 354 SER A CA 1
ATOM 2733 C C . SER A 1 354 ? -5.832 9.331 -5.707 1.00 97.12 354 SER A C 1
ATOM 2735 O O . SER A 1 354 ? -4.865 9.237 -6.462 1.00 97.12 354 SER A O 1
ATOM 2737 N N . ASP A 1 355 ? -6.934 8.594 -5.896 1.00 95.88 355 ASP A N 1
ATOM 2738 C CA . ASP A 1 355 ? -7.047 7.655 -7.020 1.00 95.88 355 ASP A CA 1
ATOM 2739 C C . ASP A 1 355 ? -7.050 8.398 -8.366 1.00 95.88 355 ASP A C 1
ATOM 2741 O O . ASP A 1 355 ? -6.200 8.141 -9.216 1.00 95.88 355 ASP A O 1
ATOM 2745 N N . GLN A 1 356 ? -7.928 9.400 -8.526 1.00 92.88 356 GLN A N 1
ATOM 2746 C CA . GLN A 1 356 ? -8.084 10.186 -9.762 1.00 92.88 356 GLN A CA 1
ATOM 2747 C C . GLN A 1 356 ? -6.815 10.901 -10.243 1.00 92.88 356 GLN A C 1
ATOM 2749 O O . GLN A 1 356 ? -6.696 11.175 -11.440 1.00 92.88 356 GLN A O 1
ATOM 2754 N N . LYS A 1 357 ? -5.931 11.295 -9.322 1.00 92.44 357 LYS A N 1
ATOM 2755 C CA . LYS A 1 357 ? -4.765 12.148 -9.598 1.00 92.44 357 LYS A CA 1
ATOM 2756 C C . LYS A 1 357 ? -3.424 11.438 -9.454 1.00 92.44 357 LYS A C 1
ATOM 2758 O O . LYS A 1 357 ? -2.430 11.989 -9.919 1.00 92.44 357 LYS A O 1
ATOM 2763 N N . VAL A 1 358 ? -3.387 10.275 -8.801 1.00 93.75 358 VAL A N 1
ATOM 2764 C CA . VAL A 1 358 ? -2.137 9.593 -8.440 1.00 93.75 358 VAL A CA 1
ATOM 2765 C C . VAL A 1 358 ? -2.234 8.087 -8.689 1.00 93.75 358 VAL A C 1
ATOM 2767 O O . VAL A 1 358 ? -1.588 7.590 -9.608 1.00 93.75 358 VAL A O 1
ATOM 2770 N N . TRP A 1 359 ? -3.052 7.340 -7.937 1.00 94.00 359 TRP A N 1
ATOM 2771 C CA . TRP A 1 359 ? -3.015 5.865 -7.990 1.00 94.00 359 TRP A CA 1
ATOM 2772 C C . TRP A 1 359 ? -3.592 5.248 -9.277 1.00 94.00 359 TRP A C 1
ATOM 2774 O O . TRP A 1 359 ? -3.312 4.081 -9.575 1.00 94.00 359 TRP A O 1
ATOM 2784 N N . ALA A 1 360 ? -4.410 6.005 -10.010 1.00 92.19 360 ALA A N 1
ATOM 2785 C CA . ALA A 1 360 ? -4.928 5.681 -11.337 1.00 92.19 360 ALA A CA 1
ATOM 2786 C C . ALA A 1 360 ? -4.449 6.699 -12.393 1.00 92.19 360 ALA A C 1
ATOM 2788 O O . ALA A 1 360 ? -5.086 6.870 -13.434 1.00 92.19 360 ALA A O 1
ATOM 2789 N N . ASP A 1 361 ? -3.332 7.393 -12.140 1.00 92.12 361 ASP A N 1
ATOM 2790 C CA . ASP A 1 361 ? -2.720 8.288 -13.119 1.00 92.12 361 ASP A CA 1
ATOM 2791 C C . ASP A 1 361 ? -2.116 7.512 -14.307 1.00 92.12 361 ASP A C 1
ATOM 2793 O O . ASP A 1 361 ? -1.546 6.422 -14.162 1.00 92.12 361 ASP A O 1
ATOM 2797 N N . GLY A 1 362 ? -2.241 8.097 -15.502 1.00 92.88 362 GLY A N 1
ATOM 2798 C CA . GLY A 1 362 ? -1.741 7.516 -16.743 1.00 92.88 362 GLY A CA 1
ATOM 2799 C C . GLY A 1 362 ? -0.221 7.399 -16.753 1.00 92.88 362 GLY A C 1
ATOM 2800 O O . GLY A 1 362 ? 0.302 6.309 -16.990 1.00 92.88 362 GLY A O 1
ATOM 2801 N N . ALA A 1 363 ? 0.495 8.492 -16.471 1.00 93.31 363 ALA A N 1
ATOM 2802 C CA . ALA A 1 363 ? 1.956 8.509 -16.480 1.00 93.31 363 ALA A CA 1
ATOM 2803 C C . ALA A 1 363 ? 2.547 7.556 -15.433 1.00 93.31 363 ALA A C 1
ATOM 2805 O O . ALA A 1 363 ? 3.480 6.818 -15.752 1.00 93.31 363 ALA A O 1
ATOM 2806 N N . GLN A 1 364 ? 1.964 7.472 -14.235 1.00 93.38 364 GLN A N 1
ATOM 2807 C CA . GLN A 1 364 ? 2.406 6.493 -13.237 1.00 93.38 364 GLN A CA 1
ATOM 2808 C C . GLN A 1 364 ? 2.201 5.049 -13.699 1.00 93.38 364 GLN A C 1
ATOM 2810 O O . GLN A 1 364 ? 3.143 4.256 -13.667 1.00 93.38 364 GLN A O 1
ATOM 2815 N N . SER A 1 365 ? 1.013 4.722 -14.214 1.00 93.81 365 SER A N 1
ATOM 2816 C CA . SER A 1 365 ? 0.709 3.390 -14.761 1.00 93.81 365 SER A CA 1
ATOM 2817 C C . SER A 1 365 ? 1.655 3.008 -15.912 1.00 93.81 365 SER A C 1
ATOM 2819 O O . SER A 1 365 ? 2.103 1.865 -16.021 1.00 93.81 365 SER A O 1
ATOM 2821 N N . TYR A 1 366 ? 2.002 3.979 -16.758 1.00 95.75 366 TYR A N 1
ATOM 2822 C CA . TYR A 1 366 ? 2.932 3.812 -17.871 1.00 95.75 366 TYR A CA 1
ATOM 2823 C C . TYR A 1 366 ? 4.384 3.587 -17.413 1.00 95.75 366 TYR A C 1
ATOM 2825 O O . TYR A 1 366 ? 5.068 2.698 -17.921 1.00 95.75 366 TYR A O 1
ATOM 2833 N N . LEU A 1 367 ? 4.854 4.333 -16.412 1.00 96.38 367 LEU A N 1
ATOM 2834 C CA . LEU A 1 367 ? 6.201 4.179 -15.854 1.00 96.38 367 LEU A CA 1
ATOM 2835 C C . LEU A 1 367 ? 6.366 2.868 -15.078 1.00 96.38 367 LEU A C 1
ATOM 2837 O O . LEU A 1 367 ? 7.410 2.227 -15.188 1.00 96.38 367 LEU A O 1
ATOM 2841 N N . TYR A 1 368 ? 5.319 2.419 -14.378 1.00 96.19 368 TYR A N 1
ATOM 2842 C CA . TYR A 1 368 ? 5.246 1.072 -13.805 1.00 96.19 368 TYR A CA 1
ATOM 2843 C C . TYR A 1 368 ? 5.411 -0.008 -14.885 1.00 96.19 368 TYR A C 1
ATOM 2845 O O . TYR A 1 368 ? 6.193 -0.942 -14.704 1.00 96.19 368 TYR A O 1
ATOM 2853 N N . LYS A 1 369 ? 4.737 0.142 -16.036 1.00 95.94 369 LYS A N 1
ATOM 2854 C CA . LYS A 1 369 ? 4.893 -0.765 -17.184 1.00 95.94 369 LYS A CA 1
ATOM 2855 C C . LYS A 1 369 ? 6.326 -0.760 -17.732 1.00 95.94 369 LYS A C 1
ATOM 2857 O O . LYS A 1 369 ? 6.892 -1.836 -17.901 1.00 95.94 369 LYS A O 1
ATOM 2862 N N . LEU A 1 370 ? 6.937 0.406 -17.960 1.00 97.25 370 LEU A N 1
ATOM 2863 C CA . LEU A 1 370 ? 8.326 0.491 -18.439 1.00 97.25 370 LEU A CA 1
ATOM 2864 C C . LEU A 1 370 ? 9.327 -0.131 -17.450 1.00 97.25 370 LEU A C 1
ATOM 2866 O O . LEU A 1 370 ? 10.228 -0.864 -17.858 1.00 97.25 370 LEU A O 1
ATOM 2870 N N . ALA A 1 371 ? 9.159 0.109 -16.148 1.00 98.19 371 ALA A N 1
ATOM 2871 C CA . ALA A 1 371 ? 9.991 -0.508 -15.119 1.00 98.19 371 ALA A CA 1
ATOM 2872 C C . ALA A 1 371 ? 9.834 -2.038 -15.107 1.00 98.19 371 ALA A C 1
ATOM 2874 O O . ALA A 1 371 ? 10.829 -2.762 -15.069 1.00 98.19 371 ALA A O 1
ATOM 2875 N N . ALA A 1 372 ? 8.601 -2.541 -15.227 1.00 98.00 372 ALA A N 1
ATOM 2876 C CA . ALA A 1 372 ? 8.330 -3.970 -15.329 1.00 98.00 372 ALA A CA 1
ATOM 2877 C C . ALA A 1 372 ? 8.927 -4.597 -16.603 1.00 98.00 372 ALA A C 1
ATOM 2879 O O . ALA A 1 372 ? 9.493 -5.687 -16.540 1.00 98.00 372 ALA A O 1
ATOM 2880 N N . GLU A 1 373 ? 8.870 -3.911 -17.749 1.00 98.00 373 GLU A N 1
ATOM 2881 C CA . GLU A 1 373 ? 9.519 -4.346 -18.994 1.00 98.00 373 GLU A CA 1
ATOM 2882 C C . GLU A 1 373 ? 11.046 -4.436 -18.842 1.00 98.00 373 GLU A C 1
ATOM 2884 O O . GLU A 1 373 ? 11.639 -5.438 -19.248 1.00 98.00 373 GLU A O 1
ATOM 2889 N N . ALA A 1 374 ? 11.676 -3.448 -18.195 1.00 98.38 374 ALA A N 1
ATOM 2890 C CA . ALA A 1 374 ? 13.108 -3.464 -17.901 1.00 98.38 374 ALA A CA 1
ATOM 2891 C C . ALA A 1 374 ? 13.497 -4.642 -16.986 1.00 98.38 374 ALA A C 1
ATOM 2893 O O . ALA A 1 374 ? 14.409 -5.397 -17.316 1.00 98.38 374 ALA A O 1
ATOM 2894 N N . ILE A 1 375 ? 12.774 -4.852 -15.878 1.00 98.25 375 ILE A N 1
ATOM 2895 C CA . ILE A 1 375 ? 13.017 -5.962 -14.934 1.00 98.25 375 ILE A CA 1
ATOM 2896 C C . ILE A 1 375 ? 12.820 -7.316 -15.621 1.00 98.25 375 ILE A C 1
ATOM 2898 O O . ILE A 1 375 ? 13.660 -8.207 -15.495 1.00 98.25 375 ILE A O 1
ATOM 2902 N N . LYS A 1 376 ? 11.727 -7.476 -16.376 1.00 97.81 376 LYS A N 1
ATOM 2903 C CA . LYS A 1 376 ? 11.411 -8.707 -17.109 1.00 97.81 376 LYS A CA 1
ATOM 2904 C C . LYS A 1 376 ? 12.501 -9.053 -18.117 1.00 97.81 376 LYS A C 1
ATOM 2906 O O . LYS A 1 376 ? 12.876 -10.219 -18.219 1.00 97.81 376 LYS A O 1
ATOM 2911 N N . LEU A 1 377 ? 13.029 -8.053 -18.823 1.00 97.94 377 LEU A N 1
ATOM 2912 C CA . LEU A 1 377 ? 14.116 -8.253 -19.769 1.00 97.94 377 LEU A CA 1
ATOM 2913 C C . LEU A 1 377 ? 15.435 -8.601 -19.062 1.00 97.94 377 LEU A C 1
ATOM 2915 O O . LEU A 1 377 ? 16.078 -9.570 -19.451 1.00 97.94 377 LEU A O 1
ATOM 2919 N N . SER A 1 378 ? 15.798 -7.901 -17.985 1.00 98.00 378 SER A N 1
ATOM 2920 C CA . SER A 1 378 ? 16.993 -8.216 -17.187 1.00 98.00 378 SER A CA 1
ATOM 2921 C C . SER A 1 378 ? 16.951 -9.623 -16.570 1.00 98.00 378 SER A C 1
ATOM 2923 O O . SER A 1 378 ? 17.966 -10.316 -16.541 1.00 98.00 378 SER A O 1
ATOM 2925 N N . LEU A 1 379 ? 15.775 -10.096 -16.135 1.00 97.25 379 LEU A N 1
ATOM 2926 C CA . LEU A 1 379 ? 15.582 -11.476 -15.665 1.00 97.25 379 LEU A CA 1
ATOM 2927 C C . LEU A 1 379 ? 15.739 -12.511 -16.794 1.00 97.25 379 LEU A C 1
ATOM 2929 O O . LEU A 1 379 ? 16.267 -13.595 -16.556 1.00 97.25 379 LEU A O 1
ATOM 2933 N N . GLN A 1 380 ? 15.294 -12.196 -18.016 1.00 97.06 380 GLN A N 1
ATOM 2934 C CA . GLN A 1 380 ? 15.460 -13.062 -19.194 1.00 97.06 380 GLN A CA 1
ATOM 2935 C C . GLN A 1 380 ? 16.910 -13.104 -19.694 1.00 97.06 380 GLN A C 1
ATOM 2937 O O . GLN A 1 380 ? 17.383 -14.156 -20.116 1.00 97.06 380 GLN A O 1
ATOM 2942 N N . GLU A 1 381 ? 17.608 -11.969 -19.647 1.00 97.12 381 GLU A N 1
ATOM 2943 C CA . GLU A 1 381 ? 19.019 -11.836 -20.028 1.00 97.12 381 GLU A CA 1
ATOM 2944 C C . GLU A 1 381 ? 19.972 -12.318 -18.910 1.00 97.12 381 GLU A C 1
ATOM 2946 O O . GLU A 1 381 ? 21.173 -12.449 -19.140 1.00 97.12 381 GLU A O 1
ATOM 2951 N N . GLY A 1 382 ? 19.447 -12.632 -17.717 1.00 96.69 382 GLY A N 1
ATOM 2952 C CA . GLY A 1 382 ? 20.209 -13.145 -16.573 1.00 96.69 382 GLY A CA 1
ATOM 2953 C C . GLY A 1 382 ? 21.100 -12.104 -15.889 1.00 96.69 382 GLY A C 1
ATOM 2954 O O . GLY A 1 382 ? 22.011 -12.479 -15.154 1.00 96.69 382 GLY A O 1
ATOM 2955 N N . THR A 1 383 ? 20.863 -10.811 -16.131 1.00 96.12 383 THR A N 1
ATOM 2956 C CA . THR A 1 383 ? 21.667 -9.706 -15.581 1.00 96.12 383 THR A CA 1
ATOM 2957 C C . THR A 1 383 ? 21.293 -9.344 -14.143 1.00 96.12 383 THR A C 1
ATOM 2959 O O . THR A 1 383 ? 22.097 -8.730 -13.449 1.00 96.12 383 THR A O 1
ATOM 2962 N N . ILE A 1 384 ? 20.105 -9.756 -13.686 1.00 95.75 384 ILE A N 1
ATOM 2963 C CA . ILE A 1 384 ? 19.646 -9.678 -12.291 1.00 95.75 384 ILE A CA 1
ATOM 2964 C C . ILE A 1 384 ? 19.005 -11.005 -11.871 1.00 95.75 384 ILE A C 1
ATOM 2966 O O . ILE A 1 384 ? 18.550 -11.785 -12.712 1.00 95.75 384 ILE A O 1
ATOM 2970 N N . SER A 1 385 ? 18.906 -11.251 -10.563 1.00 93.94 385 SER A N 1
ATOM 2971 C CA . SER A 1 385 ? 18.233 -12.439 -10.024 1.00 93.94 385 SER A CA 1
ATOM 2972 C C . SER A 1 385 ? 16.816 -12.126 -9.525 1.00 93.94 385 SER A C 1
ATOM 2974 O O . SER A 1 385 ? 16.551 -11.033 -9.029 1.00 93.94 385 SER A O 1
ATOM 2976 N N . LYS A 1 386 ? 15.897 -13.107 -9.553 1.00 91.88 386 LYS A N 1
ATOM 2977 C CA . LYS A 1 386 ? 14.591 -12.953 -8.873 1.00 91.88 386 LYS A CA 1
ATOM 2978 C C . LYS A 1 386 ? 14.756 -12.789 -7.354 1.00 91.88 386 LYS A C 1
ATOM 2980 O O . LYS A 1 386 ? 13.926 -12.145 -6.725 1.00 91.88 386 LYS A O 1
ATOM 2985 N N . THR A 1 387 ? 15.819 -13.334 -6.760 1.00 90.19 387 THR A N 1
ATOM 2986 C CA . THR A 1 387 ? 16.118 -13.169 -5.328 1.00 90.19 387 THR A CA 1
ATOM 2987 C C . THR A 1 387 ? 16.395 -11.708 -4.971 1.00 90.19 387 THR A C 1
ATOM 2989 O O . THR A 1 387 ? 15.953 -11.263 -3.917 1.00 90.19 387 THR A O 1
ATOM 2992 N N . SER A 1 388 ? 17.028 -10.948 -5.870 1.00 90.44 388 SER A N 1
ATOM 2993 C CA . SER A 1 388 ? 17.356 -9.531 -5.679 1.00 90.44 388 SER A CA 1
ATOM 2994 C C . SER A 1 388 ? 16.121 -8.668 -5.374 1.00 90.44 388 SER A C 1
ATOM 2996 O O . SER A 1 388 ? 16.200 -7.764 -4.549 1.00 90.44 388 SER A O 1
ATOM 2998 N N . LEU A 1 389 ? 14.961 -8.997 -5.963 1.00 89.94 389 LEU A N 1
ATOM 2999 C CA . LEU A 1 389 ? 13.669 -8.341 -5.693 1.00 89.94 389 LEU A CA 1
ATOM 3000 C C . LEU A 1 389 ? 13.171 -8.523 -4.249 1.00 89.94 389 LEU A C 1
ATOM 3002 O O . LEU A 1 389 ? 12.347 -7.741 -3.785 1.00 89.94 389 LEU A O 1
ATOM 3006 N N . TRP A 1 390 ? 13.622 -9.569 -3.556 1.00 86.06 390 TRP A N 1
ATOM 3007 C CA . TRP A 1 390 ? 13.202 -9.906 -2.193 1.00 86.06 390 TRP A CA 1
ATOM 3008 C C . TRP A 1 390 ? 14.191 -9.435 -1.126 1.00 86.06 390 TRP A C 1
ATOM 3010 O O . TRP A 1 390 ? 13.796 -9.207 0.015 1.00 86.06 390 TRP A O 1
ATOM 3020 N N . THR A 1 391 ? 15.477 -9.340 -1.471 1.00 84.31 391 THR A N 1
ATOM 3021 C CA . THR A 1 391 ? 16.555 -9.026 -0.522 1.00 84.31 391 THR A CA 1
ATOM 3022 C C . THR A 1 391 ? 16.911 -7.548 -0.472 1.00 84.31 391 THR A C 1
ATOM 3024 O O . THR A 1 391 ? 17.348 -7.076 0.574 1.00 84.31 391 THR A O 1
ATOM 3027 N N . HIS A 1 392 ? 16.746 -6.821 -1.577 1.00 89.38 392 HIS A N 1
ATOM 3028 C CA . HIS A 1 392 ? 17.066 -5.400 -1.669 1.00 89.38 392 HIS A CA 1
ATOM 3029 C C . HIS A 1 392 ? 15.829 -4.520 -1.450 1.00 89.38 392 HIS A C 1
ATOM 3031 O O . HIS A 1 392 ? 14.705 -4.928 -1.735 1.00 89.38 392 HIS A O 1
ATOM 3037 N N . GLY A 1 393 ? 16.058 -3.294 -0.979 1.00 94.81 393 GLY A N 1
ATOM 3038 C CA . GLY A 1 393 ? 15.108 -2.195 -1.134 1.00 94.81 393 GLY A CA 1
ATOM 3039 C C . GLY A 1 393 ? 15.206 -1.537 -2.512 1.00 94.81 393 GLY A C 1
ATOM 3040 O O . GLY A 1 393 ? 16.129 -1.808 -3.287 1.00 94.81 393 GLY A O 1
ATOM 3041 N N . ASP A 1 394 ? 14.277 -0.634 -2.798 1.00 97.50 394 ASP A N 1
ATOM 3042 C CA . ASP A 1 394 ? 14.008 -0.053 -4.117 1.00 97.50 394 ASP A CA 1
ATOM 3043 C C . ASP A 1 394 ? 15.245 0.595 -4.749 1.00 97.50 394 ASP A C 1
ATOM 3045 O O . ASP A 1 394 ? 15.604 0.292 -5.887 1.00 97.50 394 ASP A O 1
ATOM 3049 N N . GLN A 1 395 ? 15.947 1.439 -3.988 1.00 97.00 395 GLN A N 1
ATOM 3050 C CA . GLN A 1 395 ? 17.139 2.152 -4.454 1.00 97.00 395 GLN A CA 1
ATOM 3051 C C . GLN A 1 395 ? 18.309 1.209 -4.775 1.00 97.00 395 GLN A C 1
ATOM 3053 O O . GLN A 1 395 ? 19.042 1.445 -5.740 1.00 97.00 395 GLN A O 1
ATOM 3058 N N . ALA A 1 396 ? 18.494 0.154 -3.976 1.00 96.94 396 ALA A N 1
ATOM 3059 C CA . ALA A 1 396 ? 19.563 -0.823 -4.166 1.00 96.94 396 ALA A CA 1
ATOM 3060 C C . ALA A 1 396 ? 19.256 -1.750 -5.352 1.00 96.94 396 ALA A C 1
ATOM 3062 O O . ALA A 1 396 ? 20.106 -1.932 -6.222 1.00 96.94 396 ALA A O 1
ATOM 3063 N N . PHE A 1 397 ? 18.020 -2.252 -5.437 1.00 97.75 397 PHE A N 1
ATOM 3064 C CA . PHE A 1 397 ? 17.557 -3.082 -6.547 1.00 97.75 397 PHE A CA 1
ATOM 3065 C C . PHE A 1 397 ? 17.596 -2.335 -7.889 1.00 97.75 397 PHE A C 1
ATOM 3067 O O . PHE A 1 397 ? 18.101 -2.857 -8.883 1.00 97.75 397 PHE A O 1
ATOM 3074 N N . TRP A 1 398 ? 17.096 -1.096 -7.933 1.00 97.88 398 TRP A N 1
ATOM 3075 C CA . TRP A 1 398 ? 17.119 -0.308 -9.164 1.00 97.88 398 TRP A CA 1
ATOM 3076 C C . TRP A 1 398 ? 18.552 0.004 -9.598 1.00 97.88 398 TRP A C 1
ATOM 3078 O O . TRP A 1 398 ? 18.862 -0.088 -10.782 1.00 97.88 398 TRP A O 1
ATOM 3088 N N . LYS A 1 399 ? 19.462 0.280 -8.652 1.00 97.44 399 LYS A N 1
ATOM 3089 C CA . LYS A 1 399 ? 20.886 0.449 -8.962 1.00 97.44 399 LYS A CA 1
ATOM 3090 C C . LYS A 1 399 ? 21.517 -0.826 -9.539 1.00 97.44 399 LYS A C 1
ATOM 3092 O O . LYS A 1 399 ? 22.192 -0.724 -10.557 1.00 97.44 399 LYS A O 1
ATOM 3097 N N . GLU A 1 400 ? 21.270 -1.997 -8.947 1.00 97.31 400 GLU A N 1
ATOM 3098 C CA . GLU A 1 400 ? 21.719 -3.299 -9.479 1.00 97.31 400 GLU A CA 1
ATOM 3099 C C . GLU A 1 400 ? 21.258 -3.486 -10.935 1.00 97.31 400 GLU A C 1
ATOM 3101 O O . GLU A 1 400 ? 22.066 -3.778 -11.819 1.00 97.31 400 GLU A O 1
ATOM 3106 N N . LEU A 1 401 ? 19.974 -3.228 -11.209 1.00 97.75 401 LEU A N 1
ATOM 3107 C CA . LEU A 1 401 ? 19.402 -3.315 -12.554 1.00 97.75 401 LEU A CA 1
ATOM 3108 C C . LEU A 1 401 ? 20.076 -2.351 -13.540 1.00 97.75 401 LEU A C 1
ATOM 3110 O O . LEU A 1 401 ? 20.364 -2.750 -14.666 1.00 97.75 401 LEU A O 1
ATOM 3114 N N . VAL A 1 402 ? 20.323 -1.100 -13.139 1.00 97.62 402 VAL A N 1
ATOM 3115 C CA . VAL A 1 402 ? 20.942 -0.062 -13.984 1.00 97.62 402 VAL A CA 1
ATOM 3116 C C . VAL A 1 402 ? 22.415 -0.369 -14.274 1.00 97.62 402 VAL A C 1
ATOM 3118 O O . VAL A 1 402 ? 22.840 -0.277 -15.428 1.00 97.62 402 VAL A O 1
ATOM 3121 N N . ASP A 1 403 ? 23.186 -0.760 -13.255 1.00 97.56 403 ASP A N 1
ATOM 3122 C CA . ASP A 1 403 ? 24.614 -1.077 -13.378 1.00 97.56 403 ASP A CA 1
ATOM 3123 C C . ASP A 1 403 ? 24.843 -2.269 -14.328 1.00 97.56 403 ASP A C 1
ATOM 3125 O O . ASP A 1 403 ? 25.781 -2.261 -15.129 1.00 97.56 403 ASP A O 1
ATOM 3129 N N . HIS A 1 404 ? 23.948 -3.264 -14.287 1.00 96.81 404 HIS A N 1
ATOM 3130 C CA . HIS A 1 404 ? 23.990 -4.464 -15.129 1.00 96.81 404 HIS A CA 1
ATOM 3131 C C . HIS A 1 404 ? 23.085 -4.391 -16.378 1.00 96.81 404 HIS A C 1
ATOM 3133 O O . HIS A 1 404 ? 22.917 -5.387 -17.087 1.00 96.81 404 HIS A O 1
ATOM 3139 N N . ALA A 1 405 ? 22.518 -3.221 -16.697 1.00 97.25 405 ALA A N 1
ATOM 3140 C CA . ALA A 1 405 ? 21.609 -3.049 -17.830 1.00 97.25 405 ALA A CA 1
ATOM 3141 C C . ALA A 1 405 ? 22.307 -3.265 -19.184 1.00 97.25 405 ALA A C 1
ATOM 3143 O O . ALA A 1 405 ? 23.237 -2.534 -19.549 1.00 97.25 405 ALA A O 1
ATOM 3144 N N . SER A 1 406 ? 21.777 -4.196 -19.986 1.00 97.75 406 SER A N 1
ATOM 3145 C CA . SER A 1 406 ? 22.132 -4.329 -21.402 1.00 97.75 406 SER A CA 1
ATOM 3146 C C . SER A 1 406 ? 21.732 -3.081 -22.201 1.00 97.75 406 SER A C 1
ATOM 3148 O O . SER A 1 406 ? 20.928 -2.261 -21.757 1.00 97.75 406 SER A O 1
ATOM 3150 N N . VAL A 1 407 ? 22.235 -2.947 -23.434 1.00 97.44 407 VAL A N 1
ATOM 3151 C CA . VAL A 1 407 ? 21.879 -1.828 -24.335 1.00 97.44 407 VAL A CA 1
ATOM 3152 C C . VAL A 1 407 ? 20.362 -1.732 -24.572 1.00 97.44 407 VAL A C 1
ATOM 3154 O O . VAL A 1 407 ? 19.843 -0.642 -24.806 1.00 97.44 407 VAL A O 1
ATOM 3157 N N . ARG A 1 408 ? 19.633 -2.854 -24.496 1.00 97.06 408 ARG A N 1
ATOM 3158 C CA . ARG A 1 408 ? 18.170 -2.886 -24.640 1.00 97.06 408 ARG A CA 1
ATOM 3159 C C . ARG A 1 408 ? 17.475 -2.411 -23.367 1.00 97.06 408 ARG A C 1
ATOM 3161 O O . ARG A 1 408 ? 16.627 -1.529 -23.451 1.00 97.06 408 ARG A O 1
ATOM 3168 N N . VAL A 1 409 ? 17.876 -2.938 -22.208 1.00 97.88 409 VAL A N 1
ATOM 3169 C CA . VAL A 1 409 ? 17.349 -2.525 -20.894 1.00 97.88 409 VAL A CA 1
ATOM 3170 C C . VAL A 1 409 ? 17.604 -1.035 -20.654 1.00 97.88 409 VAL A C 1
ATOM 3172 O O . VAL A 1 409 ? 16.695 -0.315 -20.251 1.00 97.88 409 VAL A O 1
ATOM 3175 N N . ARG A 1 410 ? 18.806 -0.541 -20.974 1.00 97.56 410 ARG A N 1
ATOM 3176 C CA . ARG A 1 410 ? 19.201 0.859 -20.761 1.00 97.56 410 ARG A CA 1
ATOM 3177 C C . ARG A 1 410 ? 18.290 1.852 -21.489 1.00 97.56 410 ARG A C 1
ATOM 3179 O O . ARG A 1 410 ? 17.842 2.809 -20.871 1.00 97.56 410 ARG A O 1
ATOM 3186 N N . LYS A 1 411 ? 17.913 1.562 -22.741 1.00 96.81 411 LYS A N 1
ATOM 3187 C CA . LYS A 1 411 ? 16.944 2.368 -23.512 1.00 96.81 411 LYS A CA 1
ATOM 3188 C C . LYS A 1 411 ? 15.548 2.426 -22.880 1.00 96.81 411 LYS A C 1
ATOM 3190 O O . LYS A 1 411 ? 14.814 3.376 -23.128 1.00 96.81 411 LYS A O 1
ATOM 3195 N N . ILE A 1 412 ? 15.157 1.414 -22.100 1.00 97.38 412 ILE A N 1
ATOM 3196 C CA . ILE A 1 412 ? 13.894 1.416 -21.346 1.00 97.38 412 ILE A CA 1
ATOM 3197 C C . ILE A 1 412 ? 14.073 2.233 -20.061 1.00 97.38 412 ILE A C 1
ATOM 3199 O O . ILE A 1 412 ? 13.288 3.137 -19.798 1.00 97.38 412 ILE A O 1
ATOM 3203 N N . VAL A 1 413 ? 15.144 1.976 -19.306 1.00 96.56 413 VAL A N 1
ATOM 3204 C CA . VAL A 1 413 ? 15.498 2.682 -18.062 1.00 96.56 413 VAL A CA 1
ATOM 3205 C C . VAL A 1 413 ? 15.606 4.198 -18.262 1.00 96.56 413 VAL A C 1
ATOM 3207 O O . VAL A 1 413 ? 15.050 4.951 -17.473 1.00 96.56 413 VAL A O 1
ATOM 3210 N N . GLU A 1 414 ? 16.242 4.666 -19.340 1.00 95.38 414 GLU A N 1
ATOM 3211 C CA . GLU A 1 414 ? 16.362 6.098 -19.675 1.00 95.38 414 GLU A CA 1
ATOM 3212 C C . GLU A 1 414 ? 14.995 6.797 -19.837 1.00 95.38 414 GLU A C 1
ATOM 3214 O O . GLU A 1 414 ? 14.874 8.010 -19.642 1.00 95.38 414 GLU A O 1
ATOM 3219 N N . ARG A 1 415 ? 13.941 6.032 -20.146 1.00 95.44 415 ARG A N 1
ATOM 3220 C CA . ARG A 1 415 ? 12.554 6.499 -20.300 1.00 95.44 415 ARG A CA 1
ATOM 3221 C C . ARG A 1 415 ? 11.763 6.453 -18.985 1.00 95.44 415 ARG A C 1
ATOM 3223 O O . ARG A 1 415 ? 10.702 7.071 -18.901 1.00 95.44 415 ARG A O 1
ATOM 3230 N N . VAL A 1 416 ? 12.283 5.796 -17.947 1.00 96.44 416 VAL A N 1
ATOM 3231 C CA . VAL A 1 416 ? 11.719 5.778 -16.589 1.00 96.44 416 VAL A CA 1
ATOM 3232 C C . VAL A 1 416 ? 12.236 6.996 -15.816 1.00 96.44 416 VAL A C 1
ATOM 3234 O O . VAL A 1 416 ? 13.193 6.915 -15.053 1.00 96.44 416 VAL A O 1
ATOM 3237 N N . ASN A 1 417 ? 11.648 8.167 -16.076 1.00 93.81 417 ASN A N 1
ATOM 3238 C CA . ASN A 1 417 ? 12.076 9.435 -15.475 1.00 93.81 417 ASN A CA 1
ATOM 3239 C C . ASN A 1 417 ? 10.893 10.425 -15.317 1.00 93.81 417 ASN A C 1
ATOM 3241 O O . ASN A 1 417 ? 9.933 10.344 -16.091 1.00 93.81 417 ASN A O 1
ATOM 3245 N N . PRO A 1 418 ? 10.954 11.391 -14.375 1.00 92.25 418 PRO A N 1
ATOM 3246 C CA . PRO A 1 418 ? 9.825 12.265 -14.018 1.00 92.25 418 PRO A CA 1
ATOM 3247 C C . PRO A 1 418 ? 9.440 13.307 -15.086 1.00 92.25 418 PRO A C 1
ATOM 3249 O O . PRO A 1 418 ? 8.496 14.067 -14.890 1.00 92.25 418 PRO A O 1
ATOM 3252 N N . ARG A 1 419 ? 10.136 13.363 -16.233 1.00 91.62 419 ARG A N 1
ATOM 3253 C CA . ARG A 1 419 ? 9.726 14.199 -17.378 1.00 91.62 419 ARG A CA 1
ATOM 3254 C C . ARG A 1 419 ? 8.613 13.548 -18.203 1.00 91.62 419 ARG A C 1
ATOM 3256 O O . ARG A 1 419 ? 8.092 14.201 -19.104 1.00 91.62 419 ARG A O 1
ATOM 3263 N N . CYS A 1 420 ? 8.290 12.278 -17.946 1.00 92.69 420 CYS A N 1
ATOM 3264 C CA . CYS A 1 420 ? 7.190 11.577 -18.600 1.00 92.69 420 CYS A CA 1
ATOM 3265 C C . CYS A 1 420 ? 5.841 12.172 -18.170 1.00 92.69 420 CYS A C 1
ATOM 3267 O O . CYS A 1 420 ? 5.546 12.292 -16.983 1.00 92.69 420 CYS A O 1
ATOM 3269 N N . THR A 1 421 ? 5.018 12.523 -19.150 1.00 90.94 421 THR A N 1
ATOM 3270 C CA . THR A 1 421 ? 3.650 13.023 -18.986 1.00 90.94 421 THR A CA 1
ATOM 3271 C C . THR A 1 421 ? 2.772 12.358 -20.032 1.00 90.94 421 THR A C 1
ATOM 3273 O O . THR A 1 421 ? 3.210 12.145 -21.167 1.00 90.94 421 THR A O 1
ATOM 3276 N N . LEU A 1 422 ? 1.536 12.024 -19.672 1.00 91.31 422 LEU A N 1
ATOM 3277 C CA . LEU A 1 422 ? 0.582 11.417 -20.594 1.00 91.31 422 LEU A CA 1
ATOM 3278 C C . LEU A 1 422 ? -0.569 12.392 -20.850 1.00 91.31 422 LEU A C 1
ATOM 3280 O O . LEU A 1 422 ? -1.024 13.107 -19.962 1.00 91.31 422 LEU A O 1
ATOM 3284 N N . ILE A 1 423 ? -1.046 12.451 -22.089 1.00 89.88 423 ILE A N 1
ATOM 3285 C CA . ILE A 1 423 ? -2.201 13.272 -22.466 1.00 89.88 423 ILE A CA 1
ATOM 3286 C C . ILE A 1 423 ? -3.306 12.327 -22.909 1.00 89.88 423 ILE A C 1
ATOM 3288 O O . ILE A 1 423 ? -3.100 11.548 -23.838 1.00 89.88 423 ILE A O 1
ATOM 3292 N N . GLU A 1 424 ? -4.456 12.378 -22.235 1.00 89.19 424 GLU A N 1
ATOM 3293 C CA . GLU A 1 424 ? -5.608 11.547 -22.587 1.00 89.19 424 GLU A CA 1
ATOM 3294 C C . GLU A 1 424 ? -6.133 11.940 -23.977 1.00 89.19 424 GLU A C 1
ATOM 3296 O O . GLU A 1 424 ? -6.283 13.121 -24.299 1.00 89.19 424 GLU A O 1
ATOM 3301 N N . THR A 1 425 ? -6.389 10.939 -24.817 1.00 87.19 425 THR A N 1
ATOM 3302 C CA . THR A 1 425 ? -6.866 11.103 -26.193 1.00 87.19 425 THR A CA 1
ATOM 3303 C C . THR A 1 425 ? -8.210 10.402 -26.358 1.00 87.19 425 THR A C 1
ATOM 3305 O O . THR A 1 425 ? -8.387 9.260 -25.945 1.00 87.19 425 THR A O 1
ATOM 3308 N N . HIS A 1 426 ? -9.171 11.079 -26.987 1.00 70.94 426 HIS A N 1
ATOM 3309 C CA . HIS A 1 426 ? -10.513 10.536 -27.236 1.00 70.94 426 HIS A CA 1
ATOM 3310 C C . HIS A 1 426 ? -10.615 9.733 -28.545 1.00 70.94 426 HIS A C 1
ATOM 3312 O O . HIS A 1 426 ? -11.714 9.468 -29.034 1.00 70.94 426 HIS A O 1
ATOM 3318 N N . GLU A 1 427 ? -9.479 9.348 -29.126 1.00 57.22 427 GLU A N 1
ATOM 3319 C CA . GLU A 1 427 ? -9.444 8.475 -30.293 1.00 57.22 427 GLU A CA 1
ATOM 3320 C C . GLU A 1 427 ? -9.663 7.026 -29.844 1.00 57.22 427 GLU A C 1
ATOM 3322 O O . GLU A 1 427 ? -8.780 6.379 -29.275 1.00 57.22 427 GLU A O 1
ATOM 3327 N N . GLN A 1 428 ? -10.872 6.526 -30.111 1.00 44.97 428 GLN A N 1
ATOM 3328 C CA . GLN A 1 428 ? -11.137 5.089 -30.168 1.00 44.97 428 GLN A CA 1
ATOM 3329 C C . GLN A 1 428 ? -10.126 4.452 -31.134 1.00 44.97 428 GLN A C 1
ATOM 3331 O O . GLN A 1 428 ? -9.882 5.043 -32.192 1.00 44.97 428 GLN A O 1
ATOM 3336 N N . PRO A 1 429 ? -9.552 3.275 -30.824 1.00 38.84 429 PRO A N 1
ATOM 3337 C CA . PRO A 1 429 ? -8.701 2.581 -31.778 1.00 38.84 429 PRO A CA 1
ATOM 3338 C C . PRO A 1 429 ? -9.510 2.333 -33.052 1.00 38.84 429 PRO A C 1
ATOM 3340 O O . PRO A 1 429 ? -10.540 1.654 -33.028 1.00 38.84 429 PRO A O 1
ATOM 3343 N N . SER A 1 430 ? -9.066 2.908 -34.171 1.00 34.16 430 SER A N 1
ATOM 3344 C CA . SER A 1 430 ? -9.607 2.542 -35.471 1.00 34.16 430 SER A CA 1
ATOM 3345 C C . SER A 1 430 ? -9.367 1.050 -35.657 1.00 34.16 430 SER A C 1
ATOM 3347 O O . SER A 1 430 ? -8.240 0.578 -35.498 1.00 34.16 430 SER A O 1
ATOM 3349 N N . ALA A 1 431 ? -10.425 0.305 -35.981 1.00 36.00 431 ALA A N 1
ATOM 3350 C CA . ALA A 1 431 ? -10.285 -1.088 -36.370 1.00 36.00 431 ALA A CA 1
ATOM 3351 C C . ALA A 1 431 ? -9.312 -1.140 -37.555 1.00 36.00 431 ALA A C 1
ATOM 3353 O O . ALA A 1 431 ? -9.633 -0.660 -38.645 1.00 36.00 431 ALA A O 1
ATOM 3354 N N . ALA A 1 432 ? -8.100 -1.644 -37.313 1.00 36.62 432 ALA A N 1
ATOM 3355 C CA . ALA A 1 432 ? -7.107 -1.824 -38.356 1.00 36.62 432 ALA A CA 1
ATOM 3356 C C . ALA A 1 432 ? -7.702 -2.805 -39.367 1.00 36.62 432 ALA A C 1
ATOM 3358 O O . ALA A 1 432 ? -8.013 -3.944 -39.019 1.00 36.62 432 ALA A O 1
ATOM 3359 N N . GLY A 1 433 ? -7.950 -2.320 -40.583 1.00 31.55 433 GLY A N 1
ATOM 3360 C CA . GLY A 1 433 ? -8.689 -3.076 -41.580 1.00 31.55 433 GLY A CA 1
ATOM 3361 C C . GLY A 1 433 ? -7.987 -4.385 -41.920 1.00 31.55 433 GLY A C 1
ATOM 3362 O O . GLY A 1 433 ? -6.799 -4.394 -42.244 1.00 31.55 433 GLY A O 1
ATOM 3363 N N . GLU A 1 434 ? -8.745 -5.479 -41.913 1.00 33.88 434 GLU A N 1
ATOM 3364 C CA . GLU A 1 434 ? -8.364 -6.712 -42.595 1.00 33.88 434 GLU A CA 1
ATOM 3365 C C . GLU A 1 434 ? -8.369 -6.470 -44.114 1.00 33.88 434 GLU A C 1
ATOM 3367 O O . GLU A 1 434 ? -9.311 -6.808 -44.827 1.00 33.88 434 GLU A O 1
ATOM 3372 N N . SER A 1 435 ? -7.300 -5.863 -44.624 1.00 29.45 435 SER A N 1
ATOM 3373 C CA . SER A 1 435 ? -6.992 -5.810 -46.051 1.00 29.45 435 SER A CA 1
ATOM 3374 C C . SER A 1 435 ? -5.566 -6.305 -46.251 1.00 29.45 435 SER A C 1
ATOM 3376 O O . SER A 1 435 ? -4.599 -5.557 -46.099 1.00 29.45 435 SER A O 1
ATOM 3378 N N . GLY A 1 436 ? -5.437 -7.598 -46.545 1.00 35.31 436 GLY A N 1
ATOM 3379 C CA . GLY A 1 436 ? -4.152 -8.202 -46.864 1.00 35.31 436 GLY A CA 1
ATOM 3380 C C . GLY A 1 436 ? -3.656 -7.732 -48.227 1.00 35.31 436 GLY A C 1
ATOM 3381 O O . GLY A 1 436 ? -4.079 -8.273 -49.244 1.00 35.31 436 GLY A O 1
ATOM 3382 N N . GLU A 1 437 ? -2.720 -6.786 -48.239 1.00 29.33 437 GLU A N 1
ATOM 3383 C CA . GLU A 1 437 ? -1.903 -6.471 -49.412 1.00 29.33 437 GLU A CA 1
ATOM 3384 C C . GLU A 1 437 ? -0.412 -6.624 -49.088 1.00 29.33 437 GLU A C 1
ATOM 3386 O O . GLU A 1 437 ? 0.080 -6.262 -48.019 1.00 29.33 437 GLU A O 1
ATOM 3391 N N . THR A 1 438 ? 0.308 -7.244 -50.018 1.00 29.02 438 THR A N 1
ATOM 3392 C CA . THR A 1 438 ? 1.715 -7.629 -49.882 1.00 29.02 438 THR A CA 1
ATOM 3393 C C . THR A 1 438 ? 2.660 -6.432 -49.961 1.00 29.02 438 THR A C 1
ATOM 3395 O O . THR A 1 438 ? 2.663 -5.709 -50.956 1.00 29.02 438 THR A O 1
ATOM 3398 N N . LEU A 1 439 ? 3.542 -6.301 -48.966 1.00 28.34 439 LEU A N 1
ATOM 3399 C CA . LEU A 1 439 ? 4.656 -5.346 -48.958 1.00 28.34 439 LEU A CA 1
ATOM 3400 C C . LEU A 1 439 ? 5.647 -5.599 -50.118 1.00 28.34 439 LEU A C 1
ATOM 3402 O O . LEU A 1 439 ? 6.142 -6.723 -50.245 1.00 28.34 439 LEU A O 1
ATOM 3406 N N . PRO A 1 440 ? 6.028 -4.575 -50.906 1.00 28.30 440 PRO A N 1
ATOM 3407 C CA . PRO A 1 440 ? 7.239 -4.608 -51.719 1.00 28.30 440 PRO A CA 1
ATOM 3408 C C . PRO A 1 440 ? 8.491 -4.280 -50.878 1.00 28.30 440 PRO A C 1
ATOM 3410 O O . PRO A 1 440 ? 8.414 -3.669 -49.813 1.00 28.30 440 PRO A O 1
ATOM 3413 N N . ALA A 1 441 ? 9.661 -4.711 -51.356 1.00 27.84 441 ALA A N 1
ATOM 3414 C CA . ALA A 1 441 ? 10.942 -4.598 -50.649 1.00 27.84 441 ALA A CA 1
ATOM 3415 C C . ALA A 1 441 ? 11.460 -3.141 -50.525 1.00 27.84 441 ALA A C 1
ATOM 3417 O O . ALA A 1 441 ? 11.156 -2.312 -51.384 1.00 27.84 441 ALA A O 1
ATOM 3418 N N . PRO A 1 442 ? 12.279 -2.818 -49.501 1.00 32.47 442 PRO A N 1
ATOM 3419 C CA . PRO A 1 442 ? 12.713 -1.447 -49.241 1.00 32.47 442 PRO A CA 1
ATOM 3420 C C . PRO A 1 442 ? 13.831 -0.989 -50.189 1.00 32.47 442 PRO A C 1
ATOM 3422 O O . PRO A 1 442 ? 14.948 -1.509 -50.160 1.00 32.47 442 PRO A O 1
ATOM 3425 N N . THR A 1 443 ? 13.561 0.053 -50.976 1.00 27.47 443 THR A N 1
ATOM 3426 C CA . THR A 1 443 ? 14.603 0.881 -51.606 1.00 27.47 443 THR A CA 1
ATOM 3427 C C . THR A 1 443 ? 15.159 1.883 -50.597 1.00 27.47 443 THR A C 1
ATOM 3429 O O . THR A 1 443 ? 14.405 2.494 -49.845 1.00 27.47 443 THR A O 1
ATOM 3432 N N . ALA A 1 444 ? 16.480 2.071 -50.588 1.00 35.19 444 ALA A N 1
ATOM 3433 C CA . ALA A 1 444 ? 17.138 2.996 -49.672 1.00 35.19 444 ALA A CA 1
ATOM 3434 C C . ALA A 1 444 ? 16.799 4.462 -49.997 1.00 35.19 444 ALA A C 1
ATOM 3436 O O . ALA A 1 444 ? 17.118 4.952 -51.080 1.00 35.19 444 ALA A O 1
ATOM 3437 N N . GLY A 1 445 ? 16.217 5.162 -49.025 1.00 25.84 445 GLY A N 1
ATOM 3438 C CA . GLY A 1 445 ? 16.005 6.606 -49.021 1.00 25.84 445 GLY A CA 1
ATOM 3439 C C . GLY A 1 445 ? 16.231 7.138 -47.609 1.00 25.84 445 GLY A C 1
ATOM 3440 O O . GLY A 1 445 ? 15.797 6.521 -46.638 1.00 25.84 445 GLY A O 1
ATOM 3441 N N . ILE A 1 446 ? 16.965 8.245 -47.488 1.00 41.06 446 ILE A N 1
ATOM 3442 C CA . ILE A 1 446 ? 17.132 8.951 -46.216 1.00 41.06 446 ILE A CA 1
ATOM 3443 C C . ILE A 1 446 ? 15.886 9.816 -46.040 1.00 41.06 446 ILE A C 1
ATOM 3445 O O . ILE A 1 446 ? 15.775 10.857 -46.681 1.00 41.06 446 ILE A O 1
ATOM 3449 N N . GLU A 1 447 ? 14.960 9.373 -45.195 1.00 29.94 447 GLU A N 1
ATOM 3450 C CA . GLU A 1 447 ? 13.823 10.181 -44.754 1.00 29.94 447 GLU A CA 1
ATOM 3451 C C . GLU A 1 447 ? 14.034 10.619 -43.304 1.00 29.94 447 GLU A C 1
ATOM 3453 O O . GLU A 1 447 ? 14.529 9.867 -42.459 1.00 29.94 447 GLU A O 1
ATOM 3458 N N . GLU A 1 448 ? 13.719 11.884 -43.043 1.00 34.22 448 GLU A N 1
ATOM 3459 C CA . GLU A 1 448 ? 13.916 12.536 -41.754 1.00 34.22 448 GLU A CA 1
ATOM 3460 C C . GLU A 1 448 ? 13.065 11.852 -40.675 1.00 34.22 448 GLU A C 1
ATOM 3462 O O . GLU A 1 448 ? 11.897 11.528 -40.899 1.00 34.22 448 GLU A O 1
ATOM 3467 N N . GLN A 1 449 ? 13.630 11.655 -39.477 1.00 33.69 449 GLN A N 1
ATOM 3468 C CA . GLN A 1 449 ? 12.871 11.165 -38.324 1.00 33.69 449 GLN A CA 1
ATOM 3469 C C . GLN A 1 449 ? 11.897 12.245 -37.841 1.00 33.69 449 GLN A C 1
ATOM 3471 O O . GLN A 1 449 ? 12.175 12.986 -36.899 1.00 33.69 449 GLN A O 1
ATOM 3476 N N . GLY A 1 450 ? 10.739 12.320 -38.498 1.00 35.31 450 GLY A N 1
ATOM 3477 C CA . GLY A 1 450 ? 9.573 13.021 -37.985 1.00 35.31 450 GLY A CA 1
ATOM 3478 C C . GLY A 1 450 ? 9.187 12.458 -36.619 1.00 35.31 450 GLY A C 1
ATOM 3479 O O . GLY A 1 450 ? 9.187 11.242 -36.417 1.00 35.31 450 GLY A O 1
ATOM 3480 N N . ASP A 1 451 ? 8.876 13.359 -35.691 1.00 42.75 451 ASP A N 1
ATOM 3481 C CA . ASP A 1 451 ? 8.594 13.081 -34.281 1.00 42.75 451 ASP A CA 1
ATOM 3482 C C . ASP A 1 451 ? 7.328 12.209 -34.136 1.00 42.75 451 ASP A C 1
ATOM 3484 O O . ASP A 1 451 ? 6.203 12.707 -34.021 1.00 42.75 451 ASP A O 1
ATOM 3488 N N . GLN A 1 452 ? 7.489 10.881 -34.225 1.00 53.94 452 GLN A N 1
ATOM 3489 C CA . GLN A 1 452 ? 6.399 9.921 -34.052 1.00 53.94 452 GLN A CA 1
ATOM 3490 C C . GLN A 1 452 ? 5.957 9.925 -32.588 1.00 53.94 452 GLN A C 1
ATOM 3492 O O . GLN A 1 452 ? 6.486 9.197 -31.750 1.00 53.94 452 GLN A O 1
ATOM 3497 N N . LEU A 1 453 ? 4.952 10.756 -32.309 1.00 71.50 453 LEU A N 1
ATOM 3498 C CA . LEU A 1 453 ? 4.278 10.856 -31.021 1.00 71.50 453 LEU A CA 1
ATOM 3499 C C . LEU A 1 453 ? 3.774 9.479 -30.578 1.00 71.50 453 LEU A C 1
ATOM 3501 O O . LEU A 1 453 ? 2.781 8.957 -31.092 1.00 71.50 453 LEU A O 1
ATOM 3505 N N . GLU A 1 454 ? 4.483 8.902 -29.612 1.00 88.31 454 GLU A N 1
ATOM 3506 C CA . GLU A 1 454 ? 4.183 7.591 -29.059 1.00 88.31 454 GLU A CA 1
ATOM 3507 C C . GLU A 1 454 ? 2.792 7.575 -28.420 1.00 88.31 454 GLU A C 1
ATOM 3509 O O . GLU A 1 454 ? 2.378 8.499 -27.713 1.00 88.31 454 GLU A O 1
ATOM 3514 N N . ARG A 1 455 ? 2.069 6.481 -28.655 1.00 90.94 455 ARG A N 1
ATOM 3515 C CA . ARG A 1 455 ? 0.734 6.239 -28.116 1.00 90.94 455 ARG A CA 1
ATOM 3516 C C . ARG A 1 455 ? 0.735 4.955 -27.305 1.00 90.94 455 ARG A C 1
ATOM 3518 O O . ARG A 1 455 ? 1.356 3.969 -27.695 1.00 90.94 455 ARG A O 1
ATOM 3525 N N . CYS A 1 456 ? 0.003 4.948 -26.201 1.00 91.31 456 CYS A N 1
ATOM 3526 C CA . CYS A 1 456 ? -0.250 3.743 -25.422 1.00 91.31 456 CYS A CA 1
ATOM 3527 C C . CYS A 1 456 ? -1.698 3.714 -24.933 1.00 91.31 456 CYS A C 1
ATOM 3529 O O . CYS A 1 456 ? -2.299 4.756 -24.690 1.00 91.31 456 CYS A O 1
ATOM 3531 N N . THR A 1 457 ? -2.252 2.519 -24.765 1.00 92.56 457 THR A N 1
ATOM 3532 C CA . THR A 1 457 ? -3.579 2.321 -24.177 1.00 92.56 457 THR A CA 1
ATOM 3533 C C . THR A 1 457 ? -3.412 1.551 -22.874 1.00 92.56 457 THR A C 1
ATOM 3535 O O . THR A 1 457 ? -2.683 0.559 -22.829 1.00 92.56 457 THR A O 1
ATOM 3538 N N . LEU A 1 458 ? -4.041 2.033 -21.801 1.00 89.94 458 LEU A N 1
ATOM 3539 C CA . LEU A 1 458 ? -3.876 1.516 -20.442 1.00 89.94 458 LEU A CA 1
ATOM 3540 C C . LEU A 1 458 ? -5.246 1.270 -19.803 1.00 89.94 458 LEU A C 1
ATOM 3542 O O . LEU A 1 458 ? -6.112 2.146 -19.816 1.00 89.94 458 LEU A O 1
ATOM 3546 N N . LYS A 1 459 ? -5.438 0.096 -19.193 1.00 90.06 459 LYS A N 1
ATOM 3547 C CA . LYS A 1 459 ? -6.566 -0.151 -18.286 1.00 90.06 459 LYS A CA 1
ATOM 3548 C C . LYS A 1 459 ? -6.176 0.364 -16.900 1.00 90.06 459 LYS A C 1
ATOM 3550 O O . LYS A 1 459 ? -5.438 -0.299 -16.178 1.00 90.06 459 LYS A O 1
ATOM 3555 N N . LEU A 1 460 ? -6.632 1.566 -16.557 1.00 89.38 460 LEU A N 1
ATOM 3556 C CA . LEU A 1 460 ? -6.354 2.180 -15.257 1.00 89.38 460 LEU A CA 1
ATOM 3557 C C . LEU A 1 460 ? -7.141 1.461 -14.151 1.00 89.38 460 LEU A C 1
ATOM 3559 O O . LEU A 1 460 ? -8.340 1.217 -14.298 1.00 89.38 460 LEU A O 1
ATOM 3563 N N . ARG A 1 461 ? -6.481 1.123 -13.037 1.00 86.19 461 ARG A N 1
ATOM 3564 C CA . ARG A 1 461 ? -7.137 0.473 -11.894 1.00 86.19 461 ARG A CA 1
ATOM 3565 C C . ARG A 1 461 ? -7.837 1.517 -11.030 1.00 86.19 461 ARG A C 1
ATOM 3567 O O . ARG A 1 461 ? -7.193 2.190 -10.234 1.00 86.19 461 ARG A O 1
ATOM 3574 N N . VAL A 1 462 ? -9.157 1.600 -11.168 1.00 89.50 462 VAL A N 1
ATOM 3575 C CA . VAL A 1 462 ? -10.021 2.406 -10.297 1.00 89.50 462 VAL A CA 1
ATOM 3576 C C . VAL A 1 462 ? -10.026 1.833 -8.887 1.00 89.50 462 VAL A C 1
ATOM 3578 O O . VAL A 1 462 ? -10.334 0.655 -8.699 1.00 89.50 462 VAL A O 1
ATOM 3581 N N . ARG A 1 463 ? -9.796 2.680 -7.888 1.00 92.06 463 ARG A N 1
ATOM 3582 C CA . ARG A 1 463 ? -10.077 2.372 -6.484 1.00 92.06 463 ARG A CA 1
ATOM 3583 C C . ARG A 1 463 ? -11.112 3.357 -5.962 1.00 92.06 463 ARG A C 1
ATOM 3585 O O . ARG A 1 463 ? -11.010 4.562 -6.165 1.00 92.06 463 ARG A O 1
ATOM 3592 N N . THR A 1 464 ? -12.100 2.856 -5.229 1.00 93.69 464 THR A N 1
ATOM 3593 C CA . THR A 1 464 ? -13.030 3.700 -4.466 1.00 93.69 464 THR A CA 1
ATOM 3594 C C . THR A 1 464 ? -13.393 3.020 -3.157 1.00 93.69 464 THR A C 1
ATOM 3596 O O . THR A 1 464 ? -13.426 1.795 -3.086 1.00 93.69 464 THR A O 1
ATOM 3599 N N . ILE A 1 465 ? -13.732 3.828 -2.162 1.00 97.12 465 ILE A N 1
ATOM 3600 C CA . ILE A 1 465 ? -14.394 3.405 -0.927 1.00 97.12 465 ILE A CA 1
ATOM 3601 C C . ILE A 1 465 ? -15.773 4.057 -0.844 1.00 97.12 465 ILE A C 1
ATOM 3603 O O . ILE A 1 465 ? -16.066 5.001 -1.583 1.00 97.12 465 ILE A O 1
ATOM 3607 N N . ASP A 1 466 ? -16.618 3.558 0.049 1.00 98.06 466 ASP A N 1
ATOM 3608 C CA . ASP A 1 466 ? -17.898 4.169 0.403 1.00 98.06 466 ASP A CA 1
ATOM 3609 C C . ASP A 1 466 ? -18.034 4.167 1.936 1.00 98.06 466 ASP A C 1
ATOM 3611 O O . ASP A 1 466 ? -18.592 3.224 2.500 1.00 98.06 466 ASP A O 1
ATOM 3615 N N . PRO A 1 467 ? -17.421 5.148 2.635 1.00 97.88 467 PRO A N 1
ATOM 3616 C CA . PRO A 1 467 ? -17.192 5.055 4.073 1.00 97.88 467 PRO A CA 1
ATOM 3617 C C . PRO A 1 467 ? -18.492 4.835 4.863 1.00 97.88 467 PRO A C 1
ATOM 3619 O O . PRO A 1 467 ? -19.403 5.661 4.770 1.00 97.88 467 PRO A O 1
ATOM 3622 N N . PRO A 1 468 ? -18.605 3.760 5.662 1.00 97.94 468 PRO A N 1
ATOM 3623 C CA . PRO A 1 468 ? -19.745 3.555 6.542 1.00 97.94 468 PRO A CA 1
ATOM 3624 C C . PRO A 1 468 ? -19.735 4.588 7.675 1.00 97.94 468 PRO A C 1
ATOM 3626 O O . PRO A 1 468 ? -18.744 4.761 8.389 1.00 97.94 468 PRO A O 1
ATOM 3629 N N . VAL A 1 469 ? -20.870 5.257 7.856 1.00 98.31 469 VAL A N 1
ATOM 3630 C CA . VAL A 1 469 ? -21.088 6.319 8.840 1.00 98.31 469 VAL A CA 1
ATOM 3631 C C . VAL A 1 469 ? -22.099 5.851 9.876 1.00 98.31 469 VAL A C 1
ATOM 3633 O O . VAL A 1 469 ? -23.149 5.301 9.540 1.00 98.31 469 VAL A O 1
ATOM 3636 N N . LYS A 1 470 ? -21.808 6.096 11.153 1.00 97.69 470 LYS A N 1
ATOM 3637 C CA . LYS A 1 470 ? -22.748 5.861 12.249 1.00 97.69 470 LYS A CA 1
ATOM 3638 C C . LYS A 1 470 ? -23.779 6.991 12.310 1.00 97.69 470 LYS A C 1
ATOM 3640 O O . LYS A 1 470 ? -23.437 8.128 12.624 1.00 97.69 470 LYS A O 1
ATOM 3645 N N . THR A 1 471 ? -25.045 6.666 12.079 1.00 95.75 471 THR A N 1
ATOM 3646 C CA . THR A 1 471 ? -26.194 7.576 12.193 1.00 95.75 471 THR A CA 1
ATOM 3647 C C . THR A 1 471 ? -27.126 7.130 13.334 1.00 95.75 471 THR A C 1
ATOM 3649 O O . THR A 1 471 ? -26.983 6.019 13.856 1.00 95.75 471 THR A O 1
ATOM 3652 N N . PRO A 1 472 ? -28.105 7.955 13.759 1.00 94.44 472 PRO A N 1
ATOM 3653 C CA . PRO A 1 472 ? -29.095 7.546 14.761 1.00 94.44 472 PRO A CA 1
ATOM 3654 C C . PRO A 1 472 ? -29.946 6.333 14.345 1.00 94.44 472 PRO A C 1
ATOM 3656 O O . PRO A 1 472 ? -30.480 5.641 15.207 1.00 94.44 472 PRO A O 1
ATOM 3659 N N . SER A 1 473 ? -30.067 6.071 13.039 1.00 92.44 473 SER A N 1
ATOM 3660 C CA . SER A 1 473 ? -30.819 4.950 12.459 1.00 92.44 473 SER A CA 1
ATOM 3661 C C . SER A 1 473 ? -29.979 3.694 12.183 1.00 92.44 473 SER A C 1
ATOM 3663 O O . SER A 1 473 ? -30.531 2.702 11.712 1.00 92.44 473 SER A O 1
ATOM 3665 N N . GLY A 1 474 ? -28.672 3.707 12.465 1.00 94.69 474 GLY A N 1
ATOM 3666 C CA . GLY A 1 474 ? -27.770 2.570 12.249 1.00 94.69 474 GLY A CA 1
ATOM 3667 C C . GLY A 1 474 ? -26.486 2.966 11.523 1.00 94.69 474 GLY A C 1
ATOM 3668 O O . GLY A 1 474 ? -26.057 4.113 11.583 1.00 94.69 474 GLY A O 1
ATOM 3669 N N . VAL A 1 475 ? -25.850 2.015 10.840 1.00 97.38 475 VAL A N 1
ATOM 3670 C CA . VAL A 1 475 ? -24.690 2.290 9.977 1.00 97.38 475 VAL A CA 1
ATOM 3671 C C . VAL A 1 475 ? -25.168 2.420 8.534 1.00 97.38 475 VAL A C 1
ATOM 3673 O O . VAL A 1 475 ? -25.880 1.547 8.041 1.00 97.38 475 VAL A O 1
ATOM 3676 N N . GLN A 1 476 ? -24.798 3.508 7.859 1.00 97.69 476 GLN A N 1
ATOM 3677 C CA . GLN A 1 476 ? -25.178 3.788 6.469 1.00 97.69 476 GLN A CA 1
ATOM 3678 C C . GLN A 1 476 ? -23.941 4.217 5.664 1.00 97.69 476 GLN A C 1
ATOM 3680 O O . GLN A 1 476 ? -23.111 4.947 6.204 1.00 97.69 476 GLN A O 1
ATOM 3685 N N . PRO A 1 477 ? -23.781 3.784 4.400 1.00 98.06 477 PRO A N 1
ATOM 3686 C CA . PRO A 1 477 ? -22.666 4.221 3.562 1.00 98.06 477 PRO A CA 1
ATOM 3687 C C . PRO A 1 477 ? -22.781 5.715 3.249 1.00 98.06 477 PRO A C 1
ATOM 3689 O O . PRO A 1 477 ? -23.891 6.240 3.115 1.00 98.06 477 PRO A O 1
ATOM 3692 N N . LEU A 1 478 ? -21.646 6.396 3.092 1.00 98.50 478 LEU A N 1
ATOM 3693 C CA . LEU A 1 478 ? -21.600 7.820 2.767 1.00 98.50 478 LEU A CA 1
ATOM 3694 C C . LEU A 1 478 ? -22.432 8.158 1.524 1.00 98.50 478 LEU A C 1
ATOM 3696 O O . LEU A 1 478 ? -23.132 9.165 1.525 1.00 98.50 478 LEU A O 1
ATOM 3700 N N . SER A 1 479 ? -22.432 7.313 0.492 1.00 98.25 479 SER A N 1
ATOM 3701 C CA . SER A 1 479 ? -23.219 7.547 -0.725 1.00 98.25 479 SER A CA 1
ATOM 3702 C C . SER A 1 479 ? -24.744 7.495 -0.526 1.00 98.25 479 SER A C 1
ATOM 3704 O O . SER A 1 479 ? -25.484 7.976 -1.381 1.00 98.25 479 SER A O 1
ATOM 3706 N N . ALA A 1 480 ? -25.239 6.971 0.600 1.00 98.06 480 ALA A N 1
ATOM 3707 C CA . ALA A 1 480 ? -26.651 7.075 0.984 1.00 98.06 480 ALA A CA 1
ATOM 3708 C C . ALA A 1 480 ? -26.969 8.361 1.774 1.00 98.06 480 ALA A C 1
ATOM 3710 O O . ALA A 1 480 ? -28.141 8.686 1.961 1.00 98.06 480 ALA A O 1
ATOM 3711 N N . LEU A 1 481 ? -25.943 9.073 2.254 1.00 98.06 481 LEU A N 1
ATOM 3712 C CA . LEU A 1 481 ? -26.053 10.268 3.099 1.00 98.06 481 LEU A CA 1
ATOM 3713 C C . LEU A 1 481 ? -25.658 11.557 2.362 1.00 98.06 481 LEU A C 1
ATOM 3715 O O . LEU A 1 481 ? -26.180 12.622 2.680 1.00 98.06 481 LEU A O 1
ATOM 3719 N N . ASP A 1 482 ? -24.765 11.458 1.376 1.00 98.19 482 ASP A N 1
ATOM 3720 C CA . ASP A 1 482 ? -24.266 12.568 0.566 1.00 98.19 482 ASP A CA 1
ATOM 3721 C C . ASP A 1 482 ? -24.476 12.280 -0.942 1.00 98.19 482 ASP A C 1
ATOM 3723 O O . ASP A 1 482 ? -23.719 11.512 -1.554 1.00 98.19 482 ASP A O 1
ATOM 3727 N N . PRO A 1 483 ? -25.517 12.875 -1.563 1.00 97.62 483 PRO A N 1
ATOM 3728 C CA . PRO A 1 483 ? -25.825 12.683 -2.982 1.00 97.62 483 PRO A CA 1
ATOM 3729 C C . PRO A 1 483 ? -24.750 13.198 -3.950 1.00 97.62 483 PRO A C 1
ATOM 3731 O O . PRO A 1 483 ? -24.658 12.700 -5.076 1.00 97.62 483 PRO A O 1
ATOM 3734 N N . ASP A 1 484 ? -23.934 14.173 -3.543 1.00 97.00 484 ASP A N 1
ATOM 3735 C CA . ASP A 1 484 ? -22.880 14.735 -4.391 1.00 97.00 484 ASP A CA 1
ATOM 3736 C C . ASP A 1 484 ? -21.650 13.821 -4.394 1.00 97.00 484 ASP A C 1
ATOM 3738 O O . ASP A 1 484 ? -21.092 13.539 -5.460 1.00 97.00 484 ASP A O 1
ATOM 3742 N N . PHE A 1 485 ? -21.289 13.253 -3.237 1.00 97.94 485 PHE A N 1
ATOM 3743 C CA . PHE A 1 485 ? -20.325 12.155 -3.164 1.00 97.94 485 PHE A CA 1
ATOM 3744 C C . PHE A 1 485 ? -20.796 10.939 -3.973 1.00 97.94 485 PHE A C 1
ATOM 3746 O O . PHE A 1 485 ? -20.027 10.423 -4.788 1.00 97.94 485 PHE A O 1
ATOM 3753 N N . HIS A 1 486 ? -22.057 10.514 -3.815 1.00 98.06 486 HIS A N 1
ATOM 3754 C CA . HIS A 1 486 ? -22.637 9.398 -4.571 1.00 98.06 486 HIS A CA 1
ATOM 3755 C C . HIS A 1 486 ? -22.496 9.581 -6.086 1.00 98.06 486 HIS A C 1
ATOM 3757 O O . HIS A 1 486 ? -22.037 8.671 -6.786 1.00 98.06 486 HIS A O 1
ATOM 3763 N N . ARG A 1 487 ? -22.858 10.770 -6.587 1.00 97.75 487 ARG A N 1
ATOM 3764 C CA . ARG A 1 487 ? -22.755 11.117 -8.006 1.00 97.75 487 ARG A CA 1
ATOM 3765 C C . ARG A 1 487 ? -21.299 11.115 -8.462 1.00 97.75 487 ARG A C 1
ATOM 3767 O O . ARG A 1 487 ? -20.961 10.375 -9.379 1.00 97.75 487 ARG A O 1
ATOM 3774 N N . ARG A 1 488 ? -20.415 11.853 -7.774 1.00 96.38 488 ARG A N 1
ATOM 3775 C CA . ARG A 1 488 ? -18.991 11.966 -8.145 1.00 96.38 488 ARG A CA 1
ATOM 3776 C C . ARG A 1 488 ? -18.285 10.603 -8.142 1.00 96.38 488 ARG A C 1
ATOM 3778 O O . ARG A 1 488 ? -17.466 10.342 -9.022 1.00 96.38 488 ARG A O 1
ATOM 3785 N N . ARG A 1 489 ? -18.604 9.729 -7.180 1.00 96.81 489 ARG A N 1
ATOM 3786 C CA . ARG A 1 489 ? -18.089 8.352 -7.104 1.00 96.81 489 ARG A CA 1
ATOM 3787 C C . ARG A 1 489 ? -18.603 7.488 -8.259 1.00 96.81 489 ARG A C 1
ATOM 3789 O O . ARG A 1 489 ? -17.805 6.802 -8.893 1.00 96.81 489 ARG A O 1
ATOM 3796 N N . SER A 1 490 ? -19.902 7.542 -8.549 1.00 96.38 490 SER A N 1
ATOM 3797 C CA . SER A 1 490 ? -20.525 6.780 -9.641 1.00 96.38 490 SER A CA 1
ATOM 3798 C C . SER A 1 490 ? -19.993 7.203 -11.011 1.00 96.38 490 SER A C 1
ATOM 3800 O O . SER A 1 490 ? -19.540 6.354 -11.778 1.00 96.38 490 SER A O 1
ATOM 3802 N N . ASP A 1 491 ? -19.961 8.509 -11.286 1.00 94.94 491 ASP A N 1
ATOM 3803 C CA . ASP A 1 491 ? -19.446 9.070 -12.539 1.00 94.94 491 ASP A CA 1
ATOM 3804 C C . ASP A 1 491 ? -17.979 8.674 -12.764 1.00 94.94 491 ASP A C 1
ATOM 3806 O O . ASP A 1 491 ? -17.594 8.312 -13.878 1.00 94.94 491 ASP A O 1
ATOM 3810 N N . TYR A 1 492 ? -17.159 8.684 -11.704 1.00 94.00 492 TYR A N 1
ATOM 3811 C CA . TYR A 1 492 ? -15.765 8.255 -11.791 1.00 94.00 492 TYR A CA 1
ATOM 3812 C C . TYR A 1 492 ? -15.619 6.777 -12.166 1.00 94.00 492 TYR A C 1
ATOM 3814 O O . TYR A 1 492 ? -14.910 6.469 -13.127 1.00 94.00 492 TYR A O 1
ATOM 3822 N N . ILE A 1 493 ? -16.315 5.882 -11.454 1.00 93.25 493 ILE A N 1
ATOM 3823 C CA . ILE A 1 493 ? -16.312 4.440 -11.745 1.00 93.25 493 ILE A CA 1
ATOM 3824 C C . ILE A 1 493 ? -16.718 4.191 -13.204 1.00 93.25 493 ILE A C 1
ATOM 3826 O O . ILE A 1 493 ? -16.045 3.433 -13.899 1.00 93.25 493 ILE A O 1
ATOM 3830 N N . LEU A 1 494 ? -17.766 4.867 -13.691 1.00 92.38 494 LEU A N 1
ATOM 3831 C CA . LEU A 1 494 ? -18.232 4.770 -15.079 1.00 92.38 494 LEU A CA 1
ATOM 3832 C C . LEU A 1 494 ? -17.179 5.275 -16.083 1.00 92.38 494 LEU A C 1
ATOM 3834 O O . LEU A 1 494 ? -16.889 4.594 -17.065 1.00 92.38 494 LEU A O 1
ATOM 3838 N N . SER A 1 495 ? -16.552 6.428 -15.822 1.00 88.62 495 SER A N 1
ATOM 3839 C CA . SER A 1 495 ? -15.552 7.049 -16.712 1.00 88.62 495 SER A CA 1
ATOM 3840 C C . SER A 1 495 ? -14.281 6.228 -16.970 1.00 88.62 495 SER A C 1
ATOM 3842 O O . SER A 1 495 ? -13.521 6.553 -17.881 1.00 88.62 495 SER A O 1
ATOM 3844 N N . ARG A 1 496 ? -14.029 5.183 -16.174 1.00 87.12 496 ARG A N 1
ATOM 3845 C CA . ARG A 1 496 ? -12.793 4.387 -16.196 1.00 87.12 496 ARG A CA 1
ATOM 3846 C C . ARG A 1 496 ? -13.043 2.884 -16.416 1.00 87.12 496 ARG A C 1
ATOM 3848 O O . ARG A 1 496 ? -12.142 2.077 -16.214 1.00 87.12 496 ARG A O 1
ATOM 3855 N N . GLN A 1 497 ? -14.244 2.495 -16.862 1.00 85.25 497 GLN A N 1
ATOM 3856 C CA . GLN A 1 497 ? -14.564 1.093 -17.187 1.00 85.25 497 GLN A CA 1
ATOM 3857 C C . GLN A 1 497 ? -13.812 0.567 -18.420 1.00 85.25 497 GLN A C 1
ATOM 3859 O O . GLN A 1 497 ? -13.507 -0.623 -18.501 1.00 85.25 497 GLN A O 1
ATOM 3864 N N . SER A 1 498 ? -13.525 1.442 -19.386 1.00 85.81 498 SER A N 1
ATOM 3865 C CA . SER A 1 498 ? -12.806 1.105 -20.619 1.00 85.81 498 SER A CA 1
ATOM 3866 C C . SER A 1 498 ? -11.322 1.480 -20.525 1.00 85.81 498 SER A C 1
ATOM 3868 O O . SER A 1 498 ? -10.983 2.439 -19.828 1.00 85.81 498 SER A O 1
ATOM 3870 N N . PRO A 1 499 ? -10.427 0.779 -21.249 1.00 90.81 499 PRO A N 1
ATOM 3871 C CA . PRO A 1 499 ? -9.048 1.220 -21.424 1.00 90.81 499 PRO A CA 1
ATOM 3872 C C . PRO A 1 499 ? -8.981 2.634 -22.011 1.00 90.81 499 PRO A C 1
ATOM 3874 O O . PRO A 1 499 ? -9.775 2.997 -22.878 1.00 90.81 499 PRO A O 1
ATOM 3877 N N . VAL A 1 500 ? -8.017 3.419 -21.541 1.00 89.81 500 VAL A N 1
ATOM 3878 C CA . VAL A 1 500 ? -7.843 4.826 -21.908 1.00 89.81 500 VAL A CA 1
ATOM 3879 C C . VAL A 1 500 ? -6.613 4.961 -22.800 1.00 89.81 500 VAL A C 1
ATOM 3881 O O . VAL A 1 500 ? -5.548 4.432 -22.475 1.00 89.81 500 VAL A O 1
ATOM 3884 N N . SER A 1 501 ? -6.759 5.653 -23.931 1.00 92.38 501 SER A N 1
ATOM 3885 C CA . SER A 1 501 ? -5.672 5.915 -24.880 1.00 92.38 501 SER A CA 1
ATOM 3886 C C . SER A 1 501 ? -4.957 7.220 -24.548 1.00 92.38 501 SER A C 1
ATOM 3888 O O . SER A 1 501 ? -5.584 8.272 -24.420 1.00 92.38 501 SER A O 1
ATOM 3890 N N . PHE A 1 502 ? -3.632 7.172 -24.476 1.00 93.38 502 PHE A N 1
ATOM 3891 C CA . PHE A 1 502 ? -2.765 8.294 -24.150 1.00 93.38 502 PHE A CA 1
ATOM 3892 C C . PHE A 1 502 ? -1.721 8.536 -25.234 1.00 93.38 502 PHE A C 1
ATOM 3894 O O . PHE A 1 502 ? -1.157 7.601 -25.802 1.00 93.38 502 PHE A O 1
ATOM 3901 N N . MET A 1 503 ? -1.401 9.808 -25.443 1.00 93.12 503 MET A N 1
ATOM 3902 C CA . MET A 1 503 ? -0.184 10.247 -26.116 1.00 93.12 503 MET A CA 1
ATOM 3903 C C . MET A 1 503 ? 0.901 10.472 -25.057 1.00 93.12 503 MET A C 1
ATOM 3905 O O . MET A 1 503 ? 0.687 11.226 -24.105 1.00 93.12 503 MET A O 1
ATOM 3909 N N . VAL A 1 504 ? 2.050 9.819 -25.219 1.00 93.19 504 VAL A N 1
ATOM 3910 C CA . VAL A 1 504 ? 3.199 9.911 -24.310 1.00 93.19 504 VAL A CA 1
ATOM 3911 C C . VAL A 1 504 ? 4.051 11.117 -24.705 1.00 93.19 504 VAL A C 1
ATOM 3913 O O . VAL A 1 504 ? 4.351 11.316 -25.882 1.00 93.19 504 VAL A O 1
ATOM 3916 N N . LYS A 1 505 ? 4.454 11.934 -23.729 1.00 91.12 505 LYS A N 1
ATOM 3917 C CA . LYS A 1 505 ? 5.361 13.070 -23.934 1.00 91.12 505 LYS A CA 1
ATOM 3918 C C . LYS A 1 505 ? 6.431 13.124 -22.858 1.00 91.12 505 LYS A C 1
ATOM 3920 O O . LYS A 1 505 ? 6.154 12.916 -21.681 1.00 91.12 505 LYS A O 1
ATOM 3925 N N . TYR A 1 506 ? 7.641 13.490 -23.264 1.00 90.12 506 TYR A N 1
ATOM 3926 C CA . TYR A 1 506 ? 8.741 13.788 -22.355 1.00 90.12 506 TYR A CA 1
ATOM 3927 C C . TYR A 1 506 ? 9.062 15.277 -22.418 1.00 90.12 506 TYR A C 1
ATOM 3929 O O . TYR A 1 506 ? 9.382 15.788 -23.490 1.00 90.12 506 TYR A O 1
ATOM 3937 N N . SER A 1 507 ? 9.005 15.980 -21.284 1.00 85.19 507 SER A N 1
ATOM 3938 C CA . SER A 1 507 ? 9.497 17.360 -21.217 1.00 85.19 507 SER A CA 1
ATOM 3939 C C . SER A 1 507 ? 10.979 17.408 -21.632 1.00 85.19 507 SER A C 1
ATOM 3941 O O . SER A 1 507 ? 11.737 16.504 -21.253 1.00 85.19 507 SER A O 1
ATOM 3943 N N . PRO A 1 508 ? 11.425 18.424 -22.395 1.00 76.56 508 PRO A N 1
ATOM 3944 C CA . PRO A 1 508 ? 12.837 18.572 -22.738 1.00 76.56 508 PRO A CA 1
ATOM 3945 C C . PRO A 1 508 ? 13.687 18.733 -21.470 1.00 76.56 508 PRO A C 1
ATOM 3947 O O . PRO A 1 508 ? 13.192 19.152 -20.422 1.00 76.56 508 PRO A O 1
ATOM 3950 N N . LEU A 1 509 ? 14.974 18.389 -21.558 1.00 70.12 509 LEU A N 1
ATOM 3951 C CA . LEU A 1 509 ? 15.917 18.715 -20.488 1.00 70.12 509 LEU A CA 1
ATOM 3952 C C . LEU A 1 509 ? 16.011 20.245 -20.345 1.00 70.12 509 LEU A C 1
ATOM 3954 O O . LEU A 1 509 ? 15.970 20.942 -21.365 1.00 70.12 509 LEU A O 1
ATOM 3958 N N . PRO A 1 510 ? 16.136 20.785 -19.117 1.00 58.75 510 PRO A N 1
ATOM 3959 C CA . PRO A 1 510 ? 16.424 22.200 -18.943 1.00 58.75 510 PRO A CA 1
ATOM 3960 C C . PRO A 1 510 ? 17.740 22.536 -19.653 1.00 58.75 510 PRO A C 1
ATOM 3962 O O . PRO A 1 510 ? 18.720 21.800 -19.550 1.00 58.75 510 PRO A O 1
ATOM 3965 N N . TYR A 1 511 ? 17.752 23.642 -20.395 1.00 41.81 511 TYR A N 1
ATOM 3966 C CA . TYR A 1 511 ? 18.961 24.130 -21.046 1.00 41.81 511 TYR A CA 1
ATOM 3967 C C . TYR A 1 511 ? 19.933 24.634 -19.977 1.00 41.81 511 TYR A C 1
ATOM 3969 O O . TYR A 1 511 ? 19.723 25.704 -19.405 1.00 41.81 511 TYR A O 1
ATOM 3977 N N . GLU A 1 512 ? 20.991 23.871 -19.710 1.00 44.12 512 GLU A N 1
ATOM 3978 C CA . GLU A 1 512 ? 22.147 24.372 -18.974 1.00 44.12 512 GLU A CA 1
ATOM 3979 C C . GLU A 1 512 ? 22.976 25.250 -19.925 1.00 44.12 512 GLU A C 1
ATOM 3981 O O . GLU A 1 512 ? 23.576 24.725 -20.870 1.00 44.12 512 GLU A O 1
ATOM 3986 N N . PRO A 1 513 ? 23.018 26.586 -19.742 1.00 40.72 513 PRO A N 1
ATOM 3987 C CA . PRO A 1 513 ? 23.953 27.407 -20.495 1.00 40.72 513 PRO A CA 1
ATOM 3988 C C . PRO A 1 513 ? 25.382 26.966 -20.146 1.00 40.72 513 PRO A C 1
ATOM 3990 O O . PRO A 1 513 ? 25.661 26.726 -18.968 1.00 40.72 513 PRO A O 1
ATOM 3993 N N . PRO A 1 514 ? 26.303 26.882 -21.125 1.00 48.25 514 PRO A N 1
ATOM 3994 C CA . PRO A 1 514 ? 27.680 26.499 -20.848 1.00 48.25 514 PRO A CA 1
ATOM 3995 C C . PRO A 1 514 ? 28.264 27.456 -19.807 1.00 48.25 514 PRO A C 1
ATOM 3997 O O . PRO A 1 514 ? 28.290 28.673 -20.015 1.00 48.25 514 PRO A O 1
ATOM 4000 N N . THR A 1 515 ? 28.705 26.902 -18.677 1.00 45.31 515 THR A N 1
ATOM 4001 C CA . THR A 1 515 ? 29.329 27.663 -17.596 1.00 45.31 515 THR A CA 1
ATOM 4002 C C . THR A 1 515 ? 30.515 28.429 -18.164 1.00 45.31 515 THR A C 1
ATOM 4004 O O . THR A 1 515 ? 31.466 27.836 -18.678 1.00 45.31 515 THR A O 1
ATOM 4007 N N . SER A 1 516 ? 30.454 29.763 -18.120 1.00 43.72 516 SER A N 1
ATOM 4008 C CA . SER A 1 516 ? 31.556 30.578 -18.617 1.00 43.72 516 SER A CA 1
ATOM 4009 C C . SER A 1 516 ? 32.804 30.238 -17.810 1.00 43.72 516 SER A C 1
ATOM 4011 O O . SER A 1 516 ? 32.816 30.311 -16.581 1.00 43.72 516 SER A O 1
ATOM 4013 N N . SER A 1 517 ? 33.851 29.816 -18.518 1.00 42.44 517 SER A N 1
ATOM 4014 C CA . SER A 1 517 ? 35.137 29.469 -17.925 1.00 42.44 517 SER A CA 1
ATOM 4015 C C . SER A 1 517 ? 35.599 30.603 -17.015 1.00 42.44 517 SER A C 1
ATOM 4017 O O . SER A 1 517 ? 35.808 31.723 -17.493 1.00 42.44 517 SER A O 1
ATOM 4019 N N . ALA A 1 518 ? 35.754 30.313 -15.722 1.00 41.28 518 ALA A N 1
ATOM 4020 C CA . ALA A 1 518 ? 36.252 31.279 -14.759 1.00 41.28 518 ALA A CA 1
ATOM 4021 C C . ALA A 1 518 ? 37.587 31.846 -15.257 1.00 41.28 518 ALA A C 1
ATOM 4023 O O . ALA A 1 518 ? 38.548 31.101 -15.466 1.00 41.28 518 ALA A O 1
ATOM 4024 N N . GLN A 1 519 ? 37.639 33.163 -15.462 1.00 40.03 519 GLN A N 1
ATOM 4025 C CA . GLN A 1 519 ? 38.892 33.849 -15.746 1.00 40.03 519 GLN A CA 1
ATOM 4026 C C . GLN A 1 519 ? 39.822 33.632 -14.551 1.00 40.03 519 GLN A C 1
ATOM 4028 O O . GLN A 1 519 ? 39.510 34.048 -13.434 1.00 40.03 519 GLN A O 1
ATOM 4033 N N . GLN A 1 520 ? 40.958 32.970 -14.778 1.00 37.62 520 GLN A N 1
ATOM 4034 C CA . GLN A 1 520 ? 42.023 32.944 -13.783 1.00 37.62 520 GLN A CA 1
ATOM 4035 C C . GLN A 1 520 ? 42.513 34.383 -13.562 1.00 37.62 520 GLN A C 1
ATOM 4037 O O . GLN A 1 520 ? 42.805 35.070 -14.545 1.00 37.62 520 GLN A O 1
ATOM 4042 N N . PRO A 1 521 ? 42.632 34.856 -12.310 1.00 44.06 521 PRO A N 1
ATOM 4043 C CA . PRO A 1 521 ? 43.295 36.121 -12.047 1.00 44.06 521 PRO A CA 1
ATOM 4044 C C . PRO A 1 521 ? 44.791 35.959 -12.338 1.00 44.06 521 PRO A C 1
ATOM 4046 O O . PRO A 1 521 ? 45.490 35.197 -11.668 1.00 44.06 521 PRO A O 1
ATOM 4049 N N . HIS A 1 522 ? 45.285 36.672 -13.348 1.00 40.12 522 HIS A N 1
ATOM 4050 C CA . HIS A 1 522 ? 46.719 36.860 -13.533 1.00 40.12 522 HIS A CA 1
ATOM 4051 C C . HIS A 1 522 ? 47.241 37.863 -12.495 1.00 40.12 522 HIS A C 1
ATOM 4053 O O . HIS A 1 522 ? 46.792 39.004 -12.505 1.00 40.12 522 HIS A O 1
ATOM 4059 N N . HIS A 1 523 ? 48.194 37.390 -11.682 1.00 37.09 523 HIS A N 1
ATOM 4060 C CA . HIS A 1 523 ? 49.200 38.114 -10.882 1.00 37.09 523 HIS A CA 1
ATOM 4061 C C . HIS A 1 523 ? 48.795 39.393 -10.129 1.00 37.09 523 HIS A C 1
ATOM 4063 O O . HIS A 1 523 ? 48.746 40.473 -10.753 1.00 37.09 523 HIS A O 1
#

Foldseek 3Di:
DDDDDDDDDDDDDDDDDDDDDDDDDDDDDDDDDDDDDDPDPVVVVVVVVVVVVVVVVVVVVVVVVVVQVVVLVLVVDDDDDDDDDDDDDDDDDDDDDDDDDDDDWDWQDLDDPDDPDPCVPQPPPLPWPFPDPPPDDDDDDDDDDDDPDDPPPQQGWTWDAHLQLGIDIDRPSLLVVVCPFPLLVQQVLAFPLALCCVQPSFFPPTHTRQQLLQQLLSLCVLQPHDPLLSLLSNCQQSQAFHSGCLVCLLVVGRCSLPCVVVLVVVGCSCVSCVVSPHHPVSSPPNVNQLQADDDPQFDHSNNLSCLLVRLCRRVLDPSVLSNQLSVQWHDDPRGIAGQDLVSLVSSQSSSQVCLVNPQQGPQSQVLSNLSSVLVNVCVVVVQDDPVLRSNHRHVVSVVSSCVSGDPVSVVSVVVNHSLKIKIFDPDDPDPPDPDDDDDDDDDDDDDDPDDPQDKDWAQGNDHGYFHWYQDPVGTDTSVVVDVVSVVSNVVSVVVRPDIIMIGIDGDDDPDDDPDPPDDDDDD

pLDDT: mean 72.29, std 30.21, range [22.66, 98.75]

Sequence (523 aa):
MTESSSLVPGTFSPPLRETISSTSFPDRGGIHSRLGLSGARTLSSAIVGERHTQRAKTRQKRSFYDAQLKNLEEYGMLLENTPSHITLENPPPSQSSGQKESKMASVSTCQNHAFDLRLNDITNNLTAGVSVDQDLKSTAANGDESSAGERTGRRPTYEIQDPIYGKVVIDSACAVEIMNLSEFQRLKDVLQHGITA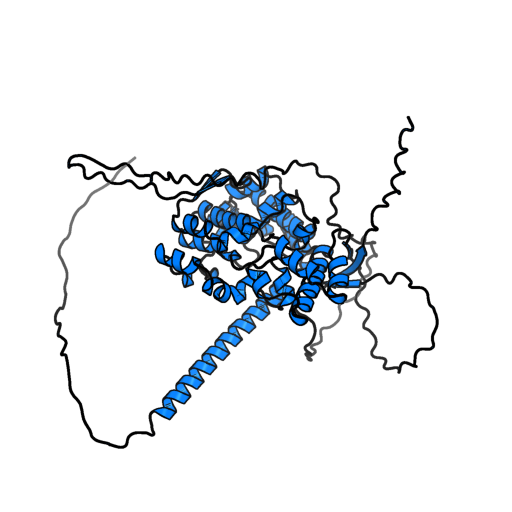LIGMLPSPHINRFDHSVGAMILVKHVGGSEEAQLAALLHDVSHTALSHVTDLVFGYVVHEVEKDIFLEKTQIPSVLKKHGFDPKRVFKEELFPLLELPSPEICADRLDYALRDSVSFGYLELKEAQEIYRSTVAMDGKMVLKSLEAAKLLGHAYLTSDQKVWADGAQSYLYKLAAEAIKLSLQEGTISKTSLWTHGDQAFWKELVDHASVRVRKIVERVNPRCTLIETHEQPSAAGESGETLPAPTAGIEEQGDQLERCTLKLRVRTIDPPVKTPSGVQPLSALDPDFHRRRSDYILSRQSPVSFMVKYSPLPYEPPTSSAQQPHH

InterPro domains:
  IPR003607 HD/PDEase domain [SM00471] (205-316)
  IPR003607 HD/PDEase domain [cd00077] (208-326)
  IPR050135 Deoxyguanosinetriphosphate triphosphohydrolase-like [PTHR11373] (159-377)